Protein 9TEL (pdb70)

Foldseek 3Di:
DDDPFLCQQCVCLLVVFFEERAEAQLNCVLQSVLVSLLSVPVVDPLAAEEEEDAFLLLQVVSCVPHNVVSVVPWFEEEDEQQCLQVAQCQQVRSRGRYYYYHLVQQVLQCVDPDPSNHDHQLSHQEYEYEQLLQCDDPRSVLVVLLVVLVCVVVPHPNGHRYYYYHNDNFQVPDQDLVSSLLSVLLSCLSSVGLAHGGGCAAAEAELAFAFFPDDVLLVVLLVLLVVLVVVVVDDPQDSPALDVVNLVVLVVQLFVCLFVDALSNVSSVLSNLSSVLSPCVQQAALVLSLCSNCVVLVPDDDDDPPSNVVSSVSCVVCNVVSVVSRPDCSRHHRLVVSVLVVLLVACPCPQQAAEEEEDADQLSQVRNVVVLVPDPSNPPSNAAEDEAEGQDCDPSDGHDDSVRNVVRLVCSLVRVHRYYYYYLSQLANRERQRHAEYEYRADDDALSSVSSNQSNRNYNHHYYYYRHHPPDVRVVRNVSSVVSSVSSVVSSVCLNVDPSVVSVVSSVVSSVVSSVVVVVVVVVLVQQAAQAAQQQKWKAFSHRRHTQDTRQQWADDSNAWIWGLDPCSPVFKDFDDAQDDDPRDHNFWDWGGWIAGPVPRQTFATWIGGHPDITGTGQQQRIWMDGPVGTGRDNGPSRHRHDHHHDDPVVSVVVVVVVD

Radius of gyration: 27.11 Å; Cα contacts (8 Å, |Δi|>4): 1277; chains: 1; bounding box: 70×61×74 Å

Secondary structure (DSSP, 8-state):
---HHHHHHHHHHHTT--EEEE--TTS-HHHHHHHHHHHHHHTSSS--EEEEESSHHHHHHHHHHTGGGGGGTS-EEEE-TTTGGGS-HHHHHHT-SEEEEEHHHHHHHHH--STTT---GGG-SEEEEETGGG-STTSHHHHHHHHHHHHHHTT--SPPEEEEEES----TT--SHHHHHHHHHHHHHHTT-SEEE-----EEEEEEEPPPS--HHHHHHHHHHHHHHHHHT-TT----TTSHHHHHHHHHHHHHHHHT--HHHHHHHHHHHHHHHHHHHHHS-HHHHHHHHHHHHHS------HHHHHHHHHHHHHHHHHHHHHT-GGG--HHHHHHHHHHHHHS-STTS--EEEE-SSHHHHHHHHHHHHT-TTTTTS---EEEE--S---SS-----HHHHHHHHHHHHTTSS-EEEE-GGGSSS---TT--EEEEES----HHHHHHHHTT--STT-EEEEEEETTSHHHHHHHHHHHHHHHHHHHHHHHHTS-HHHHHHHHHHHHHHHHHHHHHHHHHHHHHHTSS-GGG-EEEETTT--EEEEGGGEEEETTTEEEE--TTGGGTEEEEEEE---SS--SSEEEEEEEEETTT--EEEEEEEETTEEEEEEPGGGEEEE-SS-EE--S-GGG-SS--EEP-HHHHHHHHHHT-

B-factor: mean 25.96, std 12.23, range [9.3, 101.72]

InterPro domains:
  IPR001650 Helicase, C-terminal domain-like [PF00271] (360-470)
  IPR001650 Helicase, C-terminal domain-like [PS51194] (351-519)
  IPR001650 Helicase, C-terminal domain-like [SM00490] (386-473)
  IPR006935 Helicase/UvrB, N-terminal [PF04851] (1-170)
  IPR014001 Helicase superfamily 1/2, ATP-binding domain [PS51192] (11-188)
  IPR014001 Helicase superfamily 1/2, ATP-binding domain [SM00487] (2-211)
  IPR021673 RIG-I-like receptor, C-terminal regulatory domain [PF11648] (551-665)
  IPR021673 RIG-I-like receptor, C-terminal regulatory domain [PS51789] (540-667)
  IPR027417 P-loop containing nucleoside triphosphate hydrolase [G3DSA:3.40.50.300] (5-524)
  IPR027417 P-loop containing nucleoside triphosphate hydrolase [G3DSA:3.40.50.300] (202-483)
  IPR027417 P-loop containing nucleoside triphosphate hydrolase [SSF52540] (46-490)
  IPR038557 RIG-I-like receptor, C-terminal domain superfamily [G3DSA:2.170.150.30] (539-674)
  IPR041204 RIG-I-like receptor, C-terminal [PF18119] (216-339)
  IPR051363 RIG-I-like Receptor (RLR) Helicase [PTHR14074] (2-663)

Organism: Gallus gallus (NCBI:txid9031)

Sequence (660 aa):
SLHGYQLEAVAPALRGRRNSIVWLPTGAGKTRAAVHVCRRHLEGRRRRGGRVAVLVNKKVVHLVQQHLEKEFHVLRDAFKVTTAVSGDSSHKCCFFGQLLAKGSDVVVICTAQILQQNALLSGEEEARVVELTDFSLLVIDECHHTQQKEEAVVYNKIMLLSYLQKKLSGQRRDLPQILGLTASPGTGGETSFEGAVEHILQIICANLDTEVVIASAQQPTKQYDLCQEREEQDPFGQRLKKKIIMAQIQEHMEMPPEELPQNFGTQVYEQRIVELEENRAAERFRKTRRVCALLHLRRRYNDALLINDTTVRMMDAFQCLQQFYADKRDTKDPTERFLATTFEENRATLQALAGDQRYENPRLSKLEEILQQEEHFQPPGSSRGIVFTTKTRQSAHSLLSSWLLQQDDTAGLCGQHIRRAAVLTGSSGHSNNQQAKKGMTQNEQQDVITLFRYGEELNLLFSTSVAEEGLDIPECNIIVVRYGLMTNEIAMVVQAQQGRARAQQNSMYYSVLAKANSRREVYREQLNESLVGLMERRAIRRAVQAMMPERKYRLKIVVEELQRNNAVVLSWQVKEARSSEERRRQLHDPDDVYFHCVNCNVAVCRGSDIRTVEAMMHHVNINPNNFRFYYTVSSGKIHHFERTFRDWEPGCRIVCSEECRRQEWGMEMIYRRNVTLLPILSIKNFVVVTPDEKKKYKKWSTVTFPIEEFSYLEYCSSTQDES

Structure (mmCIF, N/CA/C/O backbone):
data_9TEL
#
_entry.id   9TEL
#
_cell.length_a   69.900
_cell.length_b   96.462
_cell.length_c   122.324
_cell.angle_alpha   90.000
_cell.angle_beta   90.000
_cell.angle_gamma   90.000
#
_symmetry.space_group_name_H-M   'P 21 21 21'
#
loop_
_entity.id
_entity.type
_entity.pdbx_description
1 polymer 'RNA helicase'
2 polymer "RNA (5'-R(*UP*GP*CP*UP*UP*CP*UP*GP*CP*U)-3')"
3 polymer "RNA (5'-R(P*AP*GP*UP*AP*GP*UP*AP*AP*CP*A)-3')"
4 non-polymer 'ZINC ION'
5 non-polymer "ADENOSINE-5'-DIPHOSPHATE"
6 non-polymer 'TETRAFLUOROALUMINATE ION'
7 non-polymer 'MAGNESIUM ION'
8 water water
#
loop_
_atom_site.group_PDB
_atom_site.id
_atom_site.type_symbol
_atom_site.label_atom_id
_atom_site.label_alt_id
_atom_site.label_comp_id
_atom_site.label_asym_id
_atom_site.label_entity_id
_atom_site.label_seq_id
_atom_site.pdbx_PDB_ins_code
_atom_site.Cartn_x
_atom_site.Cartn_y
_atom_site.Cartn_z
_atom_site.occupancy
_atom_site.B_iso_or_equiv
_atom_site.auth_seq_id
_atom_site.auth_comp_id
_atom_site.auth_asym_id
_atom_site.auth_atom_id
_atom_site.pdbx_PDB_model_num
ATOM 1 N N . SER A 1 1 ? -6.761 -14.700 239.230 1.000 38.922 2 SER A N 1
ATOM 2 C CA . SER A 1 1 ? -6.189 -13.786 238.205 1.000 35.272 2 SER A CA 1
ATOM 3 C C . SER A 1 1 ? -7.034 -12.516 238.109 1.000 32.547 2 SER A C 1
ATOM 4 O O . SER A 1 1 ? -8.196 -12.492 238.528 1.000 30.845 2 SER A O 1
ATOM 7 N N . LEU A 1 2 ? -6.433 -11.471 237.527 1.000 28.508 3 LEU A N 1
ATOM 8 C CA . LEU A 1 2 ? -7.062 -10.165 237.413 1.000 25.568 3 LEU A CA 1
ATOM 9 C C . LEU A 1 2 ? -8.323 -10.268 236.569 1.000 22.925 3 LEU A C 1
ATOM 10 O O . LEU A 1 2 ? -8.348 -10.966 235.549 1.000 22.287 3 LEU A O 1
ATOM 15 N N . HIS A 1 3 ? -9.354 -9.542 237.008 1.000 22.440 4 HIS A N 1
ATOM 16 C CA . HIS A 1 3 ? -10.564 -9.357 236.233 1.000 22.782 4 HIS A CA 1
ATOM 17 C C . HIS A 1 3 ? -10.265 -8.471 235.027 1.000 22.217 4 HIS A C 1
ATOM 18 O O . HIS A 1 3 ? -9.332 -7.659 235.046 1.000 21.067 4 HIS A O 1
ATOM 25 N N . GLY A 1 4 ? -11.102 -8.622 233.995 1.000 21.803 5 GLY A N 1
ATOM 26 C CA . GLY A 1 4 ? -11.023 -7.783 232.813 1.000 21.855 5 GLY A CA 1
ATOM 27 C C . GLY A 1 4 ? -10.943 -6.302 233.170 1.000 21.396 5 GLY A C 1
ATOM 28 O O . GLY A 1 4 ? -10.140 -5.566 232.607 1.000 21.477 5 GLY A O 1
ATOM 29 N N . TYR A 1 5 ? -11.776 -5.862 234.116 1.000 20.927 6 TYR A N 1
ATOM 30 C CA . TYR A 1 5 ? -11.870 -4.440 234.417 1.000 20.065 6 TYR A CA 1
ATOM 31 C C . TYR A 1 5 ? -10.601 -3.972 235.136 1.000 19.887 6 TYR A C 1
ATOM 32 O O . TYR A 1 5 ? -10.235 -2.799 235.049 1.000 19.951 6 TYR A O 1
ATOM 41 N N . GLN A 1 6 ? -9.920 -4.882 235.847 1.000 19.605 7 GLN A N 1
ATOM 42 C CA . GLN A 1 6 ? -8.661 -4.542 236.496 1.000 19.650 7 GLN A CA 1
ATOM 43 C C . GLN A 1 6 ? -7.579 -4.316 235.443 1.000 20.145 7 GLN A C 1
ATOM 44 O O . GLN A 1 6 ? -6.832 -3.344 235.516 1.000 19.669 7 GLN A O 1
ATOM 50 N N . LEU A 1 7 ? -7.506 -5.223 234.462 1.000 21.306 8 LEU A N 1
ATOM 51 C CA . LEU A 1 7 ? -6.558 -5.084 233.367 1.000 22.253 8 LEU A CA 1
ATOM 52 C C . LEU A 1 7 ? -6.833 -3.813 232.569 1.000 21.922 8 LEU A C 1
ATOM 53 O O . LEU A 1 7 ? -5.893 -3.098 232.231 1.000 23.473 8 LEU A O 1
ATOM 58 N N . GLU A 1 8 ? -8.111 -3.529 232.291 1.000 21.826 9 GLU A N 1
ATOM 59 C CA . GLU A 1 8 ? -8.486 -2.340 231.539 1.000 22.663 9 GLU A CA 1
ATOM 60 C C . GLU A 1 8 ? -8.031 -1.086 232.287 1.000 21.152 9 GLU A C 1
ATOM 61 O O . GLU A 1 8 ? -7.486 -0.160 231.691 1.000 22.194 9 GLU A O 1
ATOM 67 N N . ALA A 1 9 ? -8.247 -1.060 233.606 1.000 20.091 10 ALA A N 1
ATOM 68 C CA . ALA A 1 9 ? -8.008 0.143 234.384 1.000 19.520 10 ALA A CA 1
ATOM 69 C C . ALA A 1 9 ? -6.516 0.458 234.513 1.000 19.133 10 ALA A C 1
ATOM 70 O O . ALA A 1 9 ? -6.168 1.615 234.709 1.000 20.553 10 ALA A O 1
ATOM 72 N N . VAL A 1 10 ? -5.627 -0.543 234.413 1.000 18.469 11 VAL A N 1
ATOM 73 C CA . VAL A 1 10 ? -4.200 -0.309 234.606 1.000 19.011 11 VAL A CA 1
ATOM 74 C C . VAL A 1 10 ? -3.460 -0.243 233.267 1.000 19.700 11 VAL A C 1
ATOM 75 O O . VAL A 1 10 ? -2.237 -0.105 233.250 1.000 19.821 11 VAL A O 1
ATOM 79 N N . ALA A 1 11 ? -4.183 -0.310 232.144 1.000 20.309 12 ALA A N 1
ATOM 80 C CA . ALA A 1 11 ? -3.512 -0.299 230.855 1.000 20.462 12 ALA A CA 1
ATOM 81 C C . ALA A 1 11 ? -2.666 0.971 230.711 1.000 20.519 12 ALA A C 1
ATOM 82 O O . ALA A 1 11 ? -1.505 0.895 230.303 1.000 21.396 12 ALA A O 1
ATOM 84 N N . PRO A 1 12 ? -3.180 2.183 231.036 1.000 19.735 13 PRO A N 1
ATOM 85 C CA . PRO A 1 12 ? -2.347 3.382 230.966 1.000 19.358 13 PRO A CA 1
ATOM 86 C C . PRO A 1 12 ? -1.109 3.333 231.863 1.000 19.495 13 PRO A C 1
ATOM 87 O O . PRO A 1 12 ? -0.020 3.700 231.439 1.000 20.290 13 PRO A O 1
ATOM 91 N N . ALA A 1 13 ? -1.286 2.889 233.114 1.000 18.742 14 ALA A N 1
ATOM 92 C CA . ALA A 1 13 ? -0.176 2.777 234.044 1.000 19.318 14 ALA A CA 1
ATOM 93 C C . ALA A 1 13 ? 0.901 1.829 233.517 1.000 19.400 14 ALA A C 1
ATOM 94 O O . ALA A 1 13 ? 2.089 2.102 233.667 1.000 20.500 14 ALA A O 1
ATOM 96 N N . LEU A 1 14 ? 0.495 0.722 232.887 1.000 20.114 15 LEU A N 1
ATOM 97 C CA . LEU A 1 14 ? 1.454 -0.222 232.329 1.000 21.395 15 LEU A CA 1
ATOM 98 C C . LEU A 1 14 ? 2.265 0.415 231.199 1.000 22.428 15 LEU A C 1
ATOM 99 O O . LEU A 1 14 ? 3.413 0.027 230.977 1.000 24.000 15 LEU A O 1
ATOM 104 N N . ARG A 1 15 ? 1.671 1.396 230.504 1.000 23.236 16 ARG A N 1
ATOM 105 C CA . ARG A 1 15 ? 2.346 2.133 229.448 1.000 25.265 16 ARG A CA 1
ATOM 106 C C . ARG A 1 15 ? 3.196 3.282 229.994 1.000 24.402 16 ARG A C 1
ATOM 107 O O . ARG A 1 15 ? 3.864 3.959 229.217 1.000 26.272 16 ARG A O 1
ATOM 115 N N . GLY A 1 16 ? 3.164 3.514 231.313 1.000 23.080 17 GLY A N 1
ATOM 116 C CA . GLY A 1 16 ? 4.015 4.506 231.956 1.000 22.158 17 GLY A CA 1
ATOM 117 C C . GLY A 1 16 ? 3.330 5.858 232.190 1.000 21.219 17 GLY A C 1
ATOM 118 O O . GLY A 1 16 ? 3.977 6.798 232.640 1.000 23.006 17 GLY A O 1
ATOM 119 N N A ARG A 1 17 ? 2.023 5.949 231.905 0.540 20.603 18 ARG A N 1
ATOM 120 N N B ARG A 1 17 ? 2.032 5.953 231.884 0.460 20.777 18 ARG A N 1
ATOM 121 C CA A ARG A 1 17 ? 1.293 7.203 232.021 0.540 20.471 18 ARG A CA 1
ATOM 122 C CA B ARG A 1 17 ? 1.313 7.206 232.037 0.460 20.656 18 ARG A CA 1
ATOM 123 C C A ARG A 1 17 ? 0.854 7.426 233.466 0.540 18.724 18 ARG A C 1
ATOM 124 C C B ARG A 1 17 ? 0.963 7.404 233.508 0.460 18.920 18 ARG A C 1
ATOM 125 O O A ARG A 1 17 ? 0.338 6.512 234.105 0.540 18.705 18 ARG A O 1
ATOM 126 O O B ARG A 1 17 ? 0.694 6.441 234.222 0.460 19.168 18 ARG A O 1
ATOM 141 N N . ASN A 1 18 ? 1.016 8.659 233.955 1.000 17.651 19 ASN A N 1
ATOM 142 C CA . ASN A 1 18 ? 0.466 9.032 235.249 1.000 16.856 19 ASN A CA 1
ATOM 143 C C . ASN A 1 18 ? -1.043 8.856 235.173 1.000 16.711 19 ASN A C 1
ATOM 144 O O . ASN A 1 18 ? -1.661 9.317 234.226 1.000 18.327 19 ASN A O 1
ATOM 149 N N . SER A 1 19 ? -1.632 8.192 236.167 1.000 15.792 20 SER A N 1
ATOM 150 C CA . SER A 1 19 ? -3.048 7.891 236.098 1.000 15.820 20 SER A CA 1
ATOM 151 C C . SER A 1 19 ? -3.692 7.887 237.477 1.000 15.002 20 SER A C 1
ATOM 152 O O . SER A 1 19 ? -3.017 7.785 238.499 1.000 15.581 20 SER A O 1
ATOM 155 N N . ILE A 1 20 ? -5.017 8.019 237.448 1.000 14.507 21 ILE A N 1
ATOM 156 C CA . ILE A 1 20 ? -5.872 7.670 238.566 1.000 15.007 21 ILE A CA 1
ATOM 157 C C . ILE A 1 20 ? -6.687 6.462 238.137 1.000 15.330 21 ILE A C 1
ATOM 158 O O . ILE A 1 20 ? -7.355 6.511 237.101 1.000 15.700 21 ILE A O 1
ATOM 163 N N . VAL A 1 21 ? -6.621 5.394 238.932 1.000 14.489 22 VAL A N 1
ATOM 164 C CA . VAL A 1 21 ? -7.481 4.240 238.744 1.000 14.780 22 VAL A CA 1
ATOM 165 C C . VAL A 1 21 ? -8.741 4.451 239.576 1.000 14.291 22 VAL A C 1
ATOM 166 O O . VAL A 1 21 ? -8.688 4.478 240.810 1.000 14.149 22 VAL A O 1
ATOM 170 N N . TRP A 1 22 ? -9.847 4.686 238.867 1.000 14.581 23 TRP A N 1
ATOM 171 C CA . TRP A 1 22 ? -11.141 4.926 239.466 1.000 14.486 23 TRP A CA 1
ATOM 172 C C . TRP A 1 22 ? -11.992 3.670 239.330 1.000 14.933 23 TRP A C 1
ATOM 173 O O . TRP A 1 22 ? -12.539 3.387 238.271 1.000 15.895 23 TRP A O 1
ATOM 184 N N . LEU A 1 23 ? -12.062 2.906 240.419 1.000 14.776 24 LEU A N 1
ATOM 185 C CA . LEU A 1 23 ? -12.867 1.702 240.475 1.000 14.938 24 LEU A CA 1
ATOM 186 C C . LEU A 1 23 ? -13.633 1.708 241.793 1.000 14.498 24 LEU A C 1
ATOM 187 O O . LEU A 1 23 ? -13.156 2.284 242.773 1.000 13.914 24 LEU A O 1
ATOM 192 N N . PRO A 1 24 ? -14.833 1.084 241.838 1.000 15.252 25 PRO A N 1
ATOM 193 C CA . PRO A 1 24 ? -15.666 1.102 243.032 1.000 15.240 25 PRO A CA 1
ATOM 194 C C . PRO A 1 24 ? -14.992 0.519 244.272 1.000 14.689 25 PRO A C 1
ATOM 195 O O . PRO A 1 24 ? -14.004 -0.208 244.186 1.000 14.363 25 PRO A O 1
ATOM 199 N N . THR A 1 25 ? -15.563 0.835 245.434 1.000 14.647 26 THR A N 1
ATOM 200 C CA . THR A 1 25 ? -15.113 0.223 246.671 1.000 14.274 26 THR A CA 1
ATOM 201 C C . THR A 1 25 ? -15.179 -1.292 246.523 1.000 14.778 26 THR A C 1
ATOM 202 O O . THR A 1 25 ? -16.187 -1.834 246.056 1.000 15.198 26 THR A O 1
ATOM 206 N N . GLY A 1 26 ? -14.087 -1.956 246.928 1.000 14.504 27 GLY A N 1
ATOM 207 C CA . GLY A 1 26 ? -14.029 -3.407 246.979 1.000 14.823 27 GLY A CA 1
ATOM 208 C C . GLY A 1 26 ? -13.746 -4.051 245.620 1.000 15.133 27 GLY A C 1
ATOM 209 O O . GLY A 1 26 ? -13.758 -5.273 245.517 1.000 15.905 27 GLY A O 1
ATOM 210 N N . ALA A 1 27 ? -13.463 -3.243 244.591 1.000 14.882 28 ALA A N 1
ATOM 211 C CA . ALA A 1 27 ? -13.280 -3.771 243.245 1.000 15.075 28 ALA A CA 1
ATOM 212 C C . ALA A 1 27 ? -11.903 -4.397 243.043 1.000 15.868 28 ALA A C 1
ATOM 213 O O . ALA A 1 27 ? -11.705 -5.088 242.056 1.000 18.348 28 ALA A O 1
ATOM 215 N N . GLY A 1 28 ? -10.943 -4.146 243.938 1.000 14.997 29 GLY A N 1
ATOM 216 C CA . GLY A 1 28 ? -9.629 -4.759 243.824 1.000 15.159 29 GLY A CA 1
ATOM 217 C C . GLY A 1 28 ? -8.586 -3.824 243.216 1.000 15.238 29 GLY A C 1
ATOM 218 O O . GLY A 1 28 ? -7.726 -4.258 242.456 1.000 16.067 29 GLY A O 1
ATOM 219 N N . LYS A 1 29 ? -8.624 -2.547 243.607 1.000 14.629 30 LYS A N 1
ATOM 220 C CA . LYS A 1 29 ? -7.617 -1.602 243.164 1.000 14.705 30 LYS A CA 1
ATOM 221 C C . LYS A 1 29 ? -6.229 -2.009 243.647 1.000 15.602 30 LYS A C 1
ATOM 222 O O . LYS A 1 29 ? -5.254 -1.794 242.934 1.000 16.788 30 LYS A O 1
ATOM 228 N N . THR A 1 30 ? -6.132 -2.619 244.838 1.000 15.837 31 THR A N 1
ATOM 229 C CA . THR A 1 30 ? -4.821 -2.916 245.386 1.000 16.295 31 THR A CA 1
ATOM 230 C C . THR A 1 30 ? -4.104 -3.966 244.529 1.000 16.076 31 THR A C 1
ATOM 231 O O . THR A 1 30 ? -2.932 -3.794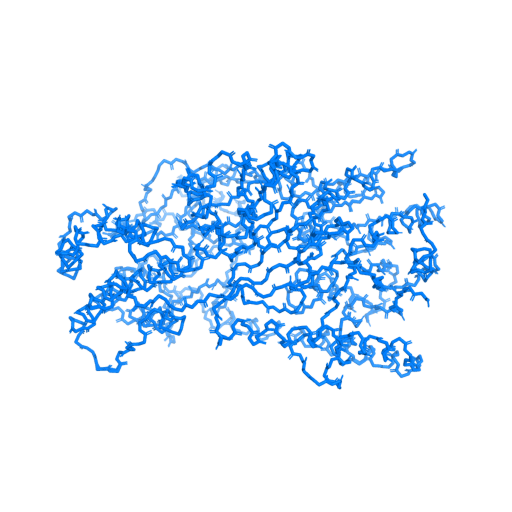 244.196 1.000 16.425 31 THR A O 1
ATOM 235 N N . ARG A 1 31 ? -4.804 -5.052 244.172 1.000 16.842 32 ARG A N 1
ATOM 236 C CA . ARG A 1 31 ? -4.221 -6.111 243.361 1.000 17.276 32 ARG A CA 1
ATOM 237 C C . ARG A 1 31 ? -3.829 -5.564 241.989 1.000 16.967 32 ARG A C 1
ATOM 238 O O . ARG A 1 31 ? -2.785 -5.931 241.462 1.000 16.840 32 ARG A O 1
ATOM 246 N N . ALA A 1 32 ? -4.660 -4.682 241.422 1.000 16.683 33 ALA A N 1
ATOM 247 C CA . ALA A 1 32 ? -4.334 -4.040 240.158 1.000 16.834 33 ALA A CA 1
ATOM 248 C C . ALA A 1 32 ? -3.017 -3.274 240.283 1.000 17.109 33 ALA A C 1
ATOM 249 O O . ALA A 1 32 ? -2.151 -3.357 239.418 1.000 18.016 33 ALA A O 1
ATOM 251 N N . ALA A 1 33 ? -2.843 -2.551 241.397 1.000 16.736 34 ALA A N 1
ATOM 252 C CA . ALA A 1 33 ? -1.624 -1.795 241.632 1.000 16.825 34 ALA A CA 1
ATOM 253 C C . ALA A 1 33 ? -0.422 -2.725 241.792 1.000 17.063 34 ALA A C 1
ATOM 254 O O . ALA A 1 33 ? 0.668 -2.412 241.322 1.000 17.290 34 ALA A O 1
ATOM 256 N N . VAL A 1 34 ? -0.606 -3.871 242.460 1.000 17.320 35 VAL A N 1
ATOM 257 C CA . VAL A 1 34 ? 0.490 -4.809 242.625 1.000 17.580 35 VAL A CA 1
ATOM 258 C C . VAL A 1 34 ? 0.979 -5.256 241.248 1.000 17.401 35 VAL A C 1
ATOM 259 O O . VAL A 1 34 ? 2.179 -5.369 241.020 1.000 18.410 35 VAL A O 1
ATOM 263 N N . HIS A 1 35 ? 0.047 -5.510 240.331 1.000 18.112 36 HIS A N 1
ATOM 264 C CA . HIS A 1 35 ? 0.397 -5.935 238.984 1.000 19.069 36 HIS A CA 1
ATOM 265 C C . HIS A 1 35 ? 1.224 -4.859 238.278 1.000 18.969 36 HIS A C 1
ATOM 266 O O . HIS A 1 35 ? 2.232 -5.161 237.639 1.000 19.275 36 HIS A O 1
ATOM 273 N N . VAL A 1 36 ? 0.796 -3.599 238.397 1.000 18.279 37 VAL A N 1
ATOM 274 C CA . VAL A 1 36 ? 1.542 -2.485 237.835 1.000 18.346 37 VAL A CA 1
ATOM 275 C C . VAL A 1 36 ? 2.955 -2.473 238.412 1.000 18.840 37 VAL A C 1
ATOM 276 O O . VAL A 1 36 ? 3.923 -2.245 237.697 1.000 20.344 37 VAL A O 1
ATOM 280 N N . CYS A 1 37 ? 3.069 -2.687 239.727 1.000 18.428 38 CYS A N 1
ATOM 281 C CA . CYS A 1 37 ? 4.364 -2.644 240.388 1.000 19.549 38 CYS A CA 1
ATOM 282 C C . CYS A 1 37 ? 5.273 -3.761 239.879 1.000 19.868 38 CYS A C 1
ATOM 283 O O . CYS A 1 37 ? 6.455 -3.539 239.631 1.000 20.559 38 CYS A O 1
ATOM 286 N N . ARG A 1 38 ? 4.721 -4.967 239.735 1.000 20.674 39 ARG A N 1
ATOM 287 C CA . ARG A 1 38 ? 5.506 -6.087 239.243 1.000 21.402 39 ARG A CA 1
ATOM 288 C C . ARG A 1 38 ? 6.045 -5.787 237.842 1.000 21.480 39 ARG A C 1
ATOM 289 O O . ARG A 1 38 ? 7.228 -5.976 237.580 1.000 22.552 39 ARG A O 1
ATOM 297 N N . ARG A 1 39 ? 5.172 -5.327 236.942 1.000 21.095 40 ARG A N 1
ATOM 298 C CA . ARG A 1 39 ? 5.567 -5.053 235.566 1.000 22.104 40 ARG A CA 1
ATOM 299 C C . ARG A 1 39 ? 6.538 -3.881 235.500 1.000 21.358 40 ARG A C 1
ATOM 300 O O . ARG A 1 39 ? 7.449 -3.881 234.677 1.000 22.983 40 ARG A O 1
ATOM 308 N N . HIS A 1 40 ? 6.345 -2.889 236.376 1.000 21.104 41 HIS A N 1
ATOM 309 C CA . HIS A 1 40 ? 7.235 -1.744 236.460 1.000 21.888 41 HIS A CA 1
ATOM 310 C C . HIS A 1 40 ? 8.655 -2.189 236.809 1.000 22.476 41 HIS A C 1
ATOM 311 O O . HIS A 1 40 ? 9.611 -1.785 236.147 1.000 23.845 41 HIS A O 1
ATOM 318 N N . LEU A 1 41 ? 8.783 -3.003 237.866 1.000 23.367 42 LEU A N 1
ATOM 319 C CA . LEU A 1 41 ? 10.082 -3.443 238.352 1.000 24.574 42 LEU A CA 1
ATOM 320 C C . LEU A 1 41 ? 10.730 -4.421 237.372 1.000 25.626 42 LEU A C 1
ATOM 321 O O . LEU A 1 41 ? 11.949 -4.428 237.229 1.000 27.260 42 LEU A O 1
ATOM 326 N N . GLU A 1 42 ? 9.921 -5.246 236.698 1.000 26.211 43 GLU A N 1
ATOM 327 C CA . GLU A 1 42 ? 10.435 -6.162 235.688 1.000 27.682 43 GLU A CA 1
ATOM 328 C C . GLU A 1 42 ? 10.960 -5.404 234.469 1.000 28.947 43 GLU A C 1
ATOM 329 O O . GLU A 1 42 ? 11.869 -5.883 233.786 1.000 30.401 43 GLU A O 1
ATOM 335 N N . GLY A 1 43 ? 10.361 -4.242 234.182 1.000 30.151 44 GLY A N 1
ATOM 336 C CA . GLY A 1 43 ? 10.538 -3.565 232.905 1.000 32.650 44 GLY A CA 1
ATOM 337 C C . GLY A 1 43 ? 11.755 -2.640 232.848 1.000 35.225 44 GLY A C 1
ATOM 338 O O . GLY A 1 43 ? 12.009 -2.029 231.811 1.000 37.411 44 GLY A O 1
ATOM 339 N N A ARG A 1 44 ? 12.482 -2.526 233.966 0.270 36.020 45 ARG A N 1
ATOM 340 N N B ARG A 1 44 ? 12.502 -2.556 233.954 0.360 36.328 45 ARG A N 1
ATOM 341 N N C ARG A 1 44 ? 12.487 -2.531 233.964 0.370 36.018 45 ARG A N 1
ATOM 342 C CA A ARG A 1 44 ? 13.698 -1.732 234.017 0.270 37.090 45 ARG A CA 1
ATOM 343 C CA B ARG A 1 44 ? 13.697 -1.733 234.020 0.360 37.776 45 ARG A CA 1
ATOM 344 C CA C ARG A 1 44 ? 13.694 -1.724 234.021 0.370 37.138 45 ARG A CA 1
ATOM 345 C C A ARG A 1 44 ? 14.596 -2.273 235.125 0.270 38.422 45 ARG A C 1
ATOM 346 C C B ARG A 1 44 ? 14.582 -2.234 235.155 0.360 38.861 45 ARG A C 1
ATOM 347 C C C ARG A 1 44 ? 14.582 -2.236 235.150 0.370 38.447 45 ARG A C 1
ATOM 348 O O A ARG A 1 44 ? 14.174 -3.116 235.911 0.270 39.667 45 ARG A O 1
ATOM 349 O O B ARG A 1 44 ? 14.133 -3.003 235.999 0.360 40.618 45 ARG A O 1
ATOM 350 O O C ARG A 1 44 ? 14.135 -3.016 235.985 0.370 40.295 45 ARG A O 1
ATOM 372 N N . ARG A 1 45 ? 15.841 -1.787 235.155 1.000 40.255 46 ARG A N 1
ATOM 373 C CA . ARG A 1 45 ? 16.768 -2.072 236.239 1.000 41.716 46 ARG A CA 1
ATOM 374 C C . ARG A 1 45 ? 16.746 -0.879 237.188 1.000 38.822 46 ARG A C 1
ATOM 375 O O . ARG A 1 45 ? 16.635 0.259 236.738 1.000 39.463 46 ARG A O 1
ATOM 383 N N . GLY A 1 46 ? 16.815 -1.151 238.498 1.000 37.387 47 GLY A N 1
ATOM 384 C CA . GLY A 1 46 ? 17.046 -0.117 239.496 1.000 35.421 47 GLY A CA 1
ATOM 385 C C . GLY A 1 46 ? 15.790 0.687 239.841 1.000 32.298 47 GLY A C 1
ATOM 386 O O . GLY A 1 46 ? 15.887 1.759 240.439 1.000 34.388 47 GLY A O 1
ATOM 387 N N . GLY A 1 47 ? 14.613 0.169 239.476 1.000 28.072 48 GLY A N 1
ATOM 388 C CA . GLY A 1 47 ? 13.356 0.818 239.810 1.000 25.548 48 GLY A CA 1
ATOM 389 C C . GLY A 1 47 ? 13.104 0.758 241.316 1.000 24.113 48 GLY A C 1
ATOM 390 O O . GLY A 1 47 ? 13.659 -0.089 242.008 1.000 24.299 48 GLY A O 1
ATOM 391 N N . ARG A 1 48 ? 12.268 1.663 241.824 1.000 22.398 49 ARG A N 1
ATOM 392 C CA . ARG A 1 48 ? 11.896 1.628 243.232 1.000 21.694 49 ARG A CA 1
ATOM 393 C C . ARG A 1 48 ? 10.507 2.235 243.410 1.000 20.134 49 ARG A C 1
ATOM 394 O O . ARG A 1 48 ? 10.236 3.323 242.909 1.000 20.247 49 ARG A O 1
ATOM 402 N N . VAL A 1 49 ? 9.644 1.525 244.145 1.000 19.046 50 VAL A N 1
ATOM 403 C CA . VAL A 1 49 ? 8.261 1.932 244.332 1.000 18.460 50 VAL A CA 1
ATOM 404 C C . VAL A 1 49 ? 8.049 2.375 245.776 1.000 17.714 50 VAL A C 1
ATOM 405 O O . VAL A 1 49 ? 8.520 1.706 246.690 1.000 18.809 50 VAL A O 1
ATOM 409 N N . ALA A 1 50 ? 7.322 3.488 245.952 1.000 17.601 51 ALA A N 1
ATOM 410 C CA . ALA A 1 50 ? 6.736 3.847 247.232 1.000 17.236 51 ALA A CA 1
ATOM 411 C C . ALA A 1 50 ? 5.218 3.706 247.128 1.000 16.782 51 ALA A C 1
ATOM 412 O O . ALA A 1 50 ? 4.599 4.193 246.178 1.000 16.928 51 ALA A O 1
ATOM 414 N N . VAL A 1 51 ? 4.640 3.009 248.111 1.000 16.189 52 VAL A N 1
ATOM 415 C CA . VAL A 1 51 ? 3.204 2.842 248.233 1.000 15.523 52 VAL A CA 1
ATOM 416 C C . VAL A 1 51 ? 2.764 3.607 249.478 1.000 15.147 52 VAL A C 1
ATOM 417 O O . VAL A 1 51 ? 3.158 3.253 250.591 1.000 15.708 52 VAL A O 1
ATOM 421 N N . LEU A 1 52 ? 1.952 4.648 249.272 1.000 14.672 53 LEU A N 1
ATOM 422 C CA . LEU A 1 52 ? 1.539 5.557 250.331 1.000 14.595 53 LEU A CA 1
ATOM 423 C C . LEU A 1 52 ? 0.104 5.254 250.737 1.000 14.185 53 LEU A C 1
ATOM 424 O O . LEU A 1 52 ? -0.779 5.143 249.883 1.000 14.028 53 LEU A O 1
ATOM 429 N N . VAL A 1 53 ? -0.105 5.174 252.060 1.000 13.563 54 VAL A N 1
ATOM 430 C CA . VAL A 1 53 ? -1.426 4.991 252.640 1.000 13.915 54 VAL A CA 1
ATOM 431 C C . VAL A 1 53 ? -1.667 6.082 253.681 1.000 13.553 54 VAL A C 1
ATOM 432 O O . VAL A 1 53 ? -0.750 6.818 254.045 1.000 13.733 54 VAL A O 1
ATOM 436 N N . ASN A 1 54 ? -2.916 6.175 254.147 1.000 13.712 55 ASN A N 1
ATOM 437 C CA . ASN A 1 54 ? -3.328 7.253 255.032 1.000 14.423 55 ASN A CA 1
ATOM 438 C C . ASN A 1 54 ? -3.743 6.777 256.428 1.000 14.271 55 ASN A C 1
ATOM 439 O O . ASN A 1 54 ? -4.109 7.611 257.254 1.000 15.380 55 ASN A O 1
ATOM 444 N N A LYS A 1 55 ? -3.705 5.462 256.672 0.530 13.744 56 LYS A N 1
ATOM 445 N N B LYS A 1 55 ? -3.676 5.464 256.682 0.470 13.749 56 LYS A N 1
ATOM 446 C CA A LYS A 1 55 ? -4.122 4.884 257.942 0.530 13.628 56 LYS A CA 1
ATOM 447 C CA B LYS A 1 55 ? -4.002 4.896 257.983 0.470 13.633 56 LYS A CA 1
ATOM 448 C C A LYS A 1 55 ? -3.121 3.796 258.314 0.530 13.413 56 LYS A C 1
ATOM 449 C C B LYS A 1 55 ? -2.945 3.849 258.315 0.470 13.213 56 LYS A C 1
ATOM 450 O O A LYS A 1 55 ? -2.763 2.976 257.473 0.530 13.059 56 LYS A O 1
ATOM 451 O O B LYS A 1 55 ? -2.441 3.166 257.425 0.470 12.755 56 LYS A O 1
ATOM 462 N N A VAL A 1 56 ? -2.665 3.803 259.573 0.530 13.272 57 VAL A N 1
ATOM 463 N N B VAL A 1 56 ? -2.596 3.729 259.598 0.470 13.007 57 VAL A N 1
ATOM 464 C CA A VAL A 1 56 ? -1.621 2.890 260.007 0.530 14.120 57 VAL A CA 1
ATOM 465 C CA B VAL A 1 56 ? -1.522 2.828 259.972 0.470 13.563 57 VAL A CA 1
ATOM 466 C C A VAL A 1 56 ? -1.975 1.454 259.624 0.530 13.723 57 VAL A C 1
ATOM 467 C C B VAL A 1 56 ? -1.935 1.380 259.717 0.470 13.442 57 VAL A C 1
ATOM 468 O O A VAL A 1 56 ? -1.138 0.748 259.059 0.530 14.010 57 VAL A O 1
ATOM 469 O O B VAL A 1 56 ? -1.093 0.572 259.329 0.470 13.809 57 VAL A O 1
ATOM 476 N N . HIS A 1 57 ? -3.218 1.042 259.905 1.000 13.524 58 HIS A N 1
ATOM 477 C CA . HIS A 1 57 ? -3.641 -0.342 259.716 1.000 13.953 58 HIS A CA 1
ATOM 478 C C . HIS A 1 57 ? -3.488 -0.800 258.265 1.000 13.558 58 HIS A C 1
ATOM 479 O O . HIS A 1 57 ? -3.321 -1.993 258.011 1.000 13.838 58 HIS A O 1
ATOM 486 N N . LEU A 1 58 ? -3.540 0.133 257.310 1.000 13.337 59 LEU A N 1
ATOM 487 C CA . LEU A 1 58 ? -3.478 -0.249 255.905 1.000 13.632 59 LEU A CA 1
ATOM 488 C C . LEU A 1 58 ? -2.068 -0.627 255.460 1.000 14.241 59 LEU A C 1
ATOM 489 O O . LEU A 1 58 ? -1.914 -1.299 254.439 1.000 14.781 59 LEU A O 1
ATOM 494 N N . VAL A 1 59 ? -1.038 -0.210 256.199 1.000 14.711 60 VAL A N 1
ATOM 495 C CA . VAL A 1 59 ? 0.312 -0.660 255.896 1.000 15.846 60 VAL A CA 1
ATOM 496 C C . VAL A 1 59 ? 0.354 -2.185 255.993 1.000 16.481 60 VAL A C 1
ATOM 497 O O . VAL A 1 59 ? 0.722 -2.871 255.032 1.000 16.876 60 VAL A O 1
ATOM 501 N N . GLN A 1 60 ? -0.049 -2.720 257.151 1.000 17.098 61 GLN A N 1
ATOM 502 C CA . GLN A 1 60 ? -0.018 -4.155 257.364 1.000 18.506 61 GLN A CA 1
ATOM 503 C C . GLN A 1 60 ? -0.985 -4.846 256.405 1.000 17.017 61 GLN A C 1
ATOM 504 O O . GLN A 1 60 ? -0.653 -5.887 255.843 1.000 17.875 61 GLN A O 1
ATOM 510 N N . GLN A 1 61 ? -2.187 -4.285 256.222 1.000 15.978 62 GLN A N 1
ATOM 511 C CA . GLN A 1 61 ? -3.186 -4.952 255.398 1.000 16.014 62 GLN A CA 1
ATOM 512 C C . GLN A 1 61 ? -2.669 -5.103 253.968 1.000 16.003 62 GLN A C 1
ATOM 513 O O . GLN A 1 61 ? -2.744 -6.182 253.373 1.000 16.688 62 GLN A O 1
ATOM 519 N N . HIS A 1 62 ? -2.176 -4.007 253.388 1.000 15.373 63 HIS A N 1
ATOM 520 C CA . HIS A 1 62 ? -1.734 -4.058 252.002 1.000 15.781 63 HIS A CA 1
ATOM 521 C C . HIS A 1 62 ? -0.538 -4.985 251.850 1.000 17.012 63 HIS A C 1
ATOM 522 O O . HIS A 1 62 ? -0.424 -5.686 250.850 1.000 17.594 63 HIS A O 1
ATOM 529 N N . LEU A 1 63 ? 0.363 -4.985 252.832 1.000 17.482 64 LEU A N 1
ATOM 530 C CA . LEU A 1 63 ? 1.510 -5.875 252.761 1.000 18.574 64 LEU A CA 1
ATOM 531 C C . LEU A 1 63 ? 1.047 -7.330 252.785 1.000 19.487 64 LEU A C 1
ATOM 532 O O . LEU A 1 63 ? 1.383 -8.099 251.889 1.000 19.691 64 LEU A O 1
ATOM 537 N N . GLU A 1 64 ? 0.301 -7.707 253.830 1.000 19.187 65 GLU A N 1
ATOM 538 C CA . GLU A 1 64 ? -0.017 -9.103 254.086 1.000 20.934 65 GLU A CA 1
ATOM 539 C C . GLU A 1 64 ? -1.052 -9.657 253.112 1.000 20.674 65 GLU A C 1
ATOM 540 O O . GLU A 1 64 ? -1.068 -10.863 252.867 1.000 21.309 65 GLU A O 1
ATOM 546 N N . LYS A 1 65 ? -1.928 -8.803 252.567 1.000 19.689 66 LYS A N 1
ATOM 547 C CA . LYS A 1 65 ? -3.008 -9.306 251.733 1.000 21.229 66 LYS A CA 1
ATOM 548 C C . LYS A 1 65 ? -2.668 -9.181 250.247 1.000 21.076 66 LYS A C 1
ATOM 549 O O . LYS A 1 65 ? -3.270 -9.894 249.439 1.000 22.661 66 LYS A O 1
ATOM 555 N N . GLU A 1 66 ? -1.724 -8.302 249.878 1.000 19.592 67 GLU A N 1
ATOM 556 C CA . GLU A 1 66 ? -1.516 -8.008 248.466 1.000 20.534 67 GLU A CA 1
ATOM 557 C C . GLU A 1 66 ? -0.042 -7.965 248.067 1.000 19.752 67 GLU A C 1
ATOM 558 O O . GLU A 1 66 ? 0.371 -8.730 247.198 1.000 20.830 67 GLU A O 1
ATOM 564 N N . PHE A 1 67 ? 0.736 -7.049 248.650 1.000 18.583 68 PHE A N 1
ATOM 565 C CA . PHE A 1 67 ? 2.063 -6.734 248.135 1.000 18.627 68 PHE A CA 1
ATOM 566 C C . PHE A 1 67 ? 3.102 -7.807 248.459 1.000 19.425 68 PHE A C 1
ATOM 567 O O . PHE A 1 67 ? 4.133 -7.852 247.794 1.000 20.349 68 PHE A O 1
ATOM 575 N N . HIS A 1 68 ? 2.855 -8.667 249.453 1.000 19.991 69 HIS A N 1
ATOM 576 C CA . HIS A 1 68 ? 3.848 -9.659 249.844 1.000 21.453 69 HIS A CA 1
ATOM 577 C C . HIS A 1 68 ? 4.176 -10.604 248.684 1.000 22.157 69 HIS A C 1
ATOM 578 O O . HIS A 1 68 ? 5.234 -11.226 248.684 1.000 23.013 69 HIS A O 1
ATOM 585 N N . VAL A 1 69 ? 3.264 -10.735 247.711 1.000 22.313 70 VAL A N 1
ATOM 586 C CA . VAL A 1 69 ? 3.457 -11.657 246.599 1.000 22.469 70 VAL A CA 1
ATOM 587 C C . VAL A 1 69 ? 4.689 -11.264 245.780 1.000 22.676 70 VAL A C 1
ATOM 588 O O . VAL A 1 69 ? 5.273 -12.109 245.098 1.000 23.428 70 VAL A O 1
ATOM 592 N N . LEU A 1 70 ? 5.081 -9.986 245.838 1.000 21.746 71 LEU A N 1
ATOM 593 C CA . LEU A 1 70 ? 6.238 -9.503 245.096 1.000 22.767 71 LEU A CA 1
ATOM 594 C C . LEU A 1 70 ? 7.550 -10.057 245.659 1.000 24.232 71 LEU A C 1
ATOM 595 O O . LEU A 1 70 ? 8.595 -9.924 245.024 1.000 25.462 71 LEU A O 1
ATOM 600 N N . ARG A 1 71 ? 7.505 -10.694 246.835 1.000 25.146 72 ARG A N 1
ATOM 601 C CA . ARG A 1 71 ? 8.719 -11.137 247.507 1.000 26.381 72 ARG A CA 1
ATOM 602 C C . ARG A 1 71 ? 9.320 -12.387 246.864 1.000 27.604 72 ARG A C 1
ATOM 603 O O . ARG A 1 71 ? 10.380 -12.840 247.293 1.000 27.938 72 ARG A O 1
ATOM 611 N N . ASP A 1 72 ? 8.669 -12.935 245.833 1.000 29.689 73 ASP A N 1
ATOM 612 C CA . ASP A 1 72 ? 9.281 -13.990 245.039 1.000 31.846 73 ASP A CA 1
ATOM 613 C C . ASP A 1 72 ? 10.489 -13.438 244.280 1.000 31.786 73 ASP A C 1
ATOM 614 O O . ASP A 1 72 ? 11.416 -14.188 243.980 1.000 34.871 73 ASP A O 1
ATOM 619 N N . ALA A 1 73 ? 10.481 -12.135 243.960 1.000 29.447 74 ALA A N 1
ATOM 620 C CA . ALA A 1 73 ? 11.536 -11.555 243.141 1.000 29.690 74 ALA A CA 1
ATOM 621 C C . ALA A 1 73 ? 12.114 -10.269 243.730 1.000 28.411 74 ALA A C 1
ATOM 622 O O . ALA A 1 73 ? 13.203 -9.863 243.325 1.000 28.583 74 ALA A O 1
ATOM 624 N N . PHE A 1 74 ? 11.405 -9.627 244.669 1.000 26.298 75 PHE A N 1
ATOM 625 C CA . PHE A 1 74 ? 11.734 -8.264 245.055 1.000 25.498 75 PHE A CA 1
ATOM 626 C C . PHE A 1 74 ? 11.712 -8.116 246.571 1.000 25.717 75 PHE A C 1
ATOM 627 O O . PHE A 1 74 ? 11.053 -8.886 247.261 1.000 27.154 75 PHE A O 1
ATOM 635 N N . LYS A 1 75 ? 12.435 -7.103 247.060 1.000 25.720 76 LYS A N 1
ATOM 636 C CA . LYS A 1 75 ? 12.448 -6.768 248.473 1.000 24.976 76 LYS A CA 1
ATOM 637 C C . LYS A 1 75 ? 11.369 -5.729 248.764 1.000 22.973 76 LYS A C 1
ATOM 638 O O . LYS A 1 75 ? 11.402 -4.629 248.216 1.000 22.587 76 LYS A O 1
ATOM 644 N N . VAL A 1 76 ? 10.444 -6.097 249.657 1.000 21.332 77 VAL A N 1
ATOM 645 C CA . VAL A 1 76 ? 9.310 -5.265 250.021 1.000 20.910 77 VAL A CA 1
ATOM 646 C C . VAL A 1 76 ? 9.409 -4.968 251.512 1.000 21.122 77 VAL A C 1
ATOM 647 O O . VAL A 1 76 ? 9.493 -5.893 252.321 1.000 21.370 77 VAL A O 1
ATOM 651 N N A THR A 1 77 ? 9.415 -3.675 251.851 0.420 20.743 78 THR A N 1
ATOM 652 N N B THR A 1 77 ? 9.386 -3.678 251.871 0.580 20.943 78 THR A N 1
ATOM 653 C CA A THR A 1 77 ? 9.481 -3.236 253.232 0.420 20.608 78 THR A CA 1
ATOM 654 C CA B THR A 1 77 ? 9.487 -3.271 253.263 0.580 20.988 78 THR A CA 1
ATOM 655 C C A THR A 1 77 ? 8.203 -2.476 253.567 0.420 20.592 78 THR A C 1
ATOM 656 C C B THR A 1 77 ? 8.357 -2.305 253.609 0.580 20.889 78 THR A C 1
ATOM 657 O O A THR A 1 77 ? 7.477 -2.039 252.675 0.420 20.703 78 THR A O 1
ATOM 658 O O B THR A 1 77 ? 7.937 -1.494 252.790 0.580 21.498 78 THR A O 1
ATOM 665 N N . ALA A 1 78 ? 7.920 -2.367 254.866 1.000 20.688 79 ALA A N 1
ATOM 666 C CA . ALA A 1 78 ? 6.813 -1.568 255.354 1.000 19.780 79 ALA A CA 1
ATOM 667 C C . ALA A 1 78 ? 7.288 -0.745 256.545 1.000 20.719 79 ALA A C 1
ATOM 668 O O . ALA A 1 78 ? 8.087 -1.229 257.336 1.000 22.465 79 ALA A O 1
ATOM 670 N N . VAL A 1 79 ? 6.781 0.488 256.652 1.000 19.665 80 VAL A N 1
ATOM 671 C CA . VAL A 1 79 ? 7.124 1.402 257.730 1.000 20.986 80 VAL A CA 1
ATOM 672 C C . VAL A 1 79 ? 5.856 2.142 258.143 1.000 20.034 80 VAL A C 1
ATOM 673 O O . VAL A 1 79 ? 5.153 2.687 257.301 1.000 19.286 80 VAL A O 1
ATOM 677 N N . SER A 1 80 ? 5.590 2.185 259.449 1.000 19.873 81 SER A N 1
ATOM 678 C CA . SER A 1 80 ? 4.620 3.116 259.998 1.000 20.091 81 SER A CA 1
ATOM 679 C C . SER A 1 80 ? 5.216 3.761 261.246 1.000 19.097 81 SER A C 1
ATOM 680 O O . SER A 1 80 ? 6.344 3.464 261.621 1.000 19.359 81 SER A O 1
ATOM 683 N N . GLY A 1 81 ? 4.438 4.627 261.891 1.000 19.391 82 GLY A N 1
ATOM 684 C CA . GLY A 1 81 ? 4.908 5.360 263.055 1.000 20.400 82 GLY A CA 1
ATOM 685 C C . GLY A 1 81 ? 5.478 4.443 264.134 1.000 22.331 82 GLY A C 1
ATOM 686 O O . GLY A 1 81 ? 6.474 4.775 264.764 1.000 23.589 82 GLY A O 1
ATOM 687 N N . ASP A 1 82 ? 4.885 3.266 264.338 1.000 24.698 83 ASP A N 1
ATOM 688 C CA . ASP A 1 82 ? 5.414 2.384 265.371 1.000 27.212 83 ASP A CA 1
ATOM 689 C C . ASP A 1 82 ? 6.818 1.884 265.038 1.000 28.239 83 ASP A C 1
ATOM 690 O O . ASP A 1 82 ? 7.657 1.752 265.934 1.000 29.919 83 ASP A O 1
ATOM 695 N N . SER A 1 83 ? 7.081 1.585 263.764 1.000 26.497 84 SER A N 1
ATOM 696 C CA . SER A 1 83 ? 8.357 0.977 263.410 1.000 27.301 84 SER A CA 1
ATOM 697 C C . SER A 1 83 ? 9.376 2.034 262.981 1.000 27.658 84 SER A C 1
ATOM 698 O O . SER A 1 83 ? 10.535 1.708 262.738 1.000 28.302 84 SER A O 1
ATOM 701 N N . SER A 1 84 ? 8.942 3.300 262.888 1.000 26.590 85 SER A N 1
ATOM 702 C CA . SER A 1 84 ? 9.772 4.376 262.364 1.000 25.970 85 SER A CA 1
ATOM 703 C C . SER A 1 84 ? 11.150 4.418 263.030 1.000 28.023 85 SER A C 1
ATOM 704 O O . SER A 1 84 ? 12.163 4.628 262.362 1.000 28.984 85 SER A O 1
ATOM 707 N N . HIS A 1 85 ? 11.188 4.241 264.354 1.000 29.057 86 HIS A N 1
ATOM 708 C CA . HIS A 1 85 ? 12.407 4.459 265.121 1.000 30.051 86 HIS A CA 1
ATOM 709 C C . HIS A 1 85 ? 13.478 3.402 264.834 1.000 31.793 86 HIS A C 1
ATOM 710 O O . HIS A 1 85 ? 14.639 3.595 265.196 1.000 33.120 86 HIS A O 1
ATOM 717 N N . LYS A 1 86 ? 13.098 2.288 264.194 1.000 33.269 87 LYS A N 1
ATOM 718 C CA . LYS A 1 86 ? 13.978 1.133 264.082 1.000 34.792 87 LYS A CA 1
ATOM 719 C C . LYS A 1 86 ? 15.060 1.319 263.018 1.000 36.867 87 LYS A C 1
ATOM 720 O O . LYS A 1 86 ? 16.137 0.739 263.150 1.000 39.204 87 LYS A O 1
ATOM 726 N N A CYS A 1 87 ? 14.793 2.111 261.974 0.400 37.108 88 CYS A N 1
ATOM 727 N N B CYS A 1 87 ? 14.762 2.108 261.971 0.600 36.444 88 CYS A N 1
ATOM 728 C CA A CYS A 1 87 ? 15.812 2.351 260.966 0.400 37.792 88 CYS A CA 1
ATOM 729 C CA B CYS A 1 87 ? 15.678 2.326 260.858 0.600 36.594 88 CYS A CA 1
ATOM 730 C C A CYS A 1 87 ? 15.679 3.756 260.392 0.400 36.187 88 CYS A C 1
ATOM 731 C C B CYS A 1 87 ? 15.690 3.797 260.450 0.600 35.804 88 CYS A C 1
ATOM 732 O O A CYS A 1 87 ? 14.630 4.386 260.493 0.400 36.793 88 CYS A O 1
ATOM 733 O O B CYS A 1 87 ? 14.740 4.528 260.724 0.600 36.969 88 CYS A O 1
ATOM 738 N N . PHE A 1 88 ? 16.776 4.220 259.789 1.000 34.842 89 PHE A N 1
ATOM 739 C CA . PHE A 1 88 ? 16.784 5.461 259.037 1.000 34.251 89 PHE A CA 1
ATOM 740 C C . PHE A 1 88 ? 16.055 5.186 257.726 1.000 30.599 89 PHE A C 1
ATOM 741 O O . PHE A 1 88 ? 16.382 4.220 257.039 1.000 29.191 89 PHE A O 1
ATOM 749 N N . PHE A 1 89 ? 15.061 6.027 257.404 1.000 27.942 90 PHE A N 1
ATOM 750 C CA . PHE A 1 89 ? 14.142 5.755 256.310 1.000 27.155 90 PHE A CA 1
ATOM 751 C C . PHE A 1 89 ? 14.889 5.686 254.981 1.000 27.468 90 PHE A C 1
ATOM 752 O O . PHE A 1 89 ? 14.579 4.827 254.158 1.000 26.501 90 PHE A O 1
ATOM 760 N N . GLY A 1 90 ? 15.833 6.616 254.775 1.000 27.995 91 GLY A N 1
ATOM 761 C CA . GLY A 1 90 ? 16.640 6.659 253.566 1.000 28.872 91 GLY A CA 1
ATOM 762 C C . GLY A 1 90 ? 17.343 5.329 253.301 1.000 29.948 91 GLY A C 1
ATOM 763 O O . GLY A 1 90 ? 17.307 4.814 252.183 1.000 30.144 91 GLY A O 1
ATOM 764 N N . GLN A 1 91 ? 17.949 4.772 254.353 1.000 30.715 92 GLN A N 1
ATOM 765 C CA . GLN A 1 91 ? 18.681 3.521 254.258 1.000 31.753 92 GLN A CA 1
ATOM 766 C C . GLN A 1 91 ? 17.727 2.368 253.950 1.000 30.519 92 GLN A C 1
ATOM 767 O O . GLN A 1 91 ? 18.019 1.525 253.102 1.000 31.103 92 GLN A O 1
ATOM 773 N N A LEU A 1 92 ? 16.583 2.348 254.644 0.700 29.568 93 LEU A N 1
ATOM 774 N N B LEU A 1 92 ? 16.592 2.339 254.650 0.300 29.673 93 LEU A N 1
ATOM 775 C CA A LEU A 1 92 ? 15.593 1.295 254.482 0.700 29.301 93 LEU A CA 1
ATOM 776 C CA B LEU A 1 92 ? 15.609 1.284 254.479 0.300 29.101 93 LEU A CA 1
ATOM 777 C C A LEU A 1 92 ? 15.026 1.309 253.062 0.700 27.924 93 LEU A C 1
ATOM 778 C C B LEU A 1 92 ? 15.030 1.309 253.065 0.300 28.167 93 LEU A C 1
ATOM 779 O O A LEU A 1 92 ? 14.928 0.265 252.412 0.700 26.209 93 LEU A O 1
ATOM 780 O O B LEU A 1 92 ? 14.941 0.269 252.412 0.300 27.384 93 LEU A O 1
ATOM 789 N N . ALA A 1 93 ? 14.642 2.503 252.600 1.000 27.596 94 ALA A N 1
ATOM 790 C CA . ALA A 1 93 ? 14.035 2.670 251.286 1.000 28.032 94 ALA A CA 1
ATOM 791 C C . ALA A 1 93 ? 15.025 2.294 250.186 1.000 28.394 94 ALA A C 1
ATOM 792 O O . ALA A 1 93 ? 14.683 1.555 249.265 1.000 27.664 94 ALA A O 1
ATOM 794 N N . LYS A 1 94 ? 16.261 2.787 250.307 1.000 28.784 95 LYS A N 1
ATOM 795 C CA . LYS A 1 94 ? 17.256 2.579 249.270 1.000 30.095 95 LYS A CA 1
ATOM 796 C C . LYS A 1 94 ? 17.612 1.100 249.156 1.000 29.385 95 LYS A C 1
ATOM 797 O O . LYS A 1 94 ? 17.990 0.654 248.077 1.000 31.603 95 LYS A O 1
ATOM 803 N N . GLY A 1 95 ? 17.459 0.349 250.253 1.000 27.722 96 GLY A N 1
ATOM 804 C CA . GLY A 1 95 ? 17.718 -1.080 250.261 1.000 27.008 96 GLY A CA 1
ATOM 805 C C . GLY A 1 95 ? 16.504 -1.905 249.831 1.000 26.547 96 GLY A C 1
ATOM 806 O O . GLY A 1 95 ? 16.586 -3.129 249.833 1.000 28.268 96 GLY A O 1
ATOM 807 N N . SER A 1 96 ? 15.398 -1.244 249.455 1.000 24.340 97 SER A N 1
ATOM 808 C CA . SER A 1 96 ? 14.161 -1.919 249.079 1.000 24.719 97 SER A CA 1
ATOM 809 C C . SER A 1 96 ? 13.837 -1.688 247.603 1.000 23.375 97 SER A C 1
ATOM 810 O O . SER A 1 96 ? 14.251 -0.689 247.016 1.000 24.290 97 SER A O 1
ATOM 813 N N . ASP A 1 97 ? 13.046 -2.607 247.028 1.000 22.649 98 ASP A N 1
ATOM 814 C CA . ASP A 1 97 ? 12.427 -2.411 245.723 1.000 22.643 98 ASP A CA 1
ATOM 815 C C . ASP A 1 97 ? 11.060 -1.747 245.874 1.000 21.261 98 ASP A C 1
ATOM 816 O O . ASP A 1 97 ? 10.626 -1.004 244.992 1.000 20.239 98 ASP A O 1
ATOM 821 N N . VAL A 1 98 ? 10.374 -2.063 246.983 1.000 19.250 99 VAL A N 1
ATOM 822 C CA . VAL A 1 98 ? 9.071 -1.500 247.289 1.000 18.713 99 VAL A CA 1
ATOM 823 C C . VAL A 1 98 ? 9.046 -1.142 248.770 1.000 18.319 99 VAL A C 1
ATOM 824 O O . VAL A 1 98 ? 9.382 -1.980 249.609 1.000 19.202 99 VAL A O 1
ATOM 828 N N B VAL A 1 99 ? 8.616 0.086 249.083 0.610 17.739 100 VAL A N 1
ATOM 829 N N C VAL A 1 99 ? 8.631 0.101 249.054 0.390 17.561 100 VAL A N 1
ATOM 830 C CA B VAL A 1 99 ? 8.391 0.474 250.466 0.610 17.369 100 VAL A CA 1
ATOM 831 C CA C VAL A 1 99 ? 8.369 0.581 250.402 0.390 17.092 100 VAL A CA 1
ATOM 832 C C B VAL A 1 99 ? 6.949 0.960 250.615 0.610 16.412 100 VAL A C 1
ATOM 833 C C C VAL A 1 99 ? 6.876 0.876 250.523 0.390 16.432 100 VAL A C 1
ATOM 834 O O B VAL A 1 99 ? 6.503 1.836 249.880 0.610 16.524 100 VAL A O 1
ATOM 835 O O C VAL A 1 99 ? 6.309 1.528 249.651 0.390 16.634 100 VAL A O 1
ATOM 842 N N . ILE A 1 100 ? 6.246 0.386 251.597 1.000 16.277 101 ILE A N 1
ATOM 843 C CA . ILE A 1 100 ? 4.868 0.719 251.914 1.000 16.032 101 ILE A CA 1
ATOM 844 C C . ILE A 1 100 ? 4.891 1.505 253.222 1.000 15.735 101 ILE A C 1
ATOM 845 O O . ILE A 1 100 ? 5.438 1.031 254.221 1.000 16.240 101 ILE A O 1
ATOM 850 N N . CYS A 1 101 ? 4.285 2.694 253.234 1.000 15.464 102 CYS A N 1
ATOM 851 C CA . CYS A 1 101 ? 4.312 3.494 254.447 1.000 15.767 102 CYS A CA 1
ATOM 852 C C . CYS A 1 101 ? 3.119 4.441 254.513 1.000 14.835 102 CYS A C 1
ATOM 853 O O . CYS A 1 101 ? 2.502 4.757 253.501 1.000 14.840 102 CYS A O 1
ATOM 856 N N . THR A 1 102 ? 2.801 4.900 255.733 1.000 14.172 103 THR A N 1
ATOM 857 C CA . THR A 1 102 ? 1.954 6.070 255.860 1.000 14.393 103 THR A CA 1
ATOM 858 C C . THR A 1 102 ? 2.701 7.230 255.205 1.000 14.627 103 THR A C 1
ATOM 859 O O . THR A 1 102 ? 3.922 7.338 255.313 1.000 15.830 103 THR A O 1
ATOM 863 N N . ALA A 1 103 ? 1.954 8.102 254.530 1.000 14.217 104 ALA A N 1
ATOM 864 C CA . ALA A 1 103 ? 2.551 9.138 253.702 1.000 14.604 104 ALA A CA 1
ATOM 865 C C . ALA A 1 103 ? 3.430 10.098 254.502 1.000 14.312 104 ALA A C 1
ATOM 866 O O . ALA A 1 103 ? 4.424 10.594 253.981 1.000 14.852 104 ALA A O 1
ATOM 868 N N . GLN A 1 104 ? 3.083 10.368 255.764 1.000 14.253 105 GLN A N 1
ATOM 869 C CA . GLN A 1 104 ? 3.868 11.299 256.562 1.000 14.594 105 GLN A CA 1
ATOM 870 C C . GLN A 1 104 ? 5.285 10.776 256.803 1.000 14.984 105 GLN A C 1
ATOM 871 O O . GLN A 1 104 ? 6.205 11.568 256.961 1.000 15.370 105 GLN A O 1
ATOM 877 N N . ILE A 1 105 ? 5.479 9.453 256.809 1.000 15.419 106 ILE A N 1
ATOM 878 C CA . ILE A 1 105 ? 6.817 8.881 256.908 1.000 17.014 106 ILE A CA 1
ATOM 879 C C . ILE A 1 105 ? 7.688 9.348 255.737 1.000 16.979 106 ILE A C 1
ATOM 880 O O . ILE A 1 105 ? 8.848 9.740 255.909 1.000 17.352 106 ILE A O 1
ATOM 885 N N . LEU A 1 106 ? 7.135 9.268 254.524 1.000 16.544 107 LEU A N 1
ATOM 886 C CA . LEU A 1 106 ? 7.856 9.728 253.349 1.000 17.228 107 LEU A CA 1
ATOM 887 C C . LEU A 1 106 ? 8.095 11.237 253.410 1.000 17.215 107 LEU A C 1
ATOM 888 O O . LEU A 1 106 ? 9.204 11.700 253.145 1.000 17.862 107 LEU A O 1
ATOM 893 N N A GLN A 1 107 ? 7.058 12.000 253.767 0.590 17.156 108 GLN A N 1
ATOM 894 N N B GLN A 1 107 ? 7.052 11.999 253.758 0.410 17.130 108 GLN A N 1
ATOM 895 C CA A GLN A 1 107 ? 7.177 13.448 253.816 0.590 17.847 108 GLN A CA 1
ATOM 896 C CA B GLN A 1 107 ? 7.147 13.450 253.831 0.410 17.553 108 GLN A CA 1
ATOM 897 C C A GLN A 1 107 ? 8.278 13.847 254.800 0.590 18.253 108 GLN A C 1
ATOM 898 C C B GLN A 1 107 ? 8.254 13.859 254.806 0.410 18.037 108 GLN A C 1
ATOM 899 O O A GLN A 1 107 ? 9.087 14.718 254.495 0.590 18.836 108 GLN A O 1
ATOM 900 O O B GLN A 1 107 ? 9.037 14.754 254.503 0.410 18.461 108 GLN A O 1
ATOM 911 N N . ASN A 1 108 ? 8.330 13.192 255.966 1.000 17.977 109 ASN A N 1
ATOM 912 C CA . ASN A 1 108 ? 9.370 13.487 256.944 1.000 18.657 109 ASN A CA 1
ATOM 913 C C . ASN A 1 108 ? 10.752 13.256 256.331 1.000 19.112 109 ASN A C 1
ATOM 914 O O . ASN A 1 108 ? 11.669 14.049 256.551 1.000 20.654 109 ASN A O 1
ATOM 919 N N . ALA A 1 109 ? 10.886 12.180 255.542 1.000 18.663 110 ALA A N 1
ATOM 920 C CA . ALA A 1 109 ? 12.157 11.835 254.931 1.000 19.482 110 ALA A CA 1
ATOM 921 C C . ALA A 1 109 ? 12.526 12.840 253.841 1.000 20.105 110 ALA A C 1
ATOM 922 O O . ALA A 1 109 ? 13.699 13.133 253.649 1.000 20.483 110 ALA A O 1
ATOM 924 N N . LEU A 1 110 ? 11.525 13.339 253.109 1.000 20.185 111 LEU A N 1
ATOM 925 C CA . LEU A 1 110 ? 11.767 14.334 252.077 1.000 21.012 111 LEU A CA 1
ATOM 926 C C . LEU A 1 110 ? 12.279 15.635 252.694 1.000 22.663 111 LEU A C 1
ATOM 927 O O . LEU A 1 110 ? 13.012 16.372 252.040 1.000 24.090 111 LEU A O 1
ATOM 932 N N . LEU A 1 111 ? 11.893 15.912 253.947 1.000 23.289 112 LEU A N 1
ATOM 933 C CA . LEU A 1 111 ? 12.251 17.153 254.621 1.000 25.498 112 LEU A CA 1
ATOM 934 C C . LEU A 1 111 ? 13.512 17.007 255.478 1.000 26.070 112 LEU A C 1
ATOM 935 O O . LEU A 1 111 ? 13.985 18.000 256.027 1.000 26.696 112 LEU A O 1
ATOM 940 N N . SER A 1 112 ? 14.045 15.786 255.622 1.000 26.964 113 SER A N 1
ATOM 941 C CA . SER A 1 112 ? 15.066 15.510 256.626 1.000 29.324 113 SER A CA 1
ATOM 942 C C . SER A 1 112 ? 16.377 16.225 256.311 1.000 32.874 113 SER A C 1
ATOM 943 O O . SER A 1 112 ? 16.766 16.327 255.155 1.000 34.455 113 SER A O 1
ATOM 946 N N . GLY A 1 113 ? 17.065 16.672 257.371 1.000 35.941 114 GLY A N 1
ATOM 947 C CA . GLY A 1 113 ? 18.414 17.209 257.268 1.000 38.956 114 GLY A CA 1
ATOM 948 C C . GLY A 1 113 ? 19.483 16.153 257.550 1.000 41.000 114 GLY A C 1
ATOM 949 O O . GLY A 1 113 ? 20.673 16.443 257.435 1.000 43.554 114 GLY A O 1
ATOM 950 N N . GLU A 1 114 ? 19.060 14.937 257.931 1.000 41.081 115 GLU A N 1
ATOM 951 C CA . GLU A 1 114 ? 19.980 13.847 258.218 1.000 41.276 115 GLU A CA 1
ATOM 952 C C . GLU A 1 114 ? 20.207 13.034 256.946 1.000 39.117 115 GLU A C 1
ATOM 953 O O . GLU A 1 114 ? 19.248 12.559 256.343 1.000 34.693 115 GLU A O 1
ATOM 959 N N . GLU A 1 115 ? 21.484 12.858 256.581 1.000 40.130 116 GLU A N 1
ATOM 960 C CA . GLU A 1 115 ? 21.893 12.185 255.356 1.000 41.920 116 GLU A CA 1
ATOM 961 C C . GLU A 1 115 ? 21.244 10.807 255.232 1.000 39.728 116 GLU A C 1
ATOM 962 O O . GLU A 1 115 ? 20.771 10.442 254.157 1.000 39.967 116 GLU A O 1
ATOM 968 N N . GLU A 1 116 ? 21.229 10.047 256.333 1.000 38.547 117 GLU A N 1
ATOM 969 C CA . GLU A 1 116 ? 20.791 8.659 256.310 1.000 39.811 117 GLU A CA 1
ATOM 970 C C . GLU A 1 116 ? 19.265 8.558 256.342 1.000 36.887 117 GLU A C 1
ATOM 971 O O . GLU A 1 116 ? 18.711 7.531 255.953 1.000 37.630 117 GLU A O 1
ATOM 977 N N . ALA A 1 117 ? 18.590 9.617 256.807 1.000 34.063 118 ALA A N 1
ATOM 978 C CA . ALA A 1 117 ? 17.143 9.609 256.964 1.000 33.299 118 ALA A CA 1
ATOM 979 C C . ALA A 1 117 ? 16.440 10.174 255.730 1.000 31.832 118 ALA A C 1
ATOM 980 O O . ALA A 1 117 ? 15.227 10.033 255.602 1.000 34.040 118 ALA A O 1
ATOM 982 N N . ARG A 1 118 ? 17.202 10.821 254.842 1.000 29.336 119 ARG A N 1
ATOM 983 C CA . ARG A 1 118 ? 16.652 11.663 253.791 1.000 29.025 119 ARG A CA 1
ATOM 984 C C . ARG A 1 118 ? 16.447 10.857 252.512 1.000 26.938 119 ARG A C 1
ATOM 985 O O . ARG A 1 118 ? 17.221 9.949 252.233 1.000 27.790 119 ARG A O 1
ATOM 993 N N A VAL A 1 119 ? 15.417 11.237 251.745 0.170 26.080 120 VAL A N 1
ATOM 994 N N B VAL A 1 119 ? 15.382 11.176 251.761 0.830 24.751 120 VAL A N 1
ATOM 995 C CA A VAL A 1 119 ? 15.170 10.704 250.416 0.170 25.622 120 VAL A CA 1
ATOM 996 C CA B VAL A 1 119 ? 15.212 10.707 250.391 0.830 24.550 120 VAL A CA 1
ATOM 997 C C A VAL A 1 119 ? 14.738 11.865 249.523 0.170 24.921 120 VAL A C 1
ATOM 998 C C B VAL A 1 119 ? 14.805 11.895 249.524 0.830 24.619 120 VAL A C 1
ATOM 999 O O A VAL A 1 119 ? 14.328 12.908 250.027 0.170 24.615 120 VAL A O 1
ATOM 1000 O O B VAL A 1 119 ? 14.448 12.955 250.034 0.830 23.338 120 VAL A O 1
ATOM 1007 N N . GLU A 1 120 ? 14.859 11.681 248.202 1.000 24.328 121 GLU A N 1
ATOM 1008 C CA . GLU A 1 120 ? 14.337 12.620 247.221 1.000 24.958 121 GLU A CA 1
ATOM 1009 C C . GLU A 1 120 ? 13.261 11.895 246.422 1.000 23.401 121 GLU A C 1
ATOM 1010 O O . GLU A 1 120 ? 13.256 10.666 246.363 1.000 23.156 121 GLU A O 1
ATOM 1016 N N . LEU A 1 121 ? 12.359 12.650 245.788 1.000 23.404 122 LEU A N 1
ATOM 1017 C CA . LEU A 1 121 ? 11.345 12.040 244.941 1.000 23.474 122 LEU A CA 1
ATOM 1018 C C . LEU A 1 121 ? 11.994 11.192 243.847 1.000 23.493 122 LEU A C 1
ATOM 1019 O O . LEU A 1 121 ? 11.435 10.172 243.449 1.000 22.624 122 LEU A O 1
ATOM 1024 N N . THR A 1 122 ? 13.167 11.616 243.359 1.000 25.249 123 THR A N 1
ATOM 1025 C CA . THR A 1 122 ? 13.825 10.936 242.251 1.000 25.891 123 THR A CA 1
ATOM 1026 C C . THR A 1 122 ? 14.459 9.616 242.698 1.000 25.010 123 THR A C 1
ATOM 1027 O O . THR A 1 122 ? 14.981 8.887 241.863 1.000 25.764 123 THR A O 1
ATOM 1031 N N . ASP A 1 123 ? 14.410 9.297 243.999 1.000 24.265 124 ASP A N 1
ATOM 1032 C CA . ASP A 1 123 ? 14.825 7.986 244.475 1.000 24.165 124 ASP A CA 1
ATOM 1033 C C . ASP A 1 123 ? 13.747 6.940 244.206 1.000 22.932 124 ASP A C 1
ATOM 1034 O O . ASP A 1 123 ? 13.974 5.757 244.454 1.000 25.025 124 ASP A O 1
ATOM 1039 N N . PHE A 1 124 ? 12.585 7.375 243.704 1.000 20.914 125 PHE A N 1
ATOM 1040 C CA . PHE A 1 124 ? 11.506 6.469 243.348 1.000 20.682 125 PHE A CA 1
ATOM 1041 C C . PHE A 1 124 ? 11.198 6.616 241.866 1.000 19.967 125 PHE A C 1
ATOM 1042 O O . PHE A 1 124 ? 11.278 7.714 241.319 1.000 20.707 125 PHE A O 1
ATOM 1050 N N . SER A 1 125 ? 10.825 5.500 241.238 1.000 19.358 126 SER A N 1
ATOM 1051 C CA . SER A 1 125 ? 10.403 5.513 239.849 1.000 19.469 126 SER A CA 1
ATOM 1052 C C . SER A 1 125 ? 8.886 5.362 239.732 1.000 18.681 126 SER A C 1
ATOM 1053 O O . SER A 1 125 ? 8.328 5.637 238.675 1.000 19.378 126 SER A O 1
ATOM 1056 N N . LEU A 1 126 ? 8.216 4.944 240.817 1.000 18.801 127 LEU A N 1
ATOM 1057 C CA . LEU A 1 126 ? 6.763 4.831 240.851 1.000 18.422 127 LEU A CA 1
ATOM 1058 C C . LEU A 1 126 ? 6.258 5.183 242.250 1.000 17.832 127 LEU A C 1
ATOM 1059 O O . LEU A 1 126 ? 6.776 4.666 243.239 1.000 17.709 127 LEU A O 1
ATOM 1064 N N . LEU A 1 127 ? 5.229 6.037 242.307 1.000 17.120 128 LEU A N 1
ATOM 1065 C CA . LEU A 1 127 ? 4.517 6.337 243.545 1.000 17.129 128 LEU A CA 1
ATOM 1066 C C . LEU A 1 127 ? 3.085 5.842 243.392 1.000 16.764 128 LEU A C 1
ATOM 1067 O O . LEU A 1 127 ? 2.367 6.318 242.513 1.000 17.237 128 LEU A O 1
ATOM 1072 N N . VAL A 1 128 ? 2.671 4.945 244.289 1.000 15.970 129 VAL A N 1
ATOM 1073 C CA . VAL A 1 128 ? 1.298 4.480 244.349 1.000 15.717 129 VAL A CA 1
ATOM 1074 C C . VAL A 1 128 ? 0.648 5.197 245.526 1.000 15.322 129 VAL A C 1
ATOM 1075 O O . VAL A 1 128 ? 1.144 5.088 246.642 1.000 15.975 129 VAL A O 1
ATOM 1079 N N . ILE A 1 129 ? -0.410 5.967 245.250 1.000 14.472 130 ILE A N 1
ATOM 1080 C CA . ILE A 1 129 ? -1.069 6.754 246.278 1.000 14.105 130 ILE A CA 1
ATOM 1081 C C . ILE A 1 129 ? -2.460 6.178 246.502 1.000 13.922 130 ILE A C 1
ATOM 1082 O O . ILE A 1 129 ? -3.351 6.333 245.679 1.000 14.369 130 ILE A O 1
ATOM 1087 N N . ASP A 1 130 ? -2.624 5.466 247.619 1.000 13.681 131 ASP A N 1
ATOM 1088 C CA . ASP A 1 130 ? -3.889 4.839 247.939 1.000 13.645 131 ASP A CA 1
ATOM 1089 C C . ASP A 1 130 ? -4.859 5.904 248.446 1.000 13.302 131 ASP A C 1
ATOM 1090 O O . ASP A 1 130 ? -4.432 6.850 249.093 1.000 13.951 131 ASP A O 1
ATOM 1095 N N . GLU A 1 131 ? -6.155 5.741 248.169 1.000 13.108 132 GLU A N 1
ATOM 1096 C CA . GLU A 1 131 ? -7.163 6.702 248.597 1.000 13.047 132 GLU A CA 1
ATOM 1097 C C . GLU A 1 131 ? -6.734 8.108 248.159 1.000 13.030 132 GLU A C 1
ATOM 1098 O O . GLU A 1 131 ? -6.696 9.054 248.945 1.000 13.500 132 GLU A O 1
ATOM 1104 N N . CYS A 1 132 ? -6.441 8.256 246.865 1.000 13.211 133 CYS A N 1
ATOM 1105 C CA . CYS A 1 132 ? -5.743 9.433 246.373 1.000 13.472 133 CYS A CA 1
ATOM 1106 C C . CYS A 1 132 ? -6.622 10.688 246.345 1.000 13.299 133 CYS A C 1
ATOM 1107 O O . CYS A 1 132 ? -6.114 11.767 246.076 1.000 13.984 133 CYS A O 1
ATOM 1110 N N . HIS A 1 133 ? -7.927 10.557 246.606 1.000 12.912 134 HIS A N 1
ATOM 1111 C CA . HIS A 1 133 ? -8.814 11.706 246.737 1.000 13.367 134 HIS A CA 1
ATOM 1112 C C . HIS A 1 133 ? -8.386 12.634 247.880 1.000 13.293 134 HIS A C 1
ATOM 1113 O O . HIS A 1 133 ? -8.827 13.785 247.940 1.000 14.446 134 HIS A O 1
ATOM 1120 N N . HIS A 1 134 ? -7.533 12.150 248.791 1.000 12.771 135 HIS A N 1
ATOM 1121 C CA . HIS A 1 134 ? -7.008 13.006 249.847 1.000 13.060 135 HIS A CA 1
ATOM 1122 C C . HIS A 1 134 ? -5.918 13.960 249.353 1.000 13.151 135 HIS A C 1
ATOM 1123 O O . HIS A 1 134 ? -5.452 14.800 250.128 1.000 14.344 135 HIS A O 1
ATOM 1130 N N . THR A 1 135 ? -5.521 13.859 248.075 1.000 12.980 136 THR A N 1
ATOM 1131 C CA . THR A 1 135 ? -4.451 14.684 247.531 1.000 13.253 136 THR A CA 1
ATOM 1132 C C . THR A 1 135 ? -5.025 16.051 247.166 1.000 13.715 136 THR A C 1
ATOM 1133 O O . THR A 1 135 ? -5.247 16.369 245.991 1.000 13.593 136 THR A O 1
ATOM 1137 N N A GLN A 1 136 ? -5.292 16.846 248.207 0.490 13.910 137 GLN A N 1
ATOM 1138 N N B GLN A 1 136 ? -5.241 16.868 248.193 0.510 14.025 137 GLN A N 1
ATOM 1139 C CA A GLN A 1 136 ? -5.943 18.140 248.101 0.490 14.413 137 GLN A CA 1
ATOM 1140 C CA B GLN A 1 136 ? -5.824 18.182 248.027 0.510 14.565 137 GLN A CA 1
ATOM 1141 C C A GLN A 1 136 ? -5.472 19.019 249.258 0.490 14.294 137 GLN A C 1
ATOM 1142 C C B GLN A 1 136 ? -5.512 19.022 249.260 0.510 14.321 137 GLN A C 1
ATOM 1143 O O A GLN A 1 136 ? -5.031 18.507 250.291 0.490 13.880 137 GLN A O 1
ATOM 1144 O O B GLN A 1 136 ? -5.237 18.492 250.341 0.510 13.943 137 GLN A O 1
ATOM 1155 N N . LYS A 1 137 ? -5.579 20.343 249.084 1.000 14.845 138 LYS A N 1
ATOM 1156 C CA . LYS A 1 137 ? -5.362 21.288 250.177 1.000 15.754 138 LYS A CA 1
ATOM 1157 C C . LYS A 1 137 ? -3.986 21.065 250.816 1.000 15.598 138 LYS A C 1
ATOM 1158 O O . LYS A 1 137 ? -2.999 20.920 250.108 1.000 16.661 138 LYS A O 1
ATOM 1164 N N A GLU A 1 138 ? -3.911 21.041 252.153 0.670 15.420 139 GLU A N 1
ATOM 1165 N N B GLU A 1 138 ? -3.936 21.024 252.157 0.330 15.510 139 GLU A N 1
ATOM 1166 C CA A GLU A 1 138 ? -2.629 20.879 252.821 0.670 16.612 139 GLU A CA 1
ATOM 1167 C CA B GLU A 1 138 ? -2.685 20.900 252.891 0.330 15.989 139 GLU A CA 1
ATOM 1168 C C A GLU A 1 138 ? -2.497 19.486 253.438 0.670 15.846 139 GLU A C 1
ATOM 1169 C C B GLU A 1 138 ? -2.475 19.480 253.415 0.330 15.445 139 GLU A C 1
ATOM 1170 O O A GLU A 1 138 ? -1.684 19.283 254.338 0.670 16.120 139 GLU A O 1
ATOM 1171 O O B GLU A 1 138 ? -1.599 19.262 254.249 0.330 15.474 139 GLU A O 1
ATOM 1182 N N . ALA A 1 139 ? -3.263 18.514 252.927 1.000 15.018 140 ALA A N 1
ATOM 1183 C CA . ALA A 1 139 ? -3.089 17.126 253.328 1.000 14.848 140 ALA A CA 1
ATOM 1184 C C . ALA A 1 139 ? -1.677 16.679 252.952 1.000 15.011 140 ALA A C 1
ATOM 1185 O O . ALA A 1 139 ? -1.110 17.172 251.978 1.000 14.950 140 ALA A O 1
ATOM 1187 N N A VAL A 1 140 ? -1.134 15.734 253.730 0.390 15.208 141 VAL A N 1
ATOM 1188 N N B VAL A 1 140 ? -1.118 15.720 253.697 0.610 15.426 141 VAL A N 1
ATOM 1189 C CA A VAL A 1 140 ? 0.210 15.214 253.524 0.390 15.136 141 VAL A CA 1
ATOM 1190 C CA B VAL A 1 140 ? 0.266 15.318 253.478 0.610 15.135 141 VAL A CA 1
ATOM 1191 C C A VAL A 1 140 ? 0.406 14.807 252.064 0.390 14.869 141 VAL A C 1
ATOM 1192 C C B VAL A 1 140 ? 0.449 14.756 252.062 0.610 14.904 141 VAL A C 1
ATOM 1193 O O A VAL A 1 140 ? 1.410 15.161 251.449 0.390 14.629 141 VAL A O 1
ATOM 1194 O O B VAL A 1 140 ? 1.512 14.937 251.470 0.610 14.607 141 VAL A O 1
ATOM 1201 N N . TYR A 1 141 ? -0.561 14.063 251.517 1.000 14.753 142 TYR A N 1
ATOM 1202 C CA . TYR A 1 141 ? -0.468 13.607 250.135 1.000 14.237 142 TYR A CA 1
ATOM 1203 C C . TYR A 1 141 ? -0.199 14.791 249.207 1.000 14.385 142 TYR A C 1
ATOM 1204 O O . TYR A 1 141 ? 0.594 14.678 248.271 1.000 14.401 142 TYR A O 1
ATOM 1213 N N . ASN A 1 142 ? -0.871 15.921 249.458 1.000 13.724 143 ASN A N 1
ATOM 1214 C CA . ASN A 1 142 ? -0.729 17.080 248.586 1.000 13.827 143 ASN A CA 1
ATOM 1215 C C . ASN A 1 142 ? 0.553 17.857 248.887 1.000 14.736 143 ASN A C 1
ATOM 1216 O O . ASN A 1 142 ? 1.060 18.553 248.008 1.000 15.461 143 ASN A O 1
ATOM 1221 N N . LYS A 1 143 ? 1.085 17.770 250.115 1.000 15.274 144 LYS A N 1
ATOM 1222 C CA . LYS A 1 143 ? 2.381 18.382 250.389 1.000 16.440 144 LYS A CA 1
ATOM 1223 C C . LYS A 1 143 ? 3.460 17.697 249.551 1.000 15.859 144 LYS A C 1
ATOM 1224 O O . LYS A 1 143 ? 4.320 18.353 248.958 1.000 15.873 144 LYS A O 1
ATOM 1230 N N . ILE A 1 144 ? 3.376 16.369 249.472 1.000 14.669 145 ILE A N 1
ATOM 1231 C CA . ILE A 1 144 ? 4.301 15.594 248.660 1.000 14.785 145 ILE A CA 1
ATOM 1232 C C . ILE A 1 144 ? 4.126 15.959 247.190 1.000 14.499 145 ILE A C 1
ATOM 1233 O O . ILE A 1 144 ? 5.099 16.212 246.479 1.000 14.981 145 ILE A O 1
ATOM 1238 N N . MET A 1 145 ? 2.877 15.945 246.717 1.000 14.293 146 MET A N 1
ATOM 1239 C CA . MET A 1 145 ? 2.642 16.146 245.295 1.000 14.806 146 MET A CA 1
ATOM 1240 C C . MET A 1 145 ? 2.888 17.592 244.864 1.000 14.936 146 MET A C 1
ATOM 1241 O O . MET A 1 145 ? 3.249 17.828 243.714 1.000 15.197 146 MET A O 1
ATOM 1246 N N A LEU A 1 146 ? 2.712 18.562 245.767 0.510 15.376 147 LEU A N 1
ATOM 1247 N N B LEU A 1 146 ? 2.712 18.561 245.772 0.490 15.381 147 LEU A N 1
ATOM 1248 C CA A LEU A 1 146 ? 3.001 19.944 245.412 0.510 16.440 147 LEU A CA 1
ATOM 1249 C CA B LEU A 1 146 ? 2.994 19.950 245.436 0.490 16.506 147 LEU A CA 1
ATOM 1250 C C A LEU A 1 146 ? 4.495 20.091 245.135 0.510 16.974 147 LEU A C 1
ATOM 1251 C C B LEU A 1 146 ? 4.489 20.117 245.163 0.490 16.995 147 LEU A C 1
ATOM 1252 O O A LEU A 1 146 ? 4.884 20.763 244.182 0.510 17.254 147 LEU A O 1
ATOM 1253 O O B LEU A 1 146 ? 4.871 20.832 244.239 0.490 17.350 147 LEU A O 1
ATOM 1262 N N . SER A 1 147 ? 5.330 19.432 245.947 1.000 17.508 148 SER A N 1
ATOM 1263 C CA . SER A 1 147 ? 6.765 19.406 245.704 1.000 19.639 148 SER A CA 1
ATOM 1264 C C . SER A 1 147 ? 7.067 18.801 244.328 1.000 19.271 148 SER A C 1
ATOM 1265 O O . SER A 1 147 ? 7.919 19.296 243.600 1.000 20.283 148 SER A O 1
ATOM 1268 N N . TYR A 1 148 ? 6.362 17.718 243.982 1.000 18.664 149 TYR A N 1
ATOM 1269 C CA . TYR A 1 148 ? 6.492 17.087 242.680 1.000 17.623 149 TYR A CA 1
ATOM 1270 C C . TYR A 1 148 ? 6.161 18.093 241.579 1.000 18.339 149 TYR A C 1
ATOM 1271 O O . TYR A 1 148 ? 6.885 18.164 240.600 1.000 19.086 149 TYR A O 1
ATOM 1280 N N . LEU A 1 149 ? 5.069 18.853 241.745 1.000 17.746 150 LEU A N 1
ATOM 1281 C CA . LEU A 1 149 ? 4.665 19.848 240.761 1.000 18.268 150 LEU A CA 1
ATOM 1282 C C . LEU A 1 149 ? 5.741 20.928 240.636 1.000 19.348 150 LEU A C 1
ATOM 1283 O O . LEU A 1 149 ? 6.062 21.340 239.521 1.000 19.825 150 LEU A O 1
ATOM 1288 N N . GLN A 1 150 ? 6.294 21.382 241.772 1.000 20.575 151 GLN A N 1
ATOM 1289 C CA . GLN A 1 150 ? 7.344 22.395 241.776 1.000 22.373 151 GLN A CA 1
ATOM 1290 C C . GLN A 1 150 ? 8.548 21.910 240.965 1.000 23.144 151 GLN A C 1
ATOM 1291 O O . GLN A 1 150 ? 9.117 22.655 240.160 1.000 24.511 151 GLN A O 1
ATOM 1297 N N . LYS A 1 151 ? 8.936 20.652 241.189 1.000 22.861 152 LYS A N 1
ATOM 1298 C CA . LYS A 1 151 ? 10.062 20.066 240.480 1.000 24.467 152 LYS A CA 1
ATOM 1299 C C . LYS A 1 151 ? 9.727 19.882 239.000 1.000 23.785 152 LYS A C 1
ATOM 1300 O O . LYS A 1 151 ? 10.558 20.174 238.136 1.000 25.404 152 LYS A O 1
ATOM 1306 N N . LYS A 1 152 ? 8.510 19.406 238.712 1.000 23.046 153 LYS A N 1
ATOM 1307 C CA . LYS A 1 152 ? 8.091 19.169 237.338 1.000 22.862 153 LYS A CA 1
ATOM 1308 C C . LYS A 1 152 ? 8.160 20.472 236.540 1.000 22.920 153 LYS A C 1
ATOM 1309 O O . LYS A 1 152 ? 8.735 20.518 235.451 1.000 23.206 153 LYS A O 1
ATOM 1315 N N . LEU A 1 153 ? 7.558 21.531 237.092 1.000 22.500 154 LEU A N 1
ATOM 1316 C CA . LEU A 1 153 ? 7.460 22.794 236.381 1.000 23.379 154 LEU A CA 1
ATOM 1317 C C . LEU A 1 153 ? 8.827 23.468 236.269 1.000 24.327 154 LEU A C 1
ATOM 1318 O O . LEU A 1 153 ? 9.015 24.308 235.395 1.000 25.428 154 LEU A O 1
ATOM 1323 N N . SER A 1 154 ? 9.781 23.105 237.136 1.000 25.704 155 SER A N 1
ATOM 1324 C CA . SER A 1 154 ? 11.120 23.674 237.056 1.000 27.811 155 SER A CA 1
ATOM 1325 C C . SER A 1 154 ? 11.984 22.901 236.060 1.000 29.073 155 SER A C 1
ATOM 1326 O O . SER A 1 154 ? 13.114 23.306 235.799 1.000 31.161 155 SER A O 1
ATOM 1329 N N . GLY A 1 155 ? 11.465 21.783 235.535 1.000 28.962 156 GLY A N 1
ATOM 1330 C CA . GLY A 1 155 ? 12.124 21.038 234.471 1.000 29.936 156 GLY A CA 1
ATOM 1331 C C . GLY A 1 155 ? 12.817 19.764 234.955 1.000 30.350 156 GLY A C 1
ATOM 1332 O O . GLY A 1 155 ? 13.602 19.178 234.220 1.000 30.923 156 GLY A O 1
ATOM 1333 N N . GLN A 1 156 ? 12.516 19.314 236.176 1.000 30.345 157 GLN A N 1
ATOM 1334 C CA . GLN A 1 156 ? 13.164 18.132 236.723 1.000 32.163 157 GLN A CA 1
ATOM 1335 C C . GLN A 1 156 ? 12.757 16.908 235.904 1.000 32.699 157 GLN A C 1
ATOM 1336 O O . GLN A 1 156 ? 11.579 16.704 235.627 1.000 31.020 157 GLN A O 1
ATOM 1342 N N A ARG A 1 157 ? 13.759 16.112 235.506 0.450 33.367 158 ARG A N 1
ATOM 1343 N N B ARG A 1 157 ? 13.750 16.091 235.553 0.550 34.487 158 ARG A N 1
ATOM 1344 C CA A ARG A 1 157 ? 13.533 14.841 234.835 0.450 34.755 158 ARG A CA 1
ATOM 1345 C CA B ARG A 1 157 ? 13.531 14.838 234.850 0.550 36.819 158 ARG A CA 1
ATOM 1346 C C A ARG A 1 157 ? 13.590 13.716 235.868 0.450 35.514 158 ARG A C 1
ATOM 1347 C C B ARG A 1 157 ? 13.619 13.701 235.863 0.550 36.797 158 ARG A C 1
ATOM 1348 O O A ARG A 1 157 ? 14.066 13.910 236.986 0.450 37.161 158 ARG A O 1
ATOM 1349 O O B ARG A 1 157 ? 14.139 13.873 236.966 0.550 38.700 158 ARG A O 1
ATOM 1364 N N . ASP A 1 158 ? 13.067 12.547 235.479 1.000 36.047 159 ASP A N 1
ATOM 1365 C CA . ASP A 1 158 ? 13.156 11.331 236.270 1.000 35.324 159 ASP A CA 1
ATOM 1366 C C . ASP A 1 158 ? 12.320 11.435 237.545 1.000 29.639 159 ASP A C 1
ATOM 1367 O O . ASP A 1 158 ? 12.607 10.755 238.524 1.000 30.850 159 ASP A O 1
ATOM 1372 N N . LEU A 1 159 ? 11.267 12.259 237.533 1.000 25.459 160 LEU A N 1
ATOM 1373 C CA . LEU A 1 159 ? 10.289 12.195 238.605 1.000 23.357 160 LEU A CA 1
ATOM 1374 C C . LEU A 1 159 ? 9.529 10.884 238.452 1.000 21.369 160 LEU A C 1
ATOM 1375 O O . LEU A 1 159 ? 9.386 10.369 237.334 1.000 22.132 160 LEU A O 1
ATOM 1380 N N . PRO A 1 160 ? 9.044 10.292 239.562 1.000 19.742 161 PRO A N 1
ATOM 1381 C CA . PRO A 1 160 ? 8.321 9.031 239.489 1.000 18.946 161 PRO A CA 1
ATOM 1382 C C . PRO A 1 160 ? 7.009 9.130 238.721 1.000 18.279 161 PRO A C 1
ATOM 1383 O O . PRO A 1 160 ? 6.361 10.176 238.689 1.000 18.850 161 PRO A O 1
ATOM 1387 N N . GLN A 1 161 ? 6.628 8.009 238.106 1.000 18.120 162 GLN A N 1
ATOM 1388 C CA . GLN A 1 161 ? 5.271 7.807 237.639 1.000 17.495 162 GLN A CA 1
ATOM 1389 C C . GLN A 1 161 ? 4.339 7.821 238.847 1.000 16.873 162 GLN A C 1
ATOM 1390 O O . GLN A 1 161 ? 4.724 7.377 239.926 1.000 17.712 162 GLN A O 1
ATOM 1396 N N . ILE A 1 162 ? 3.129 8.344 238.650 1.000 15.956 163 ILE A N 1
ATOM 1397 C CA . ILE A 1 162 ? 2.112 8.428 239.688 1.000 15.944 163 ILE A CA 1
ATOM 1398 C C . ILE A 1 162 ? 0.966 7.487 239.345 1.000 16.116 163 ILE A C 1
ATOM 1399 O O . ILE A 1 162 ? 0.420 7.543 238.241 1.000 16.900 163 ILE A O 1
ATOM 1404 N N . LEU A 1 163 ? 0.604 6.640 240.314 1.000 15.332 164 LEU A N 1
ATOM 1405 C CA . LEU A 1 163 ? -0.572 5.796 240.221 1.000 15.369 164 LEU A CA 1
ATOM 1406 C C . LEU A 1 163 ? -1.448 6.073 241.437 1.000 14.856 164 LEU A C 1
ATOM 1407 O O . LEU A 1 163 ? -1.158 5.626 242.550 1.000 15.882 164 LEU A O 1
ATOM 1412 N N . GLY A 1 164 ? -2.519 6.828 241.224 1.000 14.237 165 GLY A N 1
ATOM 1413 C CA . GLY A 1 164 ? -3.473 7.082 242.290 1.000 14.031 165 GLY A CA 1
ATOM 1414 C C . GLY A 1 164 ? -4.612 6.071 242.230 1.000 14.090 165 GLY A C 1
ATOM 1415 O O . GLY A 1 164 ? -5.047 5.690 241.147 1.000 15.038 165 GLY A O 1
ATOM 1416 N N . LEU A 1 165 ? -5.105 5.662 243.401 1.000 13.274 166 LEU A N 1
ATOM 1417 C CA . LEU A 1 165 ? -6.208 4.719 243.493 1.000 13.593 166 LEU A CA 1
ATOM 1418 C C . LEU A 1 165 ? -7.345 5.373 244.264 1.000 13.353 166 LEU A C 1
ATOM 1419 O O . LEU A 1 165 ? -7.112 5.847 245.373 1.000 13.426 166 LEU A O 1
ATOM 1424 N N . THR A 1 166 ? -8.572 5.351 243.736 1.000 13.304 167 THR A N 1
ATOM 1425 C CA . THR A 1 166 ? -9.713 5.851 244.496 1.000 13.681 167 THR A CA 1
ATOM 1426 C C . THR A 1 166 ? -11.027 5.350 243.910 1.000 13.462 167 THR A C 1
ATOM 1427 O O . THR A 1 166 ? -11.163 5.174 242.693 1.000 14.523 167 THR A O 1
ATOM 1431 N N . ALA A 1 167 ? -12.009 5.168 244.790 1.000 13.537 168 ALA A N 1
ATOM 1432 C CA . ALA A 1 167 ? -13.386 4.944 244.392 1.000 13.315 168 ALA A CA 1
ATOM 1433 C C . ALA A 1 167 ? -14.159 6.257 244.287 1.000 13.948 168 ALA A C 1
ATOM 1434 O O . ALA A 1 167 ? -15.292 6.257 243.811 1.000 15.265 168 ALA A O 1
ATOM 1436 N N . SER A 1 168 ? -13.598 7.358 244.791 1.000 14.278 169 SER A N 1
ATOM 1437 C CA . SER A 1 168 ? -14.425 8.522 245.084 1.000 14.402 169 SER A CA 1
ATOM 1438 C C . SER A 1 168 ? -13.609 9.811 245.125 1.000 14.573 169 SER A C 1
ATOM 1439 O O . SER A 1 168 ? -13.266 10.309 246.193 1.000 14.807 169 SER A O 1
ATOM 1442 N N . PRO A 1 169 ? -13.294 10.427 243.966 1.000 15.256 170 PRO A N 1
ATOM 1443 C CA . PRO A 1 169 ? -12.684 11.754 243.946 1.000 15.694 170 PRO A CA 1
ATOM 1444 C C . PRO A 1 169 ? -13.475 12.840 244.681 1.000 15.779 170 PRO A C 1
ATOM 1445 O O . PRO A 1 169 ? -12.889 13.800 245.186 1.000 17.271 170 PRO A O 1
ATOM 1449 N N . GLY A 1 170 ? -14.801 12.679 244.727 1.000 15.619 171 GLY A N 1
ATOM 1450 C CA . GLY A 1 170 ? -15.720 13.615 245.354 1.000 15.673 171 GLY A CA 1
ATOM 1451 C C . GLY A 1 170 ? -16.035 14.824 244.474 1.000 15.768 171 GLY A C 1
ATOM 1452 O O .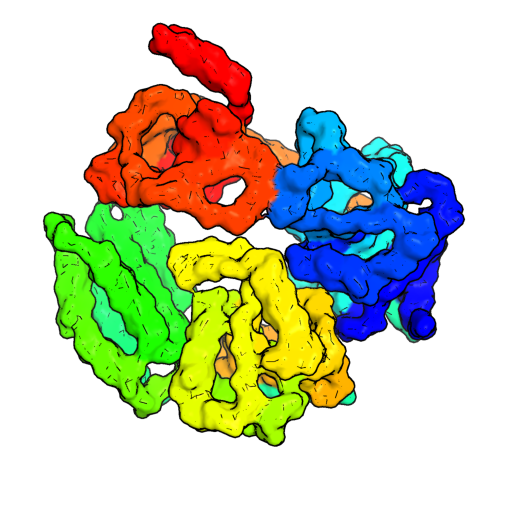 GLY A 1 170 ? -15.529 14.929 243.359 1.000 16.530 171 GLY A O 1
ATOM 1453 N N . THR A 1 171 ? -16.872 15.734 244.996 1.000 16.493 172 THR A N 1
ATOM 1454 C CA . THR A 1 171 ? -17.178 16.992 244.325 1.000 17.555 172 THR A CA 1
ATOM 1455 C C . THR A 1 171 ? -16.593 18.181 245.089 1.000 18.452 172 THR A C 1
ATOM 1456 O O . THR A 1 171 ? -16.759 19.319 244.648 1.000 18.170 172 THR A O 1
ATOM 1460 N N . GLY A 1 172 ? -15.934 17.934 246.229 1.000 19.661 173 GLY A N 1
ATOM 1461 C CA . GLY A 1 172 ? -15.273 18.996 246.971 1.000 21.740 173 GLY A CA 1
ATOM 1462 C C . GLY A 1 172 ? -16.254 20.055 247.472 1.000 23.294 173 GLY A C 1
ATOM 1463 O O . GLY A 1 172 ? -15.916 21.237 247.546 1.000 26.146 173 GLY A O 1
ATOM 1464 N N . GLY A 1 173 ? -17.479 19.626 247.787 1.000 23.501 174 GLY A N 1
ATOM 1465 C CA . GLY A 1 173 ? -18.509 20.519 248.281 1.000 24.805 174 GLY A CA 1
ATOM 1466 C C . GLY A 1 173 ? -19.262 21.231 247.161 1.000 25.414 174 GLY A C 1
ATOM 1467 O O . GLY A 1 173 ? -20.179 21.992 247.444 1.000 28.241 174 GLY A O 1
ATOM 1468 N N . GLU A 1 174 ? -18.887 20.982 245.898 1.000 24.608 175 GLU A N 1
ATOM 1469 C CA . GLU A 1 174 ? -19.551 21.607 244.765 1.000 25.162 175 GLU A CA 1
ATOM 1470 C C . GLU A 1 174 ? -20.857 20.873 244.478 1.000 24.674 175 GLU A C 1
ATOM 1471 O O . GLU A 1 174 ? -20.918 19.652 244.591 1.000 24.264 175 GLU A O 1
ATOM 1477 N N . THR A 1 175 ? -21.892 21.633 244.099 1.000 24.970 176 THR A N 1
ATOM 1478 C CA . THR A 1 175 ? -23.211 21.072 243.844 1.000 26.614 176 THR A CA 1
ATOM 1479 C C . THR A 1 175 ? -23.646 21.324 242.399 1.000 26.594 176 THR A C 1
ATOM 1480 O O . THR A 1 175 ? -24.713 20.864 241.998 1.000 27.358 176 THR A O 1
ATOM 1484 N N . SER A 1 176 ? -22.816 22.022 241.610 1.000 26.892 177 SER A N 1
ATOM 1485 C CA . SER A 1 176 ? -23.088 22.237 240.197 1.000 26.528 177 SER A CA 1
ATOM 1486 C C . SER A 1 176 ? -22.176 21.363 239.340 1.000 25.237 177 SER A C 1
ATOM 1487 O O . SER A 1 176 ? -21.101 20.954 239.771 1.000 23.545 177 SER A O 1
ATOM 1490 N N . PHE A 1 177 ? -22.600 21.115 238.096 1.000 25.208 178 PHE A N 1
ATOM 1491 C CA . PHE A 1 177 ? -21.806 20.323 237.171 1.000 25.927 178 PHE A CA 1
ATOM 1492 C C . PHE A 1 177 ? -20.465 21.016 236.926 1.000 25.345 178 PHE A C 1
ATOM 1493 O O . PHE A 1 177 ? -19.426 20.369 236.995 1.000 23.729 178 PHE A O 1
ATOM 1501 N N . GLU A 1 178 ? -20.504 22.329 236.653 1.000 27.180 179 GLU A N 1
ATOM 1502 C CA . GLU A 1 178 ? -19.307 23.109 236.364 1.000 28.734 179 GLU A CA 1
ATOM 1503 C C . GLU A 1 178 ? -18.331 23.031 237.537 1.000 25.927 179 GLU A C 1
ATOM 1504 O O . GLU A 1 178 ? -17.128 22.849 237.339 1.000 25.012 179 GLU A O 1
ATOM 1510 N N . GLY A 1 179 ? -18.864 23.170 238.755 1.000 24.002 180 GLY A N 1
ATOM 1511 C CA . GLY A 1 179 ? -18.057 23.119 239.964 1.000 23.577 180 GLY A CA 1
ATOM 1512 C C . GLY A 1 179 ? -17.430 21.741 240.168 1.000 22.043 180 GLY A C 1
ATOM 1513 O O . GLY A 1 179 ? -16.253 21.628 240.504 1.000 22.768 180 GLY A O 1
ATOM 1514 N N . ALA A 1 180 ? -18.228 20.691 239.945 1.000 20.782 181 ALA A N 1
ATOM 1515 C CA . ALA A 1 180 ? -17.766 19.325 240.125 1.000 19.164 181 ALA A CA 1
ATOM 1516 C C . ALA A 1 180 ? -16.674 18.993 239.106 1.000 19.001 181 ALA A C 1
ATOM 1517 O O . ALA A 1 180 ? -15.682 18.360 239.449 1.000 17.997 181 ALA A O 1
ATOM 1519 N N . VAL A 1 181 ? -16.848 19.428 237.854 1.000 18.803 182 VAL A N 1
ATOM 1520 C CA . VAL A 1 181 ? -15.820 19.213 236.842 1.000 19.347 182 VAL A CA 1
ATOM 1521 C C . VAL A 1 181 ? -14.526 19.918 237.255 1.000 18.784 182 VAL A C 1
ATOM 1522 O O . VAL A 1 181 ? -13.447 19.349 237.138 1.000 18.330 182 VAL A O 1
ATOM 1526 N N . GLU A 1 182 ? -14.632 21.163 237.722 1.000 19.521 183 GLU A N 1
ATOM 1527 C CA . GLU A 1 182 ? -13.462 21.908 238.155 1.000 20.643 183 GLU A CA 1
ATOM 1528 C C . GLU A 1 182 ? -12.744 21.172 239.289 1.000 18.597 183 GLU A C 1
ATOM 1529 O O . GLU A 1 182 ? -11.516 21.153 239.335 1.000 18.205 183 GLU A O 1
ATOM 1535 N N . HIS A 1 183 ? -13.504 20.563 240.200 1.000 17.879 184 HIS A N 1
ATOM 1536 C CA . HIS A 1 183 ? -12.905 19.832 241.307 1.000 18.062 184 HIS A CA 1
ATOM 1537 C C . HIS A 1 183 ? -12.142 18.616 240.785 1.000 16.686 184 HIS A C 1
ATOM 1538 O O . HIS A 1 183 ? -11.025 18.342 241.222 1.000 15.993 184 HIS A O 1
ATOM 1545 N N . ILE A 1 184 ? -12.737 17.891 239.833 1.000 16.112 185 ILE A N 1
ATOM 1546 C CA . ILE A 1 184 ? -12.060 16.735 239.262 1.000 15.642 185 ILE A CA 1
ATOM 1547 C C . ILE A 1 184 ? -10.757 17.183 238.603 1.000 14.974 185 ILE A C 1
ATOM 1548 O O . ILE A 1 184 ? -9.724 16.539 238.763 1.000 14.835 185 ILE A O 1
ATOM 1553 N N . LEU A 1 185 ? -10.810 18.282 237.849 1.000 15.828 186 LEU A N 1
ATOM 1554 C CA . LEU A 1 185 ? -9.630 18.792 237.175 1.000 16.036 186 LEU A CA 1
ATOM 1555 C C . LEU A 1 185 ? -8.559 19.163 238.192 1.000 15.093 186 LEU A C 1
ATOM 1556 O O . LEU A 1 185 ? -7.382 18.947 237.934 1.000 15.311 186 LEU A O 1
ATOM 1561 N N . GLN A 1 186 ? -8.971 19.723 239.338 1.000 15.714 187 GLN A N 1
ATOM 1562 C CA . GLN A 1 186 ? -8.033 20.096 240.390 1.000 15.806 187 GLN A CA 1
ATOM 1563 C C . GLN A 1 186 ? -7.316 18.865 240.955 1.000 14.352 187 GLN A C 1
ATOM 1564 O O . GLN A 1 186 ? -6.105 18.890 241.156 1.000 13.765 187 GLN A O 1
ATOM 1570 N N A ILE A 1 187 ? -8.085 17.806 241.237 0.520 14.527 188 ILE A N 1
ATOM 1571 N N B ILE A 1 187 ? -8.051 17.781 241.213 0.480 14.259 188 ILE A N 1
ATOM 1572 C CA A ILE A 1 187 ? -7.529 16.532 241.672 0.520 14.752 188 ILE A CA 1
ATOM 1573 C CA B ILE A 1 187 ? -7.422 16.566 241.711 0.480 14.205 188 ILE A CA 1
ATOM 1574 C C A ILE A 1 187 ? -6.502 16.057 240.647 0.520 14.345 188 ILE A C 1
ATOM 1575 C C B ILE A 1 187 ? -6.497 15.978 240.647 0.480 14.203 188 ILE A C 1
ATOM 1576 O O A ILE A 1 187 ? -5.374 15.718 241.004 0.520 13.923 188 ILE A O 1
ATOM 1577 O O B ILE A 1 187 ? -5.434 15.453 240.980 0.480 13.803 188 ILE A O 1
ATOM 1586 N N . CYS A 1 188 ? -6.908 16.043 239.372 1.000 14.420 189 CYS A N 1
ATOM 1587 C CA . CYS A 1 188 ? -6.033 15.605 238.297 1.000 14.538 189 CYS A CA 1
ATOM 1588 C C . CYS A 1 188 ? -4.750 16.433 238.274 1.000 14.191 189 CYS A C 1
ATOM 1589 O O . CYS A 1 188 ? -3.664 15.882 238.117 1.000 14.751 189 CYS A O 1
ATOM 1592 N N . ALA A 1 189 ? -4.876 17.759 238.395 1.000 14.232 190 ALA A N 1
ATOM 1593 C CA . ALA A 1 189 ? -3.709 18.626 238.416 1.000 14.283 190 ALA A CA 1
ATOM 1594 C C . ALA A 1 189 ? -2.789 18.278 239.587 1.000 14.100 190 ALA A C 1
ATOM 1595 O O . ALA A 1 189 ? -1.573 18.178 239.423 1.000 14.101 190 ALA A O 1
ATOM 1597 N N . ASN A 1 190 ? -3.381 18.082 240.770 1.000 14.006 191 ASN A N 1
ATOM 1598 C CA . ASN A 1 190 ? -2.622 17.807 241.982 1.000 13.983 191 ASN A CA 1
ATOM 1599 C C . ASN A 1 190 ? -1.800 16.525 241.859 1.000 13.997 191 ASN A C 1
ATOM 1600 O O . ASN A 1 190 ? -0.704 16.441 242.410 1.000 14.470 191 ASN A O 1
ATOM 1605 N N . LEU A 1 191 ? -2.343 15.519 241.160 1.000 14.094 192 LEU A N 1
ATOM 1606 C CA . LEU A 1 191 ? -1.698 14.222 241.009 1.000 14.400 192 LEU A CA 1
ATOM 1607 C C . LEU A 1 191 ? -0.960 14.095 239.676 1.000 15.220 192 LEU A C 1
ATOM 1608 O O . LEU A 1 191 ? -0.450 13.021 239.364 1.000 16.009 192 LEU A O 1
ATOM 1613 N N . ASP A 1 192 ? -0.893 15.190 238.916 1.000 15.123 193 ASP A N 1
ATOM 1614 C CA . ASP A 1 192 ? -0.257 15.208 237.604 1.000 16.024 193 ASP A CA 1
ATOM 1615 C C . ASP A 1 192 ? -0.773 14.080 236.708 1.000 16.552 193 ASP A C 1
ATOM 1616 O O . ASP A 1 192 ? -0.002 13.421 236.004 1.000 17.324 193 ASP A O 1
ATOM 1621 N N . THR A 1 193 ? -2.098 13.936 236.679 1.000 16.345 194 THR A N 1
ATOM 1622 C CA . THR A 1 193 ? -2.767 12.828 236.020 1.000 16.273 194 THR A CA 1
ATOM 1623 C C . THR A 1 193 ? -2.820 13.069 234.511 1.000 17.096 194 THR A C 1
ATOM 1624 O O . THR A 1 193 ? -3.218 14.144 234.080 1.000 17.635 194 THR A O 1
ATOM 1628 N N . GLU A 1 194 ? -2.456 12.042 233.734 1.000 17.357 195 GLU A N 1
ATOM 1629 C CA . GLU A 1 194 ? -2.636 12.036 232.289 1.000 18.000 195 GLU A CA 1
ATOM 1630 C C . GLU A 1 194 ? -3.984 11.425 231.910 1.000 17.652 195 GLU A C 1
ATOM 1631 O O . GLU A 1 194 ? -4.605 11.872 230.948 1.000 18.927 195 GLU A O 1
ATOM 1637 N N A VAL A 1 195 ? -4.416 10.389 232.637 0.660 17.670 196 VAL A N 1
ATOM 1638 N N B VAL A 1 195 ? -4.408 10.396 232.660 0.340 17.297 196 VAL A N 1
ATOM 1639 C CA A VAL A 1 195 ? -5.678 9.734 232.340 0.660 18.626 196 VAL A CA 1
ATOM 1640 C CA B VAL A 1 195 ? -5.608 9.628 232.360 0.340 17.378 196 VAL A CA 1
ATOM 1641 C C A VAL A 1 195 ? -6.324 9.227 233.627 0.660 18.214 196 VAL A C 1
ATOM 1642 C C B VAL A 1 195 ? -6.313 9.241 233.661 0.340 17.438 196 VAL A C 1
ATOM 1643 O O A VAL A 1 195 ? -5.660 8.650 234.487 0.660 18.446 196 VAL A O 1
ATOM 1644 O O B VAL A 1 195 ? -5.666 8.758 234.588 0.340 17.679 196 VAL A O 1
ATOM 1651 N N . ILE A 1 196 ? -7.637 9.448 233.723 1.000 17.371 197 ILE A N 1
ATOM 1652 C CA . ILE A 1 196 ? -8.475 8.772 234.699 1.000 17.364 197 ILE A CA 1
ATOM 1653 C C . ILE A 1 196 ? -8.944 7.480 234.037 1.000 17.380 197 ILE A C 1
ATOM 1654 O O . ILE A 1 196 ? -9.676 7.520 233.048 1.000 17.794 197 ILE A O 1
ATOM 1659 N N . ALA A 1 197 ? -8.493 6.345 234.579 1.000 17.978 198 ALA A N 1
ATOM 1660 C CA . ALA A 1 197 ? -8.774 5.035 234.018 1.000 18.594 198 ALA A CA 1
ATOM 1661 C C . ALA A 1 197 ? -9.853 4.346 234.847 1.000 19.354 198 ALA A C 1
ATOM 1662 O O . ALA A 1 197 ? -9.738 4.280 236.062 1.000 19.828 198 ALA A O 1
ATOM 1664 N N . SER A 1 198 ? -10.884 3.827 234.184 1.000 21.221 199 SER A N 1
ATOM 1665 C CA . SER A 1 198 ? -11.979 3.153 234.857 1.000 23.005 199 SER A CA 1
ATOM 1666 C C . SER A 1 198 ? -12.406 1.947 234.026 1.000 26.383 199 SER A C 1
ATOM 1667 O O . SER A 1 198 ? -11.781 1.647 233.010 1.000 28.645 199 SER A O 1
ATOM 1670 N N . ALA A 1 199 ? -13.458 1.256 234.469 1.000 29.266 200 ALA A N 1
ATOM 1671 C CA . ALA A 1 199 ? -13.941 0.083 233.755 1.000 34.618 200 ALA A CA 1
ATOM 1672 C C . ALA A 1 199 ? -14.605 0.532 232.455 1.000 40.095 200 ALA A C 1
ATOM 1673 O O . ALA A 1 199 ? -15.273 1.563 232.427 1.000 44.966 200 ALA A O 1
ATOM 1675 N N . GLN A 1 200 ? -14.391 -0.228 231.375 1.000 46.033 201 GLN A N 1
ATOM 1676 C CA . GLN A 1 200 ? -14.955 0.112 230.078 1.000 50.434 201 GLN A CA 1
ATOM 1677 C C . GLN A 1 200 ? -16.305 -0.604 229.920 1.000 53.067 201 GLN A C 1
ATOM 1678 O O . GLN A 1 200 ? -17.197 0.013 229.298 1.000 57.444 201 GLN A O 1
ATOM 1684 N N . GLN A 1 212 ? -27.178 -7.137 244.861 1.000 59.713 213 GLN A N 1
ATOM 1685 C CA . GLN A 1 212 ? -26.497 -5.860 245.212 1.000 59.064 213 GLN A CA 1
ATOM 1686 C C . GLN A 1 212 ? -26.901 -5.408 246.615 1.000 53.346 213 GLN A C 1
ATOM 1687 O O . GLN A 1 212 ? -27.902 -5.881 247.158 1.000 50.172 213 GLN A O 1
ATOM 1693 N N . PRO A 1 213 ? -26.143 -4.463 247.227 1.000 47.281 214 PRO A N 1
ATOM 1694 C CA . PRO A 1 213 ? -26.446 -3.986 248.569 1.000 43.927 214 PRO A CA 1
ATOM 1695 C C . PRO A 1 213 ? -27.752 -3.204 248.631 1.000 39.503 214 PRO A C 1
ATOM 1696 O O . PRO A 1 213 ? -28.190 -2.640 247.627 1.000 41.445 214 PRO A O 1
ATOM 1700 N N . THR A 1 214 ? -28.370 -3.196 249.816 1.000 32.683 215 THR A N 1
ATOM 1701 C CA . THR A 1 214 ? -29.582 -2.429 250.039 1.000 30.445 215 THR A CA 1
ATOM 1702 C C . THR A 1 214 ? -29.257 -1.342 251.055 1.000 27.653 215 THR A C 1
ATOM 1703 O O . THR A 1 214 ? -28.390 -1.513 251.907 1.000 28.606 215 THR A O 1
ATOM 1707 N N . LYS A 1 215 ? -29.959 -0.223 250.930 1.000 24.522 216 LYS A N 1
ATOM 1708 C CA . LYS A 1 215 ? -29.782 0.905 251.817 1.000 23.681 216 LYS A CA 1
ATOM 1709 C C . LYS A 1 215 ? -31.127 1.207 252.459 1.000 22.975 216 LYS A C 1
ATOM 1710 O O . LYS A 1 215 ? -32.154 1.171 251.783 1.000 24.514 216 LYS A O 1
ATOM 1716 N N . GLN A 1 216 ? -31.105 1.499 253.762 1.000 22.210 217 GLN A N 1
ATOM 1717 C CA . GLN A 1 216 ? -32.312 1.833 254.493 1.000 23.073 217 GLN A CA 1
ATOM 1718 C C . GLN A 1 216 ? -32.029 2.991 255.445 1.000 21.792 217 GLN A C 1
ATOM 1719 O O . GLN A 1 216 ? -30.934 3.095 256.005 1.000 21.438 217 GLN A O 1
ATOM 1725 N N . TYR A 1 217 ? -33.028 3.875 255.570 1.000 21.761 218 TYR A N 1
ATOM 1726 C CA . TYR A 1 217 ? -33.026 4.944 256.556 1.000 22.338 218 TYR A CA 1
ATOM 1727 C C . TYR A 1 217 ? -33.784 4.457 257.791 1.000 23.371 218 TYR A C 1
ATOM 1728 O O . TYR A 1 217 ? -34.986 4.199 257.730 1.000 25.011 218 TYR A O 1
ATOM 1737 N N . ASP A 1 218 ? -33.056 4.327 258.903 1.000 22.638 219 ASP A N 1
ATOM 1738 C CA . ASP A 1 218 ? -33.628 3.968 260.191 1.000 22.711 219 ASP A CA 1
ATOM 1739 C C . ASP A 1 218 ? -33.743 5.242 261.018 1.000 22.913 219 ASP A C 1
ATOM 1740 O O . ASP A 1 218 ? -32.816 5.612 261.739 1.000 23.470 219 ASP A O 1
ATOM 1745 N N . LEU A 1 219 ? -34.888 5.916 260.878 1.000 23.171 220 LEU A N 1
ATOM 1746 C CA . LEU A 1 219 ? -35.085 7.228 261.462 1.000 25.028 220 LEU A CA 1
ATOM 1747 C C . LEU A 1 219 ? -35.645 7.076 262.871 1.000 25.806 220 LEU A C 1
ATOM 1748 O O . LEU A 1 219 ? -36.517 6.245 263.122 1.000 27.187 220 LEU A O 1
ATOM 1753 N N . CYS A 1 220 ? -35.141 7.904 263.785 1.000 25.310 221 CYS A N 1
ATOM 1754 C CA . CYS A 1 220 ? -35.683 7.964 265.126 1.000 26.241 221 CYS A CA 1
ATOM 1755 C C . CYS A 1 220 ? -36.282 9.343 265.370 1.000 26.330 221 CYS A C 1
ATOM 1756 O O . CYS A 1 220 ? -35.995 10.304 264.659 1.000 26.760 221 CYS A O 1
ATOM 1759 N N . GLN A 1 221 ? -37.154 9.408 266.373 1.000 27.531 222 GLN A N 1
ATOM 1760 C CA . GLN A 1 221 ? -37.816 10.641 266.750 1.000 28.768 222 GLN A CA 1
ATOM 1761 C C . GLN A 1 221 ? -37.121 11.218 267.977 1.000 27.102 222 GLN A C 1
ATOM 1762 O O . GLN A 1 221 ? -36.461 10.501 268.727 1.000 26.324 222 GLN A O 1
ATOM 1768 N N . GLU A 1 222 ? -37.286 12.528 268.171 1.000 27.922 223 GLU A N 1
ATOM 1769 C CA . GLU A 1 222 ? -36.875 13.176 269.401 1.000 30.199 223 GLU A CA 1
ATOM 1770 C C . GLU A 1 222 ? -37.628 12.522 270.554 1.000 29.683 223 GLU A C 1
ATOM 1771 O O . GLU A 1 222 ? -38.803 12.180 270.419 1.000 29.847 223 GLU A O 1
A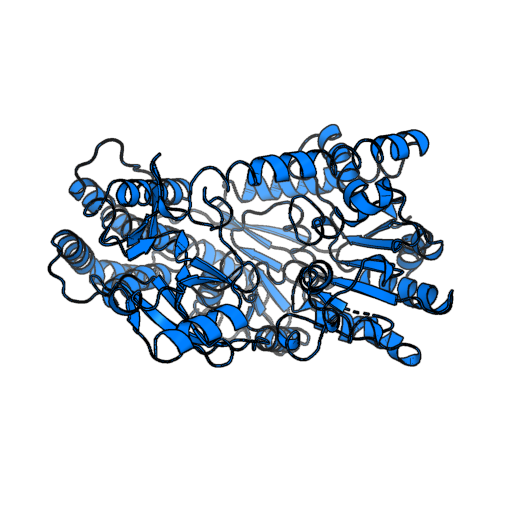TOM 1777 N N . ARG A 1 223 ? -36.917 12.329 271.666 1.000 29.297 224 ARG A N 1
ATOM 1778 C CA . ARG A 1 223 ? -37.508 11.905 272.919 1.000 32.420 224 ARG A CA 1
ATOM 1779 C C . ARG A 1 223 ? -38.670 12.814 273.288 1.000 34.094 224 ARG A C 1
ATOM 1780 O O . ARG A 1 223 ? -38.533 14.034 273.237 1.000 35.756 224 ARG A O 1
ATOM 1788 N N A GLU A 1 224 ? -39.802 12.227 273.683 0.540 36.447 225 GLU A N 1
ATOM 1789 N N B GLU A 1 224 ? -39.791 12.201 273.684 0.460 36.242 225 GLU A N 1
ATOM 1790 C CA A GLU A 1 224 ? -40.934 13.043 274.086 0.540 37.436 225 GLU A CA 1
ATOM 1791 C CA B GLU A 1 224 ? -40.976 12.927 274.112 0.460 37.363 225 GLU A CA 1
ATOM 1792 C C A GLU A 1 224 ? -40.626 13.697 275.430 0.540 36.437 225 GLU A C 1
ATOM 1793 C C B GLU A 1 224 ? -40.706 13.636 275.436 0.460 36.162 225 GLU A C 1
ATOM 1794 O O A GLU A 1 224 ? -40.888 14.884 275.606 0.540 38.456 225 GLU A O 1
ATOM 1795 O O B GLU A 1 224 ? -41.089 14.790 275.609 0.460 37.877 225 GLU A O 1
ATOM 1806 N N . GLN A 1 225 ? -40.051 12.927 276.364 1.000 34.520 226 GLN A N 1
ATOM 1807 C CA . GLN A 1 225 ? -39.707 13.464 277.672 1.000 32.784 226 GLN A CA 1
ATOM 1808 C C . GLN A 1 225 ? -38.213 13.285 277.926 1.000 29.211 226 GLN A C 1
ATOM 1809 O O . GLN A 1 225 ? -37.712 12.163 277.923 1.000 28.863 226 GLN A O 1
ATOM 1815 N N . ASP A 1 226 ? -37.520 14.405 278.159 1.000 26.982 227 ASP A N 1
ATOM 1816 C CA . ASP A 1 226 ? -36.089 14.401 278.422 1.000 26.348 227 ASP A CA 1
ATOM 1817 C C . ASP A 1 226 ? -35.820 15.191 279.701 1.000 24.934 227 ASP A C 1
ATOM 1818 O O . ASP A 1 226 ? -35.164 16.229 279.665 1.000 24.839 227 ASP A O 1
ATOM 1823 N N . PRO A 1 227 ? -36.273 14.709 280.880 1.000 24.270 228 PRO A N 1
ATOM 1824 C CA . PRO A 1 227 ? -36.060 15.437 282.125 1.000 24.059 228 PRO A CA 1
ATOM 1825 C C . PRO A 1 227 ? -34.586 15.632 282.472 1.000 23.139 228 PRO A C 1
ATOM 1826 O O . PRO A 1 227 ? -34.219 16.618 283.104 1.000 23.590 228 PRO A O 1
ATOM 1830 N N . PHE A 1 228 ? -33.742 14.679 282.062 1.000 22.230 229 PHE A N 1
ATOM 1831 C CA . PHE A 1 228 ? -32.319 14.774 282.326 1.000 21.784 229 PHE A CA 1
ATOM 1832 C C . PHE A 1 228 ? -31.739 15.980 281.589 1.000 22.032 229 PHE A C 1
ATOM 1833 O O . PHE A 1 228 ? -31.070 16.817 282.186 1.000 22.314 229 PHE A O 1
ATOM 1841 N N . GLY A 1 229 ? -31.996 16.063 280.279 1.000 23.204 230 GLY A N 1
ATOM 1842 C CA . GLY A 1 229 ? -31.533 17.190 279.484 1.000 23.621 230 GLY A CA 1
ATOM 1843 C C . GLY A 1 229 ? -32.120 18.510 279.985 1.000 24.049 230 GLY A C 1
ATOM 1844 O O . GLY A 1 229 ? -31.411 19.514 280.055 1.000 23.038 230 GLY A O 1
ATOM 1845 N N . GLN A 1 230 ? -33.414 18.481 280.341 1.000 24.559 231 GLN A N 1
ATOM 1846 C CA . GLN A 1 230 ? -34.122 19.646 280.852 1.000 26.014 231 GLN A CA 1
ATOM 1847 C C . GLN A 1 230 ? -33.404 20.179 282.094 1.000 25.430 231 GLN A C 1
ATOM 1848 O O . GLN A 1 230 ? -33.239 21.389 282.245 1.000 26.244 231 GLN A O 1
ATOM 1854 N N . ARG A 1 231 ? -32.978 19.278 282.989 1.000 24.505 232 ARG A N 1
ATOM 1855 C CA . ARG A 1 231 ? -32.329 19.693 284.225 1.000 24.552 232 ARG A CA 1
ATOM 1856 C C . ARG A 1 231 ? -30.972 20.331 283.923 1.000 23.835 232 ARG A C 1
ATOM 1857 O O . ARG A 1 231 ? -30.608 21.338 284.528 1.000 24.272 232 ARG A O 1
ATOM 1865 N N . LEU A 1 232 ? -30.205 19.733 283.004 1.000 22.619 233 LEU A N 1
ATOM 1866 C CA . LEU A 1 232 ? -28.920 20.306 282.624 1.000 21.793 233 LEU A CA 1
ATOM 1867 C C . LEU A 1 232 ? -29.107 21.721 282.084 1.00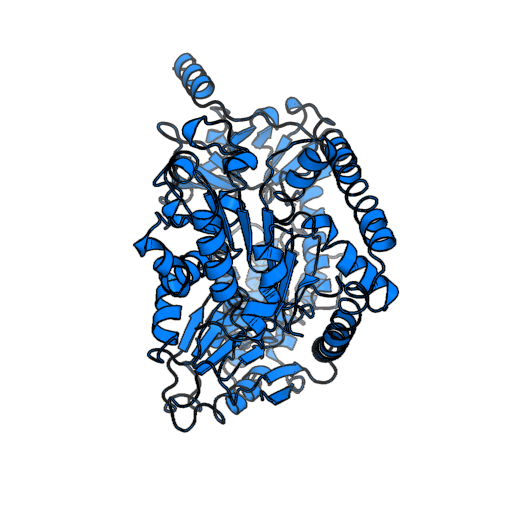0 22.154 233 LEU A C 1
ATOM 1868 O O . LEU A 1 232 ? -28.323 22.608 282.401 1.000 21.490 233 LEU A O 1
ATOM 1873 N N . LYS A 1 233 ? -30.150 21.928 281.277 1.000 23.566 234 LYS A N 1
ATOM 1874 C CA . LYS A 1 233 ? -30.407 23.236 280.694 1.000 24.415 234 LYS A CA 1
ATOM 1875 C C . LYS A 1 233 ? -30.774 24.245 281.779 1.000 25.297 234 LYS A C 1
ATOM 1876 O O . LYS A 1 233 ? -30.363 25.402 281.710 1.000 26.007 234 LYS A O 1
ATOM 1882 N N A LYS A 1 234 ? -31.587 23.822 282.754 0.500 25.799 235 LYS A N 1
ATOM 1883 N N B LYS A 1 234 ? -31.502 23.777 282.798 0.500 25.418 235 LYS A N 1
ATOM 1884 C CA A LYS A 1 234 ? -31.997 24.706 283.835 0.500 26.951 235 LYS A CA 1
ATOM 1885 C CA B LYS A 1 234 ? -31.840 24.607 283.943 0.500 26.265 235 LYS A CA 1
ATOM 1886 C C A LYS A 1 234 ? -30.768 25.168 284.614 0.500 26.667 235 LYS A C 1
ATOM 1887 C C B LYS A 1 234 ? -30.570 25.021 284.688 0.500 25.556 235 LYS A C 1
ATOM 1888 O O A LYS A 1 234 ? -30.666 26.331 284.997 0.500 28.209 235 LYS A O 1
ATOM 1889 O O B LYS A 1 234 ? -30.421 26.191 285.034 0.500 26.169 235 LYS A O 1
ATOM 1900 N N A ILE A 1 235 ? -29.814 24.244 284.815 0.250 26.110 236 ILE A N 1
ATOM 1901 N N B ILE A 1 235 ? -29.640 24.083 284.919 0.750 24.780 236 ILE A N 1
ATOM 1902 C CA A ILE A 1 235 ? -28.595 24.522 285.565 0.250 25.626 236 ILE A CA 1
ATOM 1903 C CA B ILE A 1 235 ? -28.411 24.426 285.618 0.750 24.567 236 ILE A CA 1
ATOM 1904 C C A ILE A 1 235 ? -27.693 25.477 284.786 0.250 24.778 236 ILE A C 1
ATOM 1905 C C B ILE A 1 235 ? -27.607 25.436 284.800 0.750 24.752 236 ILE A C 1
ATOM 1906 O O A ILE A 1 235 ? -27.117 26.394 285.368 0.250 25.253 236 ILE A O 1
ATOM 1907 O O B ILE A 1 235 ? -27.051 26.384 285.351 0.750 25.780 236 ILE A O 1
ATOM 1916 N N . MET A 1 236 ? -27.549 25.239 283.478 1.000 23.564 237 MET A N 1
ATOM 1917 C CA . MET A 1 236 ? -26.760 26.118 282.629 1.000 23.297 237 MET A CA 1
ATOM 1918 C C . MET A 1 236 ? -27.288 27.550 282.716 1.000 23.367 237 MET A C 1
ATOM 1919 O O . MET A 1 236 ? -26.497 28.483 282.777 1.000 24.211 237 MET A O 1
ATOM 1924 N N . ALA A 1 237 ? -28.617 27.712 282.755 1.000 24.793 238 ALA A N 1
ATOM 1925 C CA . ALA A 1 237 ? -29.226 29.029 282.887 1.000 26.974 238 ALA A CA 1
ATOM 1926 C C . ALA A 1 237 ? -28.860 29.665 284.229 1.000 28.682 238 ALA A C 1
ATOM 1927 O O . ALA A 1 237 ? -28.604 30.865 284.291 1.000 30.075 238 ALA A O 1
ATOM 1929 N N . GLN A 1 238 ? -28.843 28.864 285.302 1.000 30.238 239 GLN A N 1
ATOM 1930 C CA . GLN A 1 238 ? -28.470 29.359 286.620 1.000 31.311 239 GLN A CA 1
ATOM 1931 C C . GLN A 1 238 ? -27.028 29.856 286.611 1.000 30.047 239 GLN A C 1
ATOM 1932 O O . GLN A 1 238 ? -26.720 30.884 287.214 1.000 30.075 239 GLN A O 1
ATOM 1938 N N . ILE A 1 239 ? -26.145 29.109 285.942 1.000 29.131 240 ILE A N 1
ATOM 1939 C CA . ILE A 1 239 ? -24.740 29.480 285.884 1.000 28.101 240 ILE A CA 1
ATOM 1940 C C . ILE A 1 239 ? -24.599 30.782 285.101 1.000 28.530 240 ILE A C 1
ATOM 1941 O O . ILE A 1 239 ? -23.839 31.657 285.510 1.000 29.125 240 ILE A O 1
ATOM 1946 N N . GLN A 1 240 ? -25.330 30.915 283.986 1.000 27.668 241 GLN A N 1
ATOM 1947 C CA . GLN A 1 240 ? -25.229 32.117 283.171 1.000 27.985 241 GLN A CA 1
ATOM 1948 C C . GLN A 1 240 ? -25.763 33.334 283.933 1.000 29.457 241 GLN A C 1
ATOM 1949 O O . GLN A 1 240 ? -25.214 34.424 283.804 1.000 30.913 241 GLN A O 1
ATOM 1955 N N . GLU A 1 241 ? -26.808 33.144 284.747 1.000 31.372 242 GLU A N 1
ATOM 1956 C CA . GLU A 1 241 ? -27.295 34.208 285.613 1.000 33.919 242 GLU A CA 1
ATOM 1957 C C . GLU A 1 241 ? -26.195 34.665 286.571 1.000 34.426 242 GLU A C 1
ATOM 1958 O O . GLU A 1 241 ? -26.014 35.859 286.780 1.000 34.949 242 GLU A O 1
ATOM 1964 N N . HIS A 1 242 ? -25.459 33.704 287.143 1.000 34.777 243 HIS A N 1
ATOM 1965 C CA . HIS A 1 242 ? -24.385 33.990 288.082 1.000 35.623 243 HIS A CA 1
ATOM 1966 C C . HIS A 1 242 ? -23.271 34.823 287.440 1.000 35.953 243 HIS A C 1
ATOM 1967 O O . HIS A 1 242 ? -22.553 35.535 288.140 1.000 37.674 243 HIS A O 1
ATOM 1974 N N . MET A 1 243 ? -23.123 34.737 286.112 1.000 34.551 244 MET A N 1
ATOM 1975 C CA . MET A 1 243 ? -22.038 35.407 285.412 1.000 34.906 244 MET A CA 1
ATOM 1976 C C . MET A 1 243 ? -22.325 36.897 285.235 1.000 36.605 244 MET A C 1
ATOM 1977 O O . MET A 1 243 ? -21.397 37.663 284.981 1.000 35.366 244 MET A O 1
ATOM 1982 N N . GLU A 1 244 ? -23.607 37.284 285.340 1.000 38.431 245 GLU A N 1
ATOM 1983 C CA . GLU A 1 244 ? -24.029 38.677 285.294 1.000 42.099 245 GLU A CA 1
ATOM 1984 C C . GLU A 1 244 ? -23.524 39.335 284.011 1.000 43.510 245 GLU A C 1
ATOM 1985 O O . GLU A 1 244 ? -22.797 40.327 284.059 1.000 44.171 245 GLU A O 1
ATOM 1991 N N . MET A 1 245 ? -23.930 38.774 282.866 1.000 43.810 246 MET A N 1
ATOM 1992 C CA . MET A 1 245 ? -23.519 39.286 281.568 1.000 45.071 246 MET A CA 1
ATOM 1993 C C . MET A 1 245 ? -24.697 39.271 280.601 1.000 48.598 246 MET A C 1
ATOM 1994 O O . MET A 1 245 ? -25.434 38.287 280.541 1.000 47.603 246 MET A O 1
ATOM 1999 N N A PRO A 1 246 ? -24.885 40.354 279.812 0.560 52.218 247 PRO A N 1
ATOM 2000 N N B PRO A 1 246 ? -24.887 40.331 279.780 0.440 51.449 247 PRO A N 1
ATOM 2001 C CA A PRO A 1 246 ? -25.900 40.383 278.772 0.560 54.033 247 PRO A CA 1
ATOM 2002 C CA B PRO A 1 246 ? -26.144 40.534 279.065 0.440 53.238 247 PRO A CA 1
ATOM 2003 C C A PRO A 1 246 ? -25.412 39.748 277.473 0.560 54.154 247 PRO A C 1
ATOM 2004 C C B PRO A 1 246 ? -26.383 39.594 277.882 0.440 53.780 247 PRO A C 1
ATOM 2005 O O A PRO A 1 246 ? -24.207 39.649 277.242 0.560 52.437 247 PRO A O 1
ATOM 2006 O O B PRO A 1 246 ? -27.411 38.922 277.831 0.440 52.540 247 PRO A O 1
ATOM 2013 N N A GLU A 1 247 ? -26.373 39.308 276.651 0.560 54.811 248 GLU A N 1
ATOM 2014 N N B GLU A 1 247 ? -25.435 39.556 276.937 0.440 55.226 248 GLU A N 1
ATOM 2015 C CA A GLU A 1 247 ? -26.107 38.755 275.333 0.560 55.870 248 GLU A CA 1
ATOM 2016 C CA B GLU A 1 247 ? -25.673 38.960 275.629 0.440 55.826 248 GLU A CA 1
ATOM 2017 C C A GLU A 1 247 ? -25.345 37.433 275.443 0.560 53.317 248 GLU A C 1
ATOM 2018 C C B GLU A 1 247 ? -25.174 37.518 275.560 0.440 53.393 248 GLU A C 1
ATOM 2019 O O A GLU A 1 247 ? -24.593 37.088 274.533 0.560 53.555 248 GLU A O 1
ATOM 2020 O O B GLU A 1 247 ? -24.466 37.166 274.619 0.440 53.873 248 GLU A O 1
ATOM 2031 N N . LEU A 1 248 ? -25.554 36.685 276.537 1.000 51.049 249 LEU A N 1
ATOM 2032 C CA . LEU A 1 248 ? -25.034 35.326 276.627 1.000 47.023 249 LEU A CA 1
ATOM 2033 C C . LEU A 1 248 ? -25.898 34.406 275.763 1.000 45.892 249 LEU A C 1
ATOM 2034 O O . LEU A 1 248 ? -27.119 34.512 275.783 1.000 44.430 249 LEU A O 1
ATOM 2039 N N . PRO A 1 249 ? -25.308 33.452 275.001 1.000 48.504 250 PRO A N 1
ATOM 2040 C CA . PRO A 1 249 ? -26.106 32.514 274.216 1.000 47.252 250 PRO A CA 1
ATOM 2041 C C . PRO A 1 249 ? -27.048 31.675 275.081 1.000 43.558 250 PRO A C 1
ATOM 2042 O O . PRO A 1 249 ? -26.719 31.357 276.220 1.000 38.678 250 PRO A O 1
ATOM 2046 N N . GLN A 1 250 ? -28.215 31.329 274.518 1.000 42.720 251 GLN A N 1
ATOM 2047 C CA . GLN A 1 250 ? -29.282 30.646 275.236 1.000 41.090 251 GLN A CA 1
ATOM 2048 C C . GLN A 1 250 ? -29.570 29.272 274.634 1.000 35.456 251 GLN A C 1
ATOM 2049 O O . GLN A 1 250 ? -30.386 28.518 275.168 1.000 35.022 251 GLN A O 1
ATOM 2055 N N . ASN A 1 251 ? -28.877 28.953 273.536 1.000 31.037 252 ASN A N 1
ATOM 2056 C CA . ASN A 1 251 ? -29.184 27.809 272.695 1.000 29.113 252 ASN A CA 1
ATOM 2057 C C . ASN A 1 251 ? -28.431 26.582 273.202 1.000 27.546 252 ASN A C 1
ATOM 2058 O O . ASN A 1 251 ? -27.616 26.018 272.483 1.000 27.600 252 ASN A O 1
ATOM 2063 N N . PHE A 1 252 ? -28.738 26.156 274.435 1.000 26.229 253 PHE A N 1
ATOM 2064 C CA . PHE A 1 252 ? -28.005 25.088 275.097 1.000 25.433 253 PHE A CA 1
ATOM 2065 C C . PHE A 1 252 ? -28.164 23.776 274.331 1.000 25.876 253 PHE A C 1
ATOM 2066 O O . PHE A 1 252 ? -29.246 23.474 273.834 1.000 26.552 253 PHE A O 1
ATOM 2074 N N . GLY A 1 253 ? -27.079 22.990 274.288 1.000 25.103 254 GLY A N 1
ATOM 2075 C CA . GLY A 1 253 ? -27.091 21.653 273.722 1.000 26.132 254 GLY A CA 1
ATOM 2076 C C . GLY A 1 253 ? -26.866 21.658 272.211 1.000 26.855 254 GLY A C 1
ATOM 2077 O O . GLY A 1 253 ? -27.249 20.706 271.536 1.000 28.622 254 GLY A O 1
ATOM 2078 N N . THR A 1 254 ? -26.234 22.721 271.696 1.000 26.845 255 THR A N 1
ATOM 2079 C CA . THR A 1 254 ? -25.956 22.839 270.273 1.000 26.927 255 THR A CA 1
ATOM 2080 C C . THR A 1 254 ? -24.454 23.014 270.057 1.000 25.301 255 THR A C 1
ATOM 2081 O O . THR A 1 254 ? -23.712 23.393 270.955 1.000 23.999 255 THR A O 1
ATOM 2085 N N . GLN A 1 255 ? -24.025 22.766 268.820 1.000 25.967 256 GLN A N 1
ATOM 2086 C CA . GLN A 1 255 ? -22.634 22.934 268.444 1.000 25.686 256 GLN A CA 1
ATOM 2087 C C . GLN A 1 255 ? -22.279 24.421 268.376 1.000 24.617 256 GLN A C 1
ATOM 2088 O O . GLN A 1 255 ? -21.143 24.795 268.648 1.000 24.786 256 GLN A O 1
ATOM 2094 N N . VAL A 1 256 ? -23.243 25.267 267.994 1.000 25.028 257 VAL A N 1
ATOM 2095 C CA . VAL A 1 256 ? -23.036 26.708 267.988 1.000 24.609 257 VAL A CA 1
ATOM 2096 C C . VAL A 1 256 ? -22.785 27.205 269.412 1.000 22.648 257 VAL A C 1
ATOM 2097 O O . VAL A 1 256 ? -21.903 28.033 269.629 1.000 21.860 257 VAL A O 1
ATOM 2101 N N . TYR A 1 257 ? -23.562 26.712 270.384 1.000 21.663 258 TYR A N 1
ATOM 2102 C CA . TYR A 1 257 ? -23.351 27.107 271.767 1.000 21.140 258 TYR A CA 1
ATOM 2103 C C . TYR A 1 257 ? -21.927 26.720 272.177 1.000 21.014 258 TYR A C 1
ATOM 2104 O O . TYR A 1 257 ? -21.219 27.503 272.807 1.000 21.211 258 TYR A O 1
ATOM 2113 N N . GLU A 1 258 ? -21.519 25.497 271.818 1.000 20.497 259 GLU A N 1
ATOM 2114 C CA . GLU A 1 258 ? -20.196 24.988 272.145 1.000 20.697 259 GLU A CA 1
ATOM 2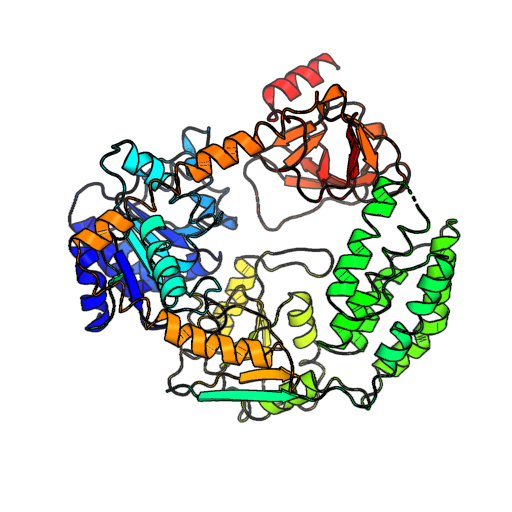115 C C . GLU A 1 258 ? -19.129 25.957 271.645 1.000 19.788 259 GLU A C 1
ATOM 2116 O O . GLU A 1 258 ? -18.227 26.351 272.376 1.000 20.378 259 GLU A O 1
ATOM 2122 N N . GLN A 1 259 ? -19.243 26.347 270.375 1.000 18.947 260 GLN A N 1
ATOM 2123 C CA . GLN A 1 259 ? -18.282 27.257 269.784 1.000 19.984 260 GLN A CA 1
ATOM 2124 C C . GLN A 1 259 ? -18.273 28.594 270.529 1.000 20.166 260 GLN A C 1
ATOM 2125 O O . GLN A 1 259 ? -17.209 29.095 270.901 1.000 20.179 260 GLN A O 1
ATOM 2131 N N . ARG A 1 260 ? -19.461 29.167 270.748 1.000 20.433 261 ARG A N 1
ATOM 2132 C CA . ARG A 1 260 ? -19.581 30.491 271.342 1.000 22.061 261 ARG A CA 1
ATOM 2133 C C . ARG A 1 260 ? -19.083 30.502 272.786 1.000 20.701 261 ARG A C 1
ATOM 2134 O O . ARG A 1 260 ? -18.478 31.481 273.217 1.000 20.030 261 ARG A O 1
ATOM 2142 N N . ILE A 1 261 ? -19.319 29.423 273.540 1.000 20.200 262 ILE A N 1
ATOM 2143 C CA . ILE A 1 261 ? -18.913 29.418 274.938 1.000 20.934 262 ILE A CA 1
ATOM 2144 C C . ILE A 1 261 ? -17.395 29.262 275.042 1.000 19.839 262 ILE A C 1
ATOM 2145 O O . ILE A 1 261 ? -16.779 29.791 275.965 1.000 21.053 262 ILE A O 1
ATOM 2150 N N . VAL A 1 262 ? -16.781 28.548 274.093 1.000 18.330 263 VAL A N 1
ATOM 2151 C CA . VAL A 1 262 ? -15.332 28.410 274.081 1.000 18.112 263 VAL A CA 1
ATOM 2152 C C . VAL A 1 262 ? -14.705 29.728 273.629 1.000 18.561 263 VAL A C 1
ATOM 2153 O O . VAL A 1 262 ? -13.691 30.145 274.177 1.000 18.873 263 VAL A O 1
ATOM 2157 N N . GLU A 1 263 ? -15.295 30.381 272.625 1.000 19.500 264 GLU A N 1
ATOM 2158 C CA . GLU A 1 263 ? -14.831 31.700 272.213 1.000 20.493 264 GLU A CA 1
ATOM 2159 C C . GLU A 1 263 ? -14.905 32.689 273.379 1.000 21.026 264 GLU A C 1
ATOM 2160 O O . GLU A 1 263 ? -14.010 33.516 273.561 1.000 21.013 264 GLU A O 1
ATOM 2166 N N . LEU A 1 264 ? -15.959 32.591 274.193 1.000 21.681 265 LEU A N 1
ATOM 2167 C CA . LEU A 1 264 ? -16.070 33.435 275.373 1.000 22.366 265 LEU A CA 1
ATOM 2168 C C . LEU A 1 264 ? -14.948 33.118 276.360 1.000 21.183 265 LEU A C 1
ATOM 2169 O O . LEU A 1 264 ? -14.374 34.022 276.960 1.000 20.882 265 LEU A O 1
ATOM 2174 N N A GLU A 1 265 ? -14.657 31.827 276.530 0.480 21.449 266 GLU A N 1
ATOM 2175 N N B GLU A 1 265 ? -14.654 31.826 276.545 0.520 20.798 266 GLU A N 1
ATOM 2176 C CA A GLU A 1 265 ? -13.598 31.384 277.419 0.480 21.866 266 GLU A CA 1
ATOM 2177 C CA B GLU A 1 265 ? -13.582 31.410 277.438 0.520 20.749 266 GLU A CA 1
ATOM 2178 C C A GLU A 1 265 ? -12.249 31.943 276.965 0.480 21.233 266 GLU A C 1
ATOM 2179 C C B GLU A 1 265 ? -12.257 32.003 276.962 0.520 20.798 266 GLU A C 1
ATOM 2180 O O A GLU A 1 265 ? -11.429 32.341 277.792 0.480 21.547 266 GLU A O 1
ATOM 2181 O O B GLU A 1 265 ? -11.473 32.499 277.769 0.520 21.171 266 GLU A O 1
ATOM 2192 N N . ASN A 1 266 ? -12.024 31.964 275.646 1.000 20.590 267 ASN A N 1
ATOM 2193 C CA . ASN A 1 266 ? -10.804 32.502 275.065 1.000 20.513 267 ASN A CA 1
ATOM 2194 C C . ASN A 1 266 ? -10.673 33.993 275.363 1.000 20.466 267 ASN A C 1
ATOM 2195 O O . ASN A 1 266 ? -9.601 34.456 275.742 1.000 20.756 267 ASN A O 1
ATOM 2200 N N . ARG A 1 267 ? -11.763 34.741 275.166 1.000 21.225 268 ARG A N 1
ATOM 2201 C CA . ARG A 1 267 ? -11.750 36.172 275.423 1.000 21.852 268 ARG A CA 1
ATOM 2202 C C . ARG A 1 267 ? -11.514 36.430 276.911 1.000 22.061 268 ARG A C 1
ATOM 2203 O O . ARG A 1 267 ? -10.804 37.367 277.263 1.000 22.746 268 ARG A O 1
ATOM 2211 N N . ALA A 1 268 ? -12.125 35.617 277.783 1.000 21.880 269 ALA A N 1
ATOM 2212 C CA . ALA A 1 268 ? -11.950 35.803 279.220 1.000 21.812 269 ALA A CA 1
ATOM 2213 C C . ALA A 1 268 ? -10.508 35.508 279.638 1.000 22.292 269 ALA A C 1
ATOM 2214 O O . ALA A 1 268 ? -10.002 36.103 280.589 1.000 24.795 269 ALA A O 1
ATOM 2216 N N . ALA A 1 269 ? -9.842 34.585 278.940 1.000 22.520 270 ALA A N 1
ATOM 2217 C CA . ALA A 1 269 ? -8.438 34.310 279.205 1.000 22.899 270 ALA A CA 1
ATOM 2218 C C . ALA A 1 269 ? -7.597 35.512 278.781 1.000 23.433 270 ALA A C 1
ATOM 2219 O O . ALA A 1 269 ? -6.707 35.949 279.506 1.000 24.488 270 ALA A O 1
ATOM 2221 N N . GLU A 1 270 ? -7.909 36.058 277.605 1.000 24.422 271 GLU A N 1
ATOM 2222 C CA . GLU A 1 270 ? -7.133 37.141 277.021 1.000 25.120 271 GLU A CA 1
ATOM 2223 C C . GLU A 1 270 ? -7.268 38.432 277.828 1.000 26.655 271 GLU A C 1
ATOM 2224 O O . GLU A 1 270 ? -6.348 39.245 277.811 1.000 28.357 271 GLU A O 1
ATOM 2230 N N . ARG A 1 271 ? -8.401 38.616 278.524 1.000 27.008 272 ARG A N 1
ATOM 2231 C CA . ARG A 1 271 ? -8.640 39.810 279.328 1.000 29.226 272 ARG A CA 1
ATOM 2232 C C . ARG A 1 271 ? -8.523 39.517 280.822 1.000 29.797 272 ARG A C 1
ATOM 2233 O O . ARG A 1 271 ? -8.811 40.386 281.641 1.000 31.603 272 ARG A O 1
ATOM 2241 N N . PHE A 1 272 ? -8.096 38.297 281.164 1.000 30.593 273 PHE A N 1
ATOM 2242 C CA . PHE A 1 272 ? -7.971 37.832 282.536 1.000 30.339 273 PHE A CA 1
ATOM 2243 C C . PHE A 1 272 ? -9.220 38.187 283.337 1.000 28.612 273 PHE A C 1
ATOM 2244 O O . PHE A 1 272 ? -9.155 38.943 284.312 1.000 30.054 273 PHE A O 1
ATOM 2265 N N . ARG A 1 274 ? -11.272 35.962 285.463 1.000 28.553 275 ARG A N 1
ATOM 2266 C CA . ARG A 1 274 ? -11.222 34.631 286.046 1.000 29.789 275 ARG A CA 1
ATOM 2267 C C . ARG A 1 274 ? -12.623 34.047 286.208 1.000 28.907 275 ARG A C 1
ATOM 2268 O O . ARG A 1 274 ? -12.854 32.891 285.863 1.000 28.819 275 ARG A O 1
ATOM 2276 N N . LYS A 1 275 ? -13.538 34.834 286.783 1.000 29.325 276 LYS A N 1
ATOM 2277 C CA . LYS A 1 275 ? -14.883 34.358 287.059 1.000 30.313 276 LYS A CA 1
ATOM 2278 C C . LYS A 1 275 ? -15.552 33.920 285.758 1.000 28.313 276 LYS A C 1
ATOM 2279 O O . LYS A 1 275 ? -16.154 32.850 285.708 1.000 29.197 276 LYS A O 1
ATOM 2285 N N . THR A 1 276 ? -15.436 34.744 284.712 1.000 25.958 277 THR A N 1
ATOM 2286 C CA . THR A 1 276 ? -16.099 34.461 283.448 1.000 25.003 277 THR A CA 1
ATOM 2287 C C . THR A 1 276 ? -15.498 33.200 282.836 1.000 23.702 277 THR A C 1
ATOM 2288 O O . THR A 1 276 ? -16.225 32.329 282.362 1.000 23.432 277 THR A O 1
ATOM 2292 N N A ARG A 1 277 ? -14.167 33.118 282.858 0.540 23.187 278 ARG A N 1
ATOM 2293 N N B ARG A 1 277 ? -14.161 33.108 282.869 0.460 23.997 278 ARG A N 1
ATOM 2294 C CA A ARG A 1 277 ? -13.467 32.001 282.254 0.540 22.437 278 ARG A CA 1
ATOM 2295 C CA B ARG A 1 277 ? -13.440 32.002 282.257 0.460 23.669 278 ARG A CA 1
ATOM 2296 C C A ARG A 1 277 ? -13.876 30.684 282.909 0.540 23.259 278 ARG A C 1
ATOM 2297 C C B ARG A 1 277 ? -13.839 30.680 282.906 0.460 23.934 278 ARG A C 1
ATOM 2298 O O A ARG A 1 277 ? -14.187 29.723 282.210 0.540 23.373 278 ARG A O 1
ATOM 2299 O O B ARG A 1 277 ? -14.120 29.713 282.202 0.460 23.992 278 ARG A O 1
ATOM 2314 N N . VAL A 1 278 ? -13.845 30.637 284.246 1.000 24.377 279 VAL A N 1
ATOM 2315 C CA . VAL A 1 278 ? -14.154 29.411 284.964 1.000 25.274 279 VAL A CA 1
ATOM 2316 C C . VAL A 1 278 ? -15.597 28.996 284.674 1.000 24.679 279 VAL A C 1
ATOM 2317 O O . VAL A 1 278 ? -15.860 27.830 284.379 1.000 25.061 279 VAL A O 1
ATOM 2321 N N . CYS A 1 279 ? -16.537 29.945 284.739 1.000 23.208 280 CYS A N 1
ATOM 2322 C CA . CYS A 1 279 ? -17.923 29.636 284.423 1.000 23.569 280 CYS A CA 1
ATOM 2323 C C . CYS A 1 279 ? -18.045 29.090 282.998 1.000 21.880 280 CYS A C 1
ATOM 2324 O O . CYS A 1 279 ? -18.749 28.111 282.771 1.000 20.488 280 CYS A O 1
ATOM 2327 N N . ALA A 1 280 ? -17.356 29.725 282.041 1.000 21.593 281 ALA A N 1
ATOM 2328 C CA . ALA A 1 280 ? -17.410 29.289 280.653 1.000 20.968 281 ALA A CA 1
ATOM 2329 C C . ALA A 1 280 ? -16.871 27.862 280.519 1.000 21.616 281 ALA A C 1
ATOM 2330 O O . ALA A 1 280 ? -17.427 27.060 279.769 1.000 20.320 281 ALA A O 1
ATOM 2332 N N A LEU A 1 281 ? -15.785 27.558 281.242 0.660 21.805 282 LEU A N 1
ATOM 2333 N N B LEU A 1 281 ? -15.804 27.565 281.271 0.340 22.631 282 LEU A N 1
ATOM 2334 C CA A LEU A 1 281 ? -15.196 26.226 281.244 0.660 22.150 282 LEU A CA 1
ATOM 2335 C CA B LEU A 1 281 ? -15.167 26.259 281.275 0.340 23.538 282 LEU A CA 1
ATOM 2336 C C A LEU A 1 281 ? -16.236 25.189 281.651 0.660 22.808 282 LEU A C 1
ATOM 2337 C C B LEU A 1 281 ? -16.155 25.175 281.707 0.340 23.345 282 LEU A C 1
ATOM 2338 O O A LEU A 1 281 ? -16.367 24.144 281.010 0.660 23.631 282 LEU A O 1
ATOM 2339 O O B LEU A 1 281 ? -16.192 24.093 281.119 0.340 23.626 282 LEU A O 1
ATOM 2348 N N . HIS A 1 282 ? -16.940 25.469 282.750 1.000 22.572 283 HIS A N 1
ATOM 2349 C CA . HIS A 1 282 ? -17.920 24.532 283.280 1.000 22.008 283 HIS A CA 1
ATOM 2350 C C . HIS A 1 282 ? -19.098 24.403 282.316 1.000 20.470 283 HIS A C 1
ATOM 2351 O O . HIS A 1 282 ? -19.611 23.308 282.120 1.000 20.465 283 HIS A O 1
ATOM 2358 N N . LEU A 1 283 ? -19.531 25.520 281.721 1.000 19.915 284 LEU A N 1
ATOM 2359 C CA . LEU A 1 283 ? -20.665 25.497 280.805 1.000 19.935 284 LEU A CA 1
ATOM 2360 C C . LEU A 1 283 ? -20.358 24.630 279.585 1.000 20.307 284 LEU A C 1
ATOM 2361 O O . LEU A 1 283 ? -21.242 23.954 279.064 1.000 19.745 284 LEU A O 1
ATOM 2366 N N . ARG A 1 284 ? -19.112 24.663 279.122 1.000 21.362 285 ARG A N 1
ATOM 2367 C CA . ARG A 1 284 ? -18.707 23.795 278.027 1.000 22.026 285 ARG A CA 1
ATOM 2368 C C . ARG A 1 284 ? -18.939 22.330 278.403 1.000 21.715 285 ARG A C 1
ATOM 2369 O O . ARG A 1 284 ? -19.412 21.554 277.578 1.000 22.118 285 ARG A O 1
ATOM 2377 N N A ARG A 1 285 ? -18.607 21.962 279.647 0.700 21.327 286 ARG A N 1
ATOM 2378 N N B ARG A 1 285 ? -18.599 21.965 279.646 0.300 21.736 286 ARG A N 1
ATOM 2379 C CA A ARG A 1 285 ? -18.759 20.592 280.111 0.700 22.064 286 ARG A CA 1
ATOM 2380 C CA B ARG A 1 285 ? -18.744 20.595 280.114 0.300 22.310 286 ARG A CA 1
ATOM 2381 C C A ARG A 1 285 ? -20.239 20.211 280.176 0.700 20.964 286 ARG A C 1
ATOM 2382 C C B ARG A 1 285 ? -20.222 20.208 280.198 0.300 21.171 286 ARG A C 1
ATOM 2383 O O A ARG A 1 285 ? -20.612 19.097 279.823 0.700 20.297 286 ARG A O 1
ATOM 2384 O O B ARG A 1 285 ? -20.575 19.078 279.871 0.300 20.910 286 ARG A O 1
ATOM 2399 N N . TYR A 1 286 ? -21.089 21.135 280.637 1.000 20.495 287 TYR A N 1
ATOM 2400 C CA . TYR A 1 286 ? -22.525 20.883 280.653 1.000 20.187 287 TYR A CA 1
ATOM 2401 C C . TYR A 1 286 ? -23.035 20.693 279.220 1.000 19.298 287 TYR A C 1
ATOM 2402 O O . TYR A 1 286 ? -23.870 19.828 278.949 1.000 19.245 287 TYR A O 1
ATOM 2411 N N . ASN A 1 287 ? -22.538 21.511 278.293 1.000 19.315 288 ASN A N 1
ATOM 2412 C CA . ASN A 1 287 ? -22.954 21.395 276.902 1.000 19.544 288 ASN A CA 1
ATOM 2413 C C . ASN A 1 287 ? -22.504 20.051 276.326 1.000 19.085 288 ASN A C 1
ATOM 2414 O O . ASN A 1 287 ? -23.266 19.387 275.628 1.000 18.466 288 ASN A O 1
ATOM 2419 N N . ASP A 1 288 ? -21.278 19.641 276.666 1.000 18.851 289 ASP A N 1
ATOM 2420 C CA . ASP A 1 288 ? -20.741 18.356 276.254 1.000 19.100 289 ASP A CA 1
ATOM 2421 C C . ASP A 1 288 ? -21.673 17.239 276.723 1.000 18.264 289 ASP A C 1
ATOM 2422 O O . ASP A 1 288 ? -21.916 16.283 275.996 1.000 18.010 289 ASP A O 1
ATOM 2427 N N . ALA A 1 289 ? -22.164 17.350 277.961 1.000 17.930 290 ALA A N 1
ATOM 2428 C CA . ALA A 1 289 ? -23.040 16.340 278.527 1.000 18.313 290 ALA A CA 1
ATOM 2429 C C . ALA A 1 289 ? -24.369 16.276 277.771 1.000 17.976 290 ALA A C 1
ATOM 2430 O O . ALA A 1 289 ? -24.916 15.197 277.566 1.000 18.187 290 ALA A O 1
ATOM 2432 N N . LEU A 1 290 ? -24.902 17.435 277.370 1.000 18.518 291 LEU A N 1
ATOM 2433 C CA . LEU A 1 290 ? -26.120 17.467 276.575 1.000 18.452 291 LEU A CA 1
ATOM 2434 C C . LEU A 1 290 ? -25.916 16.736 275.245 1.000 18.381 291 LEU A C 1
ATOM 2435 O O . LEU A 1 290 ? -26.797 15.995 274.803 1.000 18.311 291 LEU A O 1
ATOM 2440 N N . LEU A 1 291 ? -24.753 16.940 274.620 1.000 18.329 292 LEU A N 1
ATOM 2441 C CA . LEU A 1 291 ? -24.454 16.323 273.334 1.000 18.940 292 LEU A CA 1
ATOM 2442 C C . LEU A 1 291 ? -24.312 14.813 273.505 1.000 18.082 292 LEU A C 1
ATOM 2443 O O . LEU A 1 291 ? -24.811 14.049 272.686 1.000 17.909 292 LEU A O 1
ATOM 2448 N N . ILE A 1 292 ? -23.670 14.386 274.596 1.000 17.074 293 ILE A N 1
ATOM 2449 C CA . ILE A 1 292 ? -23.575 12.969 274.918 1.000 17.039 293 ILE A CA 1
ATOM 2450 C C . ILE A 1 292 ? -24.975 12.411 275.170 1.000 16.953 293 ILE A C 1
ATOM 2451 O O . ILE A 1 292 ? -25.320 11.335 274.683 1.000 17.524 293 ILE A O 1
ATOM 2456 N N . ASN A 1 293 ? -25.792 13.142 275.932 1.000 17.308 294 ASN A N 1
ATOM 2457 C CA . ASN A 1 293 ? -27.145 12.695 276.229 1.000 17.523 294 ASN A CA 1
ATOM 2458 C C . ASN A 1 293 ? -27.926 12.453 274.931 1.000 18.053 294 ASN A C 1
ATOM 2459 O O . ASN A 1 293 ? -28.711 11.516 274.835 1.000 17.691 294 ASN A O 1
ATOM 2464 N N . ASP A 1 294 ? -27.706 13.284 273.913 1.000 18.483 295 ASP A N 1
ATOM 2465 C CA . ASP A 1 294 ? -28.435 13.116 272.665 1.000 19.425 295 ASP A CA 1
ATOM 2466 C C . ASP A 1 294 ? -27.925 11.931 271.839 1.000 18.727 295 ASP A C 1
ATOM 2467 O O . ASP A 1 294 ? -28.679 11.392 271.027 1.000 19.909 295 ASP A O 1
ATOM 2472 N N A THR A 1 295 ? -26.672 11.530 272.062 0.700 18.158 296 THR A N 1
ATOM 2473 N N B THR A 1 295 ? -26.661 11.535 272.051 0.300 18.545 296 THR A N 1
ATOM 2474 C CA A THR A 1 295 ? -26.008 10.520 271.253 0.700 18.413 296 THR A CA 1
ATOM 2475 C CA B THR A 1 295 ? -26.003 10.522 271.237 0.300 18.541 296 THR A CA 1
ATOM 2476 C C A THR A 1 295 ? -26.157 9.127 271.864 0.700 17.895 296 THR A C 1
ATOM 2477 C C B THR A 1 295 ? -26.146 9.131 271.858 0.300 17.943 296 THR A C 1
ATOM 2478 O O A THR A 1 295 ? -26.416 8.157 271.150 0.700 17.636 296 THR A O 1
ATOM 2479 O O B THR A 1 295 ? -26.419 8.167 271.144 0.300 17.863 296 THR A O 1
ATOM 2486 N N . VAL A 1 296 ? -25.917 9.020 273.174 1.000 17.390 297 VAL A N 1
ATOM 2487 C CA . VAL A 1 296 ? -25.911 7.730 273.853 1.000 17.485 297 VAL A CA 1
ATOM 2488 C C . VAL A 1 296 ? -26.794 7.813 275.101 1.000 16.939 297 VAL A C 1
ATOM 2489 O O . VAL A 1 296 ? -27.891 8.351 275.029 1.000 17.122 297 VAL A O 1
ATOM 2493 N N . ARG A 1 297 ? -26.371 7.224 276.226 1.000 16.491 298 ARG A N 1
ATOM 2494 C CA . ARG A 1 297 ? -27.257 7.069 277.373 1.000 17.219 298 ARG A CA 1
ATOM 2495 C C . ARG A 1 297 ? -27.156 8.270 278.307 1.000 17.141 298 ARG A C 1
ATOM 2496 O O . ARG A 1 297 ? -26.119 8.923 278.394 1.000 16.894 298 ARG A O 1
ATOM 2504 N N . MET A 1 298 ? -28.224 8.504 279.078 1.000 17.851 299 MET A N 1
ATOM 2505 C CA . MET A 1 298 ? -28.193 9.528 280.109 1.000 18.586 299 MET A CA 1
ATOM 2506 C C . MET A 1 298 ? -27.029 9.292 281.076 1.000 18.133 299 MET A C 1
ATOM 2507 O O . MET A 1 298 ? -26.368 10.234 281.491 1.000 17.478 299 MET A O 1
ATOM 2512 N N . MET A 1 299 ? -26.755 8.030 281.424 1.000 18.565 300 MET A N 1
ATOM 2513 C CA . MET A 1 299 ? -25.706 7.750 282.391 1.000 19.040 300 MET A CA 1
ATOM 2514 C C . MET A 1 299 ? -24.325 8.089 281.824 1.000 18.258 300 MET A C 1
ATOM 2515 O O . MET A 1 299 ? -23.420 8.439 282.571 1.000 18.414 300 MET A O 1
ATOM 2520 N N . ASP A 1 300 ? -24.161 8.007 280.499 1.000 18.420 301 ASP A N 1
ATOM 2521 C CA . ASP A 1 300 ? -22.916 8.405 279.865 1.000 18.290 301 ASP A CA 1
ATOM 2522 C C . ASP A 1 300 ? -22.696 9.903 280.059 1.000 18.790 301 ASP A C 1
ATOM 2523 O O . ASP A 1 300 ? -21.576 10.344 280.304 1.000 19.746 301 ASP A O 1
ATOM 2528 N N . ALA A 1 301 ? -23.772 10.678 279.898 1.000 18.723 302 ALA A N 1
ATOM 2529 C CA . ALA A 1 301 ? -23.734 12.119 280.079 1.000 18.758 302 ALA A CA 1
ATOM 2530 C C . ALA A 1 301 ? -23.469 12.455 281.544 1.000 19.251 302 ALA A C 1
ATOM 2531 O O . ALA A 1 301 ? -22.702 13.358 281.851 1.000 19.635 302 ALA A O 1
ATOM 2533 N N . PHE A 1 302 ? -24.120 11.720 282.445 1.000 19.782 303 PHE A N 1
ATOM 2534 C CA . PHE A 1 302 ? -23.942 11.945 283.868 1.000 20.185 303 PHE A CA 1
ATOM 2535 C C . PHE A 1 302 ? -22.484 11.714 284.256 1.000 21.081 303 PHE A C 1
ATOM 2536 O O . PHE A 1 302 ? -21.909 12.506 284.999 1.000 21.513 303 PHE A O 1
ATOM 2544 N N . GLN A 1 303 ? -21.898 10.616 283.768 1.000 21.988 304 GLN A N 1
ATOM 2545 C CA . GLN A 1 303 ? -20.522 10.276 284.103 1.000 25.262 304 GLN A CA 1
ATOM 2546 C C . GLN A 1 303 ? -19.554 11.364 283.629 1.000 25.318 304 GLN A C 1
ATOM 2547 O O . GLN A 1 303 ? -18.578 11.6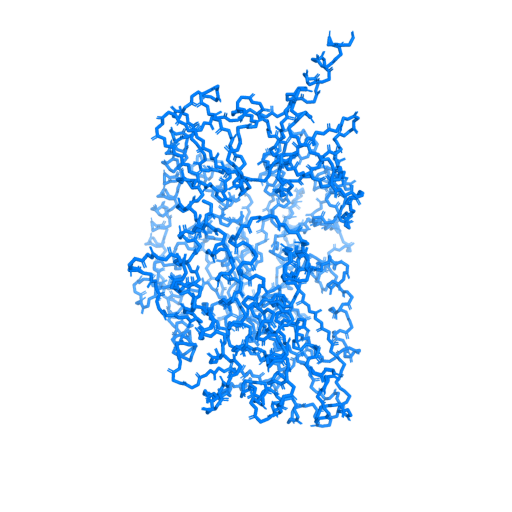41 284.322 1.000 26.997 304 GLN A O 1
ATOM 2553 N N . CYS A 1 304 ? -19.842 11.984 282.474 1.000 25.514 305 CYS A N 1
ATOM 2554 C CA . CYS A 1 304 ? -19.093 13.128 281.960 1.000 27.213 305 CYS A CA 1
ATOM 2555 C C . CYS A 1 304 ? -18.982 14.218 283.027 1.000 26.136 305 CYS A C 1
ATOM 2556 O O . CYS A 1 304 ? -17.885 14.692 283.324 1.000 26.676 305 CYS A O 1
ATOM 2559 N N . LEU A 1 305 ? -20.123 14.600 283.609 1.000 24.361 306 LEU A N 1
ATOM 2560 C CA . LEU A 1 305 ? -20.175 15.681 284.578 1.000 25.502 306 LEU A CA 1
ATOM 2561 C C . LEU A 1 305 ? -19.635 15.225 285.931 1.000 26.374 306 LEU A C 1
ATOM 2562 O O . LEU A 1 305 ? -18.913 15.972 286.587 1.000 26.374 306 LEU A O 1
ATOM 2567 N N . GLN A 1 306 ? -20.014 14.012 286.354 1.000 27.722 307 GLN A N 1
ATOM 2568 C CA . GLN A 1 306 ? -19.623 13.504 287.660 1.000 31.056 307 GLN A CA 1
ATOM 2569 C C . GLN A 1 306 ? -18.100 13.476 287.752 1.000 32.385 307 GLN A C 1
ATOM 2570 O O . GLN A 1 306 ? -17.536 13.900 288.758 1.000 33.883 307 GLN A O 1
ATOM 2576 N N . GLN A 1 307 ? -17.450 12.992 286.688 1.000 32.053 308 GLN A N 1
ATOM 2577 C CA . GLN A 1 307 ? -16.001 12.879 286.648 1.000 34.486 308 GLN A CA 1
ATOM 2578 C C . GLN A 1 307 ? -15.363 14.262 286.755 1.000 33.203 308 GLN A C 1
ATOM 2579 O O . GLN A 1 307 ? -14.365 14.437 287.450 1.000 33.910 308 GLN A O 1
ATOM 2585 N N . PHE A 1 308 ? -15.948 15.233 286.049 1.000 31.664 309 PHE A N 1
ATOM 2586 C CA . PHE A 1 308 ? -15.431 16.593 286.024 1.000 31.507 309 PHE A CA 1
ATOM 2587 C C . PHE A 1 308 ? -15.405 17.191 287.431 1.000 32.186 309 PHE A C 1
ATOM 2588 O O . PHE A 1 308 ? -14.439 17.858 287.804 1.000 34.099 309 PHE A O 1
ATOM 2596 N N . TYR A 1 309 ? -16.470 16.960 288.209 1.000 31.592 310 TYR A N 1
ATOM 2597 C CA . TYR A 1 309 ? -16.607 17.576 289.524 1.000 31.932 310 TYR A CA 1
ATOM 2598 C C . TYR A 1 309 ? -15.970 16.732 290.623 1.000 35.859 310 TYR A C 1
ATOM 2599 O O . TYR A 1 309 ? -15.706 17.255 291.704 1.000 37.948 310 TYR A O 1
ATOM 2608 N N . ALA A 1 310 ? -15.759 15.439 290.361 1.000 39.070 311 ALA A N 1
ATOM 2609 C CA . ALA A 1 310 ? -15.126 14.553 291.324 1.000 42.519 311 ALA A CA 1
ATOM 2610 C C . ALA A 1 310 ? -13.644 14.895 291.428 1.000 46.879 311 ALA A C 1
ATOM 2611 O O . ALA A 1 310 ? -13.092 14.938 292.524 1.000 49.481 311 ALA A O 1
ATOM 2613 N N . ASP A 1 311 ? -13.028 15.153 290.267 1.000 50.980 312 ASP A N 1
ATOM 2614 C CA . ASP A 1 311 ? -11.597 15.390 290.158 1.000 56.850 312 ASP A CA 1
ATOM 2615 C C . ASP A 1 311 ? -11.217 16.737 290.777 1.000 60.454 312 ASP A C 1
ATOM 2616 O O . ASP A 1 311 ? -10.034 17.005 290.972 1.000 63.463 312 ASP A O 1
ATOM 2621 N N . LYS A 1 312 ? -12.216 17.582 291.071 1.000 63.605 313 LYS A N 1
ATOM 2622 C CA . LYS A 1 312 ? -12.001 18.801 291.838 1.000 65.407 313 LYS A CA 1
ATOM 2623 C C . LYS A 1 312 ? -11.687 18.451 293.291 1.000 72.332 313 LYS A C 1
ATOM 2624 O O . LYS A 1 312 ? -12.083 17.397 293.787 1.000 73.625 313 LYS A O 1
ATOM 2630 N N . ARG A 1 313 ? -10.966 19.357 293.959 1.000 79.322 314 ARG A N 1
ATOM 2631 C CA . ARG A 1 313 ? -10.770 19.295 295.397 1.000 84.319 314 ARG A CA 1
ATOM 2632 C C . ARG A 1 313 ? -11.313 20.582 296.010 1.000 86.758 314 ARG A C 1
ATOM 2633 O O . ARG A 1 313 ? -11.733 21.484 295.288 1.000 88.258 314 ARG A O 1
ATOM 2641 N N . ASP A 1 314 ? -11.317 20.643 297.345 1.000 88.402 315 ASP A N 1
ATOM 2642 C CA . ASP A 1 314 ? -11.757 21.829 298.059 1.000 88.368 315 ASP A CA 1
ATOM 2643 C C . ASP A 1 314 ? -10.831 22.987 297.695 1.000 87.897 315 ASP A C 1
ATOM 2644 O O . ASP A 1 314 ? -9.612 22.850 297.768 1.000 89.082 315 ASP A O 1
ATOM 2649 N N . THR A 1 315 ? -11.423 24.113 297.280 1.000 85.842 316 THR A N 1
ATOM 2650 C CA . THR A 1 315 ? -10.661 25.301 296.933 1.000 85.303 316 THR A CA 1
ATOM 2651 C C . THR A 1 315 ? -11.298 26.516 297.598 1.000 86.045 316 THR A C 1
ATOM 2652 O O . THR A 1 315 ? -12.387 26.426 298.163 1.000 84.106 316 THR A O 1
ATOM 2656 N N . LYS A 1 316 ? -10.589 27.646 297.515 1.000 86.761 317 LYS A N 1
ATOM 2657 C CA . LYS A 1 316 ? -11.064 28.916 298.036 1.000 85.814 317 LYS A CA 1
ATOM 2658 C C . LYS A 1 316 ? -11.940 29.608 296.994 1.000 81.068 317 LYS A C 1
ATOM 2659 O O . LYS A 1 316 ? -12.961 30.194 297.348 1.000 82.526 317 LYS A O 1
ATOM 2665 N N . ASP A 1 317 ? -11.532 29.517 295.719 1.000 75.904 318 ASP A N 1
ATOM 2666 C CA . ASP A 1 317 ? -12.118 30.294 294.634 1.000 71.260 318 ASP A CA 1
ATOM 2667 C C . ASP A 1 317 ? -13.643 30.288 294.738 1.000 67.108 318 ASP A C 1
ATOM 2668 O O . ASP A 1 317 ? -14.274 29.259 294.494 1.000 67.258 318 ASP A O 1
ATOM 2673 N N . PRO A 1 318 ? -14.277 31.436 295.088 1.000 61.581 319 PRO A N 1
ATOM 2674 C CA . PRO A 1 318 ? -15.725 31.501 295.274 1.000 56.735 319 PRO A CA 1
ATOM 2675 C C . PRO A 1 318 ? -16.542 31.026 294.074 1.000 51.481 319 PRO A C 1
ATOM 2676 O O . PRO A 1 318 ? -17.645 30.509 294.248 1.000 49.357 319 PRO A O 1
ATOM 2680 N N . THR A 1 319 ? -16.004 31.212 292.861 1.000 47.378 320 THR A N 1
ATOM 2681 C CA . THR A 1 319 ? -16.696 30.795 291.650 1.000 44.348 320 THR A CA 1
ATOM 2682 C C . THR A 1 319 ? -16.781 29.270 291.623 1.000 41.923 320 THR A C 1
ATOM 2683 O O . THR A 1 319 ? -17.854 28.709 291.415 1.000 39.137 320 THR A O 1
ATOM 2687 N N . GLU A 1 320 ? -15.639 28.610 291.842 1.000 42.586 321 GLU A N 1
ATOM 2688 C CA . GLU A 1 320 ? -15.573 27.159 291.807 1.000 42.947 321 GLU A CA 1
ATOM 2689 C C . GLU A 1 320 ? -16.478 26.560 292.880 1.000 41.266 321 GLU A C 1
ATOM 2690 O O . GLU A 1 320 ? -17.108 25.533 292.639 1.000 41.130 321 GLU A O 1
ATOM 2696 N N . ARG A 1 321 ? -16.544 27.204 294.052 1.000 40.504 322 ARG A N 1
ATOM 2697 C CA . ARG A 1 321 ? -17.388 26.726 295.136 1.000 40.448 322 ARG A CA 1
ATOM 2698 C C . ARG A 1 321 ? -18.858 26.812 294.731 1.000 36.767 322 ARG A C 1
ATOM 2699 O O . ARG A 1 321 ? -19.623 25.879 294.973 1.000 37.166 322 ARG A O 1
ATOM 2707 N N . PHE A 1 322 ? -19.245 27.929 294.101 1.000 34.813 323 PHE A N 1
ATOM 2708 C CA . PHE A 1 322 ? -20.600 28.087 293.594 1.000 34.076 323 PHE A CA 1
ATOM 2709 C C . PHE A 1 322 ? -20.921 26.967 292.603 1.000 31.638 323 PHE A C 1
ATOM 2710 O O . PHE A 1 322 ? -21.999 26.374 292.646 1.000 30.052 323 PHE A O 1
ATOM 2718 N N . LEU A 1 323 ? -19.984 26.681 291.696 1.000 29.949 324 LEU A N 1
ATOM 2719 C CA . LEU A 1 323 ? -20.245 25.712 290.645 1.000 29.085 324 LEU A CA 1
ATOM 2720 C C . LEU A 1 323 ? -20.331 24.300 291.229 1.000 29.226 324 LEU A C 1
ATOM 2721 O O . LEU A 1 323 ? -21.187 23.519 290.817 1.000 28.071 324 LEU A O 1
ATOM 2726 N N . ALA A 1 324 ? -19.477 23.994 292.215 1.000 29.473 325 ALA A N 1
ATOM 2727 C CA . ALA A 1 324 ? -19.490 22.691 292.866 1.000 31.018 325 ALA A CA 1
ATOM 2728 C C . ALA A 1 324 ? -20.806 22.479 293.613 1.000 30.730 325 ALA A C 1
ATOM 2729 O O . ALA A 1 324 ? -21.389 21.393 293.558 1.000 29.783 325 ALA A O 1
ATOM 2731 N N . THR A 1 325 ? -21.248 23.518 294.331 1.000 31.455 326 THR A N 1
ATOM 2732 C CA . THR A 1 325 ? -22.484 23.459 295.098 1.000 32.494 326 THR A CA 1
ATOM 2733 C C . THR A 1 325 ? -23.656 23.233 294.149 1.000 30.845 326 THR A C 1
ATOM 2734 O O . THR A 1 325 ? -24.554 22.445 294.443 1.000 31.412 326 THR A O 1
ATOM 2738 N N . THR A 1 326 ? -23.634 23.933 293.010 1.000 29.512 327 THR A N 1
ATOM 2739 C CA . THR A 1 326 ? -24.709 23.856 292.039 1.000 29.459 327 THR A CA 1
ATOM 2740 C C . THR A 1 326 ? -24.836 22.420 291.533 1.000 28.131 327 THR A C 1
ATOM 2741 O O . THR A 1 326 ? -25.938 21.888 291.441 1.000 29.141 327 THR A O 1
ATOM 2745 N N . PHE A 1 327 ? -23.704 21.789 291.215 1.000 26.819 328 PHE A N 1
ATOM 2746 C CA . PHE A 1 327 ? -23.741 20.419 290.732 1.000 26.677 328 PHE A CA 1
ATOM 2747 C C . PHE A 1 327 ? -24.233 19.496 291.848 1.000 28.079 328 PHE A C 1
ATOM 2748 O O . PHE A 1 327 ? -25.088 18.643 291.615 1.000 29.314 328 PHE A O 1
ATOM 2756 N N . GLU A 1 328 ? -23.705 19.684 293.064 1.000 29.327 329 GLU A N 1
ATOM 2757 C CA . GLU A 1 328 ? -24.030 18.804 294.178 1.000 30.717 329 GLU A CA 1
ATOM 2758 C C . GLU A 1 328 ? -25.531 18.836 294.472 1.000 31.310 329 GLU A C 1
ATOM 2759 O O . GLU A 1 328 ? -26.116 17.810 294.814 1.000 32.413 329 GLU A O 1
ATOM 2765 N N . GLU A 1 329 ? -26.149 20.015 294.332 1.000 31.609 330 GLU A N 1
ATOM 2766 C CA . GLU A 1 329 ? -27.570 20.190 294.591 1.000 33.666 330 GLU A CA 1
ATOM 2767 C C . GLU A 1 329 ? -28.430 19.403 293.604 1.000 30.502 330 GLU A C 1
ATOM 2768 O O . GLU A 1 329 ? -29.595 19.139 293.898 1.000 31.098 330 GLU A O 1
ATOM 2774 N N . ASN A 1 330 ? -27.862 19.059 292.436 1.000 27.333 331 ASN A N 1
ATOM 2775 C CA . ASN A 1 330 ? -28.599 18.418 291.355 1.000 26.186 331 ASN A CA 1
ATOM 2776 C C . ASN A 1 330 ? -28.126 16.992 291.074 1.000 25.084 331 ASN A C 1
ATOM 2777 O O . ASN A 1 330 ? -28.788 16.281 290.321 1.000 25.246 331 ASN A O 1
ATOM 2782 N N . ARG A 1 331 ? -26.996 16.585 291.662 1.000 24.744 332 ARG A N 1
ATOM 2783 C CA . ARG A 1 331 ? -26.318 15.344 291.304 1.000 23.912 332 ARG A CA 1
ATOM 2784 C C . ARG A 1 331 ? -27.219 14.121 291.485 1.000 23.897 332 ARG A C 1
ATOM 2785 O O . ARG A 1 331 ? -27.332 13.295 290.582 1.000 23.625 332 ARG A O 1
ATOM 2793 N N . ALA A 1 332 ? -27.807 13.964 292.678 1.000 23.555 333 ALA A N 1
ATOM 2794 C CA . ALA A 1 332 ? -28.582 12.767 292.964 1.000 24.234 333 ALA A CA 1
ATOM 2795 C C . ALA A 1 332 ? -29.794 12.677 292.036 1.000 24.449 333 ALA A C 1
ATOM 2796 O O . ALA A 1 332 ? -30.114 11.598 291.543 1.000 24.899 333 ALA A O 1
ATOM 2798 N N . THR A 1 333 ? -30.463 13.810 291.798 1.000 24.989 334 THR A N 1
ATOM 2799 C CA . THR A 1 333 ? -31.620 13.849 290.915 1.000 26.427 334 THR A CA 1
ATOM 2800 C C . THR A 1 333 ? -31.207 13.418 289.508 1.000 24.706 334 THR A C 1
ATOM 2801 O O . THR A 1 333 ? -31.898 12.626 288.868 1.000 25.459 334 THR A O 1
ATOM 2805 N N . LEU A 1 334 ? -30.071 13.938 289.037 1.000 22.689 335 LEU A N 1
ATOM 2806 C CA . LEU A 1 334 ? -29.573 13.612 287.710 1.000 21.970 335 LEU A CA 1
ATOM 2807 C C . LEU A 1 334 ? -29.255 12.123 287.603 1.000 21.907 335 LEU A C 1
ATOM 2808 O O . LEU A 1 334 ? -29.570 11.487 286.602 1.000 22.976 335 LEU A O 1
ATOM 2813 N N . GLN A 1 335 ? -28.638 11.547 288.635 1.000 21.535 336 GLN A N 1
ATOM 2814 C CA . GLN A 1 335 ? -28.280 10.138 288.564 1.000 22.560 336 GLN A CA 1
ATOM 2815 C C . GLN A 1 335 ? -29.536 9.267 288.559 1.000 22.506 336 GLN A C 1
ATOM 2816 O O . GLN A 1 335 ? -29.591 8.268 287.843 1.000 21.939 336 GLN A O 1
ATOM 2822 N N . ALA A 1 336 ? -30.540 9.645 289.362 1.000 22.969 337 ALA A N 1
ATOM 2823 C CA . ALA A 1 336 ? -31.789 8.898 289.435 1.000 23.829 337 ALA A CA 1
ATOM 2824 C C . ALA A 1 336 ? -32.500 8.917 288.082 1.000 24.336 337 ALA A C 1
ATOM 2825 O O . ALA A 1 336 ? -32.965 7.884 287.601 1.000 25.130 337 ALA A O 1
ATOM 2827 N N . LEU A 1 337 ? -32.592 10.104 287.475 1.000 23.913 338 LEU A N 1
ATOM 2828 C CA . LEU A 1 337 ? -33.189 10.234 286.153 1.000 24.559 338 LEU A CA 1
ATOM 2829 C C . LEU A 1 337 ? -32.439 9.349 285.162 1.000 24.003 338 LEU A C 1
ATOM 2830 O O . LEU A 1 337 ? -33.067 8.663 284.360 1.000 23.580 338 LEU A O 1
ATOM 2835 N N . ALA A 1 338 ? -31.102 9.338 285.248 1.000 23.844 339 ALA A N 1
ATOM 2836 C CA . ALA A 1 338 ? -30.278 8.620 284.286 1.000 24.278 339 ALA A CA 1
ATOM 2837 C C . ALA A 1 338 ? -30.507 7.113 284.376 1.000 25.230 339 ALA A C 1
ATOM 2838 O O . ALA A 1 338 ? -30.223 6.397 283.418 1.000 26.135 339 ALA A O 1
ATOM 2840 N N . GLY A 1 339 ? -31.029 6.639 285.517 1.000 26.032 340 GLY A N 1
ATOM 2841 C CA . GLY A 1 339 ? -31.333 5.230 285.697 1.000 27.037 340 GLY A CA 1
ATOM 2842 C C . GLY A 1 339 ? -32.767 4.863 285.321 1.000 27.919 340 GLY A C 1
ATOM 2843 O O . GLY A 1 339 ? -33.159 3.715 285.490 1.000 30.546 340 GLY A O 1
ATOM 2844 N N . ASP A 1 340 ? -33.545 5.816 284.794 1.000 28.190 341 ASP A N 1
ATOM 2845 C CA . ASP A 1 340 ? -34.952 5.583 284.509 1.000 29.807 341 ASP A CA 1
ATOM 2846 C C . ASP A 1 340 ? -35.148 5.239 283.030 1.000 30.681 341 ASP A C 1
ATOM 2847 O O . ASP A 1 340 ? -34.912 6.076 282.159 1.000 30.926 341 ASP A O 1
ATOM 2852 N N . GLN A 1 341 ? -35.645 4.024 282.756 1.000 32.632 342 GLN A N 1
ATOM 2853 C CA . GLN A 1 341 ? -35.768 3.511 281.395 1.000 34.230 342 GLN A CA 1
ATOM 2854 C C . GLN A 1 341 ? -36.836 4.259 280.592 1.000 33.532 342 GLN A C 1
ATOM 2855 O O . GLN A 1 341 ? -36.833 4.197 279.362 1.000 33.865 342 GLN A O 1
ATOM 2861 N N . ARG A 1 342 ? -37.737 4.982 281.273 1.000 31.220 343 ARG A N 1
ATOM 2862 C CA . ARG A 1 342 ? -38.782 5.735 280.594 1.000 31.147 343 ARG A CA 1
ATOM 2863 C C . ARG A 1 342 ? -38.194 6.778 279.640 1.000 29.368 343 ARG A C 1
ATOM 2864 O O . ARG A 1 342 ? -38.835 7.119 278.651 1.000 30.973 343 ARG A O 1
ATOM 2872 N N . TYR A 1 343 ? -36.986 7.283 279.924 1.000 26.741 344 TYR A N 1
ATOM 2873 C CA . TYR A 1 343 ? -36.431 8.407 279.178 1.000 26.586 344 TYR A CA 1
ATOM 2874 C C . TYR A 1 343 ? -35.284 7.956 278.277 1.000 25.570 344 TYR A C 1
ATOM 2875 O O . TYR A 1 343 ? -34.418 8.760 277.951 1.000 25.844 344 TYR A O 1
ATOM 2884 N N . GLU A 1 344 ? -35.334 6.696 277.832 1.000 25.631 345 GLU A N 1
ATOM 2885 C CA . GLU A 1 344 ? -34.308 6.094 276.991 1.000 25.861 345 GLU A CA 1
ATOM 2886 C C . GLU A 1 344 ? -34.148 6.891 275.697 1.000 24.411 345 GLU A C 1
ATOM 2887 O O . GLU A 1 344 ? -35.107 7.467 275.190 1.000 24.106 345 GLU A O 1
ATOM 2893 N N . ASN A 1 345 ? -32.919 6.900 275.177 1.000 21.874 346 ASN A N 1
ATOM 2894 C CA . ASN A 1 345 ? -32.590 7.570 273.932 1.000 20.093 346 ASN A CA 1
ATOM 2895 C C . ASN A 1 345 ? -33.182 6.780 272.765 1.000 20.540 346 ASN A C 1
ATOM 2896 O O . ASN A 1 345 ? -32.802 5.630 272.544 1.000 20.356 346 ASN A O 1
ATOM 2901 N N . PRO A 1 346 ? -34.110 7.365 271.966 1.000 21.122 347 PRO A N 1
ATOM 2902 C CA . PRO A 1 346 ? -34.670 6.672 270.810 1.000 21.233 347 PRO A CA 1
ATOM 2903 C C . PRO A 1 346 ? -33.627 6.227 269.786 1.000 19.768 347 PRO A C 1
ATOM 2904 O O . PRO A 1 346 ? -33.863 5.272 269.054 1.000 19.423 347 PRO A O 1
ATOM 2908 N N . ARG A 1 347 ? -32.469 6.895 269.743 1.000 18.890 348 ARG A N 1
ATOM 2909 C CA . ARG A 1 347 ? -31.407 6.462 268.849 1.000 18.662 348 ARG A CA 1
ATOM 2910 C C . ARG A 1 347 ? -30.958 5.050 269.210 1.000 18.373 348 ARG A C 1
ATOM 2911 O O . ARG A 1 347 ? -30.701 4.228 268.335 1.000 18.221 348 ARG A O 1
ATOM 2919 N N . LEU A 1 348 ? -30.851 4.794 270.517 1.000 18.742 349 LEU A N 1
ATOM 2920 C CA . LEU A 1 348 ? -30.378 3.518 271.016 1.000 18.600 349 LEU A CA 1
ATOM 2921 C C . LEU A 1 348 ? -31.481 2.475 270.867 1.000 18.936 349 LEU A C 1
ATOM 2922 O O . LEU A 1 348 ? -31.190 1.334 270.545 1.000 19.551 349 LEU A O 1
ATOM 2927 N N . SER A 1 349 ? -32.740 2.872 271.087 1.000 19.472 350 SER A N 1
ATOM 2928 C CA . SER A 1 349 ? -33.863 1.973 270.864 1.000 20.886 350 SER A CA 1
ATOM 2929 C C . SER A 1 349 ? -33.849 1.476 269.421 1.000 19.962 350 SER A C 1
ATOM 2930 O O . SER A 1 349 ? -34.077 0.300 269.159 1.000 20.729 350 SER A O 1
ATOM 2933 N N . LYS A 1 350 ? -33.570 2.385 268.485 1.000 20.001 351 LYS A N 1
ATOM 2934 C CA . LYS A 1 350 ? -33.538 2.023 267.079 1.000 19.331 351 LYS A CA 1
ATOM 2935 C C . LYS A 1 350 ? -32.349 1.105 266.784 1.000 19.129 351 LYS A C 1
ATOM 2936 O O . LYS A 1 350 ? -32.474 0.129 266.042 1.000 20.111 351 LYS A O 1
ATOM 2942 N N . LEU A 1 351 ? -31.183 1.414 267.357 1.000 18.333 352 LEU A N 1
ATOM 2943 C CA . LEU A 1 351 ? -30.009 0.578 267.151 1.000 18.452 352 LEU A CA 1
ATOM 2944 C C . LEU A 1 351 ? -30.279 -0.837 267.659 1.000 18.917 352 LEU A C 1
ATOM 2945 O O . LEU A 1 351 ? -29.910 -1.809 267.008 1.000 18.866 352 LEU A O 1
ATOM 2950 N N . GLU A 1 352 ? -30.913 -0.953 268.832 1.000 20.039 353 GLU A N 1
ATOM 2951 C CA . GLU A 1 352 ? -31.266 -2.259 269.369 1.000 21.040 353 GLU A CA 1
ATOM 2952 C C . GLU A 1 352 ? -32.141 -3.027 268.375 1.000 21.453 353 GLU A C 1
ATOM 2953 O O . GLU A 1 352 ? -31.919 -4.216 268.159 1.000 22.019 353 GLU A O 1
ATOM 2959 N N . GLU A 1 353 ? -33.134 -2.354 267.773 1.000 21.761 354 GLU A N 1
ATOM 2960 C CA . GLU A 1 353 ? -34.004 -2.993 266.794 1.000 23.231 354 GLU A CA 1
ATOM 2961 C C . GLU A 1 353 ? -33.191 -3.538 265.621 1.000 21.340 354 GLU A C 1
ATOM 2962 O O . GLU A 1 353 ? -33.430 -4.652 265.162 1.000 21.292 354 GLU A O 1
ATOM 2968 N N . ILE A 1 354 ? -32.236 -2.749 265.125 1.000 20.701 355 ILE A N 1
ATOM 2969 C CA . ILE A 1 354 ? -31.431 -3.172 263.987 1.000 21.480 355 ILE A CA 1
ATOM 2970 C C . ILE A 1 354 ? -30.608 -4.399 264.371 1.000 21.515 355 ILE A C 1
ATOM 2971 O O . ILE A 1 354 ? -30.553 -5.379 263.628 1.000 21.764 355 ILE A O 1
ATOM 2976 N N . LEU A 1 355 ? -29.959 -4.349 265.535 1.000 21.584 356 LEU A N 1
ATOM 2977 C CA . LEU A 1 355 ? -29.074 -5.436 265.921 1.000 23.080 356 LEU A CA 1
ATOM 2978 C C . LEU A 1 355 ? -29.883 -6.698 266.210 1.000 24.711 356 LEU A C 1
ATOM 2979 O O . LEU A 1 355 ? -29.446 -7.788 265.870 1.000 25.740 356 LEU A O 1
ATOM 2984 N N A GLN A 1 356 ? -31.066 -6.537 266.815 0.700 26.496 357 GLN A N 1
ATOM 2985 N N B GLN A 1 356 ? -31.068 -6.539 266.811 0.300 26.121 357 GLN A N 1
ATOM 2986 C CA A GLN A 1 356 ? -31.932 -7.667 267.118 0.700 29.213 357 GLN A CA 1
ATOM 2987 C CA B GLN A 1 356 ? -31.917 -7.674 267.142 0.300 27.999 357 GLN A CA 1
ATOM 2988 C C A GLN A 1 356 ? -32.361 -8.380 265.837 0.700 30.556 357 GLN A C 1
ATOM 2989 C C B GLN A 1 356 ? -32.370 -8.383 265.867 0.300 28.870 357 GLN A C 1
ATOM 2990 O O A GLN A 1 356 ? -32.468 -9.604 265.811 0.700 32.179 357 GLN A O 1
ATOM 2991 O O B GLN A 1 356 ? -32.509 -9.604 265.846 0.300 29.693 357 GLN A O 1
ATOM 3002 N N A GLU A 1 357 ? -32.635 -7.606 264.784 0.700 30.234 358 GLU A N 1
ATOM 3003 N N B GLU A 1 357 ? -32.601 -7.606 264.807 0.300 28.767 358 GLU A N 1
ATOM 3004 C CA A GLU A 1 357 ? -33.113 -8.166 263.532 0.700 32.028 358 GLU A CA 1
ATOM 3005 C CA B GLU A 1 357 ? -33.100 -8.154 263.558 0.300 29.628 358 GLU A CA 1
ATOM 3006 C C A GLU A 1 357 ? -31.997 -8.915 262.804 0.700 31.432 358 GLU A C 1
ATOM 3007 C C B GLU A 1 357 ? -31.997 -8.920 262.827 0.300 29.674 358 GLU A C 1
ATOM 3008 O O A GLU A 1 357 ? -32.250 -9.961 262.211 0.700 33.625 358 GLU A O 1
ATOM 3009 O O B GLU A 1 357 ? -32.255 -9.986 262.272 0.300 30.781 358 GLU A O 1
ATOM 3020 N N . HIS A 1 358 ? -30.772 -8.380 262.834 1.000 28.805 359 HIS A N 1
ATOM 3021 C CA . HIS A 1 358 ? -29.712 -8.865 261.960 1.000 29.147 359 HIS A CA 1
ATOM 3022 C C . HIS A 1 358 ? -28.724 -9.811 262.644 1.000 29.878 359 HIS A C 1
ATOM 3023 O O . HIS A 1 358 ? -27.969 -10.490 261.948 1.000 31.898 359 HIS A O 1
ATOM 3030 N N . PHE A 1 359 ? -28.698 -9.860 263.981 1.000 29.640 360 PHE A N 1
ATOM 3031 C CA . PHE A 1 359 ? -27.774 -10.749 264.674 1.000 31.710 360 PHE A CA 1
ATOM 3032 C C . PHE A 1 359 ? -28.556 -11.900 265.307 1.000 36.865 360 PHE A C 1
ATOM 3033 O O . PHE A 1 359 ? -28.120 -12.468 266.304 1.000 40.101 360 PHE A O 1
ATOM 3041 N N . GLN A 1 360 ? -29.707 -12.213 264.697 1.000 44.425 361 GLN A N 1
ATOM 3042 C CA . GLN A 1 360 ? -30.456 -13.449 264.874 1.000 52.028 361 GLN A CA 1
ATOM 3043 C C . GLN A 1 360 ? -30.723 -14.128 263.530 1.000 58.921 361 GLN A C 1
ATOM 3044 O O . GLN A 1 360 ? -31.286 -13.492 262.640 1.000 61.254 361 GLN A O 1
ATOM 3050 N N . PRO A 1 361 ? -30.325 -15.406 263.305 1.000 65.844 362 PRO A N 1
ATOM 3051 C CA . PRO A 1 361 ? -29.642 -16.215 264.308 1.000 67.709 362 PRO A CA 1
ATOM 3052 C C . PRO A 1 361 ? -28.243 -15.703 264.636 1.000 71.246 362 PRO A C 1
ATOM 3053 O O . PRO A 1 361 ? -27.645 -14.975 263.844 1.000 72.158 362 PRO A O 1
ATOM 3057 N N . PRO A 1 362 ? -27.688 -16.066 265.816 1.000 73.849 363 PRO A N 1
ATOM 3058 C CA . PRO A 1 362 ? -26.401 -15.538 266.260 1.000 74.066 363 PRO A CA 1
ATOM 3059 C C . PRO A 1 362 ? -25.219 -15.922 265.370 1.000 72.453 363 PRO A C 1
ATOM 3060 O O . PRO A 1 362 ? -25.008 -17.102 265.088 1.000 75.027 363 PRO A O 1
ATOM 3064 N N . GLY A 1 363 ? -24.451 -14.909 264.943 1.000 66.967 364 GLY A N 1
ATOM 3065 C CA . GLY A 1 363 ? -23.195 -15.125 264.243 1.000 62.475 364 GLY A CA 1
ATOM 3066 C C . GLY A 1 363 ? -23.353 -15.131 262.723 1.000 59.820 364 GLY A C 1
ATOM 3067 O O . GLY A 1 363 ? -22.381 -15.358 262.006 1.000 63.500 364 GLY A O 1
ATOM 3068 N N . SER A 1 364 ? -24.571 -14.881 262.227 1.000 52.374 365 SER A N 1
ATOM 3069 C CA . SER A 1 364 ? -24.788 -14.771 260.795 1.000 49.299 365 SER A CA 1
ATOM 3070 C C . SER A 1 364 ? -24.138 -13.482 260.294 1.000 41.746 365 SER A C 1
ATOM 3071 O O . SER A 1 364 ? -23.263 -13.511 259.427 1.000 47.742 365 SER A O 1
ATOM 3074 N N . SER A 1 365 ? -24.534 -12.356 260.890 1.000 29.614 366 SER A N 1
ATOM 3075 C CA . SER A 1 365 ? -24.104 -11.060 260.398 1.000 24.639 366 SER A CA 1
ATOM 3076 C C . SER A 1 365 ? -22.710 -10.704 260.911 1.000 20.587 366 SER A C 1
ATOM 3077 O O . SER A 1 365 ? -22.231 -11.222 261.922 1.000 20.001 366 SER A O 1
ATOM 3080 N N . ARG A 1 366 ? -22.090 -9.760 260.197 1.000 17.538 367 ARG A N 1
ATOM 3081 C CA . ARG A 1 366 ? -20.756 -9.278 260.495 1.000 16.579 367 ARG A CA 1
ATOM 3082 C C . ARG A 1 366 ? -20.774 -7.777 260.245 1.000 15.551 367 ARG A C 1
ATOM 3083 O O . ARG A 1 366 ? -20.846 -7.351 259.099 1.000 15.802 367 ARG A O 1
ATOM 3091 N N . GLY A 1 367 ? -20.780 -6.979 261.317 1.000 14.784 368 GLY A N 1
ATOM 3092 C CA . GLY A 1 367 ? -21.213 -5.599 261.196 1.000 14.386 368 GLY A CA 1
ATOM 3093 C C . GLY A 1 367 ? -20.203 -4.583 261.713 1.000 14.087 368 GLY A C 1
ATOM 3094 O O . GLY A 1 367 ? -19.432 -4.850 262.637 1.000 14.152 368 GLY A O 1
ATOM 3095 N N . ILE A 1 368 ? -20.270 -3.379 261.137 1.000 13.946 369 ILE A N 1
ATOM 3096 C CA . ILE A 1 368 ? -19.592 -2.217 261.690 1.000 13.616 369 ILE A CA 1
ATOM 3097 C C . ILE A 1 368 ? -20.630 -1.129 261.926 1.000 13.792 369 ILE A C 1
ATOM 3098 O O . ILE A 1 368 ? -21.382 -0.752 261.028 1.000 14.295 369 ILE A O 1
ATOM 3103 N N . VAL A 1 369 ? -20.627 -0.615 263.153 1.000 13.592 370 VAL A N 1
ATOM 3104 C CA . VAL A 1 369 ? -21.374 0.580 263.495 1.000 13.942 370 VAL A CA 1
ATOM 3105 C C . VAL A 1 369 ? -20.385 1.736 263.617 1.000 13.426 370 VAL A C 1
ATOM 3106 O O . VAL A 1 369 ? -19.528 1.736 264.501 1.000 13.875 370 VAL A O 1
ATOM 3110 N N . PHE A 1 370 ? -20.508 2.705 262.701 1.000 13.172 371 PHE A N 1
ATOM 3111 C CA . PHE A 1 370 ? -19.649 3.877 262.682 1.000 13.068 371 PHE A CA 1
ATOM 3112 C C . PHE A 1 370 ? -20.237 4.979 263.560 1.000 13.829 371 PHE A C 1
ATOM 3113 O O . PHE A 1 370 ? -21.412 5.328 263.421 1.000 14.204 371 PHE A O 1
ATOM 3121 N N A THR A 1 371 ? -19.385 5.557 264.404 0.650 13.916 372 THR A N 1
ATOM 3122 N N B THR A 1 371 ? -19.396 5.486 264.482 0.350 13.813 372 THR A N 1
ATOM 3123 C CA A THR A 1 371 ? -19.765 6.670 265.252 0.650 14.730 372 THR A CA 1
ATOM 3124 C CA B THR A 1 371 ? -19.681 6.653 265.308 0.350 14.193 372 THR A CA 1
ATOM 3125 C C A THR A 1 371 ? -18.648 7.709 265.156 0.650 14.575 372 THR A C 1
ATOM 3126 C C B THR A 1 371 ? -18.711 7.766 264.944 0.350 14.146 372 THR A C 1
ATOM 3127 O O A THR A 1 371 ? -17.535 7.399 264.737 0.650 14.812 372 THR A O 1
ATOM 3128 O O B THR A 1 371 ? -17.737 7.545 264.225 0.350 13.781 372 THR A O 1
ATOM 3135 N N . LYS A 1 372 ? -18.980 8.960 265.480 1.000 14.396 373 LYS A N 1
ATOM 3136 C CA . LYS A 1 372 ? -18.087 10.080 265.267 1.000 15.210 373 LYS A CA 1
ATOM 3137 C C . LYS A 1 372 ? -16.890 10.007 266.213 1.000 14.896 373 LYS A C 1
ATOM 3138 O O . LYS A 1 372 ? -15.749 10.110 265.774 1.000 15.651 373 LYS A O 1
ATOM 3144 N N . THR A 1 373 ? -17.148 9.880 267.521 1.000 14.828 374 THR A N 1
ATOM 3145 C CA . THR A 1 373 ? -16.080 10.048 268.497 1.000 14.432 374 THR A CA 1
ATOM 3146 C C . THR A 1 373 ? -15.641 8.706 269.077 1.000 13.929 374 THR A C 1
ATOM 3147 O O . THR A 1 373 ? -16.403 7.740 269.113 1.000 13.482 374 THR A O 1
ATOM 3151 N N . ARG A 1 374 ? -14.410 8.685 269.596 1.000 13.555 375 ARG A N 1
ATOM 3152 C CA . ARG A 1 374 ? -13.895 7.513 270.285 1.000 14.195 375 ARG A CA 1
ATOM 3153 C C . ARG A 1 374 ? -14.748 7.219 271.526 1.000 14.755 375 ARG A C 1
ATOM 3154 O O . ARG A 1 374 ? -15.076 6.070 271.812 1.000 14.383 375 ARG A O 1
ATOM 3162 N N . GLN A 1 375 ? -15.101 8.267 272.270 1.000 15.941 376 GLN A N 1
ATOM 3163 C CA . GLN A 1 375 ? -15.892 8.121 273.485 1.000 17.404 376 GLN A CA 1
ATOM 3164 C C . GLN A 1 375 ? -17.230 7.465 273.142 1.000 16.430 376 GLN A C 1
ATOM 3165 O O . GLN A 1 375 ? -17.674 6.560 273.841 1.000 16.341 376 GLN A O 1
ATOM 3171 N N . SER A 1 376 ? -17.857 7.885 272.031 1.000 15.727 377 SER A N 1
ATOM 3172 C CA . SER A 1 376 ? -19.145 7.337 271.643 1.000 16.083 377 SER A CA 1
ATOM 3173 C C . SER A 1 376 ? -19.033 5.843 271.344 1.000 14.921 377 SER A C 1
ATOM 3174 O O . SER A 1 376 ? -19.931 5.076 271.685 1.000 15.296 377 SER A O 1
ATOM 3177 N N . ALA A 1 377 ? -17.939 5.428 270.698 1.000 14.940 378 ALA A N 1
ATOM 3178 C CA . ALA A 1 377 ? -17.729 4.024 270.389 1.000 15.006 378 ALA A CA 1
ATOM 3179 C C . ALA A 1 377 ? -17.651 3.197 271.671 1.000 14.993 378 ALA A C 1
ATOM 3180 O O . ALA A 1 377 ? -18.284 2.154 271.772 1.000 14.627 378 ALA A O 1
ATOM 3182 N N . HIS A 1 378 ? -16.898 3.687 272.657 1.000 14.871 379 HIS A N 1
ATOM 3183 C CA . HIS A 1 378 ? -16.785 3.008 273.937 1.000 15.524 379 HIS A CA 1
ATOM 3184 C C . HIS A 1 378 ? -18.140 2.960 274.647 1.000 15.276 379 HIS A C 1
ATOM 3185 O O . HIS A 1 378 ? -18.493 1.925 275.214 1.000 16.139 379 HIS A O 1
ATOM 3192 N N . SER A 1 379 ? -18.899 4.066 274.629 1.000 15.238 380 SER A N 1
ATOM 3193 C CA . SER A 1 379 ? -20.212 4.093 275.269 1.000 15.511 380 SER A CA 1
ATOM 3194 C C . SER A 1 379 ? -21.182 3.119 274.608 1.000 15.164 380 SER A C 1
ATOM 3195 O O . SER A 1 379 ? -21.990 2.492 275.290 1.000 15.735 380 SER A O 1
ATOM 3198 N N . LEU A 1 380 ? -21.129 3.005 273.274 1.000 15.322 381 LEU A N 1
ATOM 3199 C CA . LEU A 1 380 ? -22.003 2.081 272.570 1.000 15.432 381 LEU A CA 1
ATOM 3200 C C . LEU A 1 380 ? -21.676 0.643 272.971 1.000 15.109 381 LEU A C 1
ATOM 3201 O O . LEU A 1 380 ? -22.582 -0.159 273.160 1.000 16.090 381 LEU A O 1
ATOM 3206 N N . LEU A 1 381 ? -20.387 0.314 273.109 1.000 15.035 382 LEU A N 1
ATOM 3207 C CA . LEU A 1 381 ? -20.018 -1.026 273.535 1.000 15.392 382 LEU A CA 1
ATOM 3208 C C . LEU A 1 381 ? -20.578 -1.308 274.932 1.000 15.953 382 LEU A C 1
ATOM 3209 O O . LEU A 1 381 ? -21.144 -2.376 275.173 1.000 16.083 382 LEU A O 1
ATOM 3214 N N A SER A 1 382 ? -20.428 -0.337 275.834 0.730 16.537 383 SER A N 1
ATOM 3215 N N B SER A 1 382 ? -20.437 -0.332 275.840 0.270 16.146 383 SER A N 1
ATOM 3216 C CA A SER A 1 382 ? -20.927 -0.468 277.195 0.730 17.079 383 SER A CA 1
ATOM 3217 C CA B SER A 1 382 ? -20.925 -0.459 277.208 0.270 16.379 383 SER A CA 1
ATOM 3218 C C A SER A 1 382 ? -22.441 -0.672 277.180 0.730 16.918 383 SER A C 1
ATOM 3219 C C B SER A 1 382 ? -22.443 -0.628 277.227 0.270 16.468 383 SER A C 1
ATOM 3220 O O A SER A 1 382 ? -22.965 -1.562 277.847 0.730 17.615 383 SER A O 1
ATOM 3221 O O B SER A 1 382 ? -22.972 -1.420 278.003 0.270 16.780 383 SER A O 1
ATOM 3226 N N . TRP A 1 383 ? -23.134 0.150 276.387 1.000 16.467 384 TRP A N 1
ATOM 3227 C CA . TRP A 1 383 ? -24.573 0.034 276.227 1.000 17.009 384 TRP A CA 1
ATOM 3228 C C . TRP A 1 383 ? -24.969 -1.371 275.776 1.000 17.454 384 TRP A C 1
ATOM 3229 O O . TRP A 1 383 ? -25.889 -1.962 276.340 1.000 17.532 384 TRP A O 1
ATOM 3240 N N A LEU A 1 384 ? -24.266 -1.888 274.759 0.600 18.147 385 LEU A N 1
ATOM 3241 N N B LEU A 1 384 ? -24.290 -1.899 274.751 0.400 17.525 385 LEU A N 1
ATOM 3242 C CA A LEU A 1 384 ? -24.540 -3.218 274.236 0.600 18.899 385 LEU A CA 1
ATOM 3243 C CA B LEU A 1 384 ? -24.694 -3.156 274.134 0.400 17.757 385 LEU A CA 1
ATOM 3244 C C A LEU A 1 384 ? -24.415 -4.244 275.358 0.600 19.818 385 LEU A C 1
ATOM 3245 C C B LEU A 1 384 ? -24.608 -4.299 275.142 0.400 18.046 385 LEU A C 1
ATOM 3246 O O A LEU A 1 384 ? -25.313 -5.067 275.551 0.600 19.333 385 LEU A O 1
ATOM 3247 O O B LEU A 1 384 ? -25.385 -5.253 275.122 0.400 18.389 385 LEU A O 1
ATOM 3256 N N A GLN A 1 385 ? -23.308 -4.175 276.108 0.900 20.955 386 GLN A N 1
ATOM 3257 N N C GLN A 1 385 ? -23.265 -4.029 276.122 0.100 9.628 386 GLN A N 1
ATOM 3258 C CA A GLN A 1 385 ? -23.038 -5.175 277.125 0.900 23.160 386 GLN A CA 1
ATOM 3259 C CA C GLN A 1 385 ? -22.910 -5.100 277.037 0.100 9.644 386 GLN A CA 1
ATOM 3260 C C A GLN A 1 385 ? -24.102 -5.138 278.221 0.900 24.337 386 GLN A C 1
ATOM 3261 C C C GLN A 1 385 ? -23.606 -4.882 278.377 0.100 9.754 386 GLN A C 1
ATOM 3262 O O A GLN A 1 385 ? -24.291 -6.138 278.902 0.900 25.366 386 GLN A O 1
ATOM 3263 O O C GLN A 1 385 ? -23.589 -5.765 279.232 0.100 9.808 386 GLN A O 1
ATOM 3274 N N A ASP A 1 386 ? -24.797 -3.995 278.372 0.680 24.332 387 ASP A N 1
ATOM 3275 N N B ASP A 1 386 ? -24.997 -3.524 278.337 0.220 26.957 387 ASP A N 1
ATOM 3276 C CA A ASP A 1 386 ? -25.785 -3.788 279.427 0.680 26.988 387 ASP A CA 1
ATOM 3277 C CA B ASP A 1 386 ? -25.929 -3.542 279.450 0.220 27.332 387 ASP A CA 1
ATOM 3278 C C A ASP A 1 386 ? -27.235 -3.858 278.932 0.680 28.130 387 ASP A C 1
ATOM 3279 C C B ASP A 1 386 ? -27.309 -3.994 278.985 0.220 28.327 387 ASP A C 1
ATOM 3280 O O A ASP A 1 386 ? -28.152 -3.524 279.680 0.680 30.559 387 ASP A O 1
ATOM 3281 O O B ASP A 1 386 ? -28.221 -4.101 279.804 0.220 28.502 387 ASP A O 1
ATOM 3290 N N . THR A 1 387 ? -27.455 -4.295 277.688 1.000 29.261 388 THR A N 1
ATOM 3291 C CA . THR A 1 387 ? -28.785 -4.389 277.100 1.000 31.416 388 THR A CA 1
ATOM 3292 C C . THR A 1 387 ? -29.221 -5.851 277.071 1.000 33.453 388 THR A C 1
ATOM 3293 O O . THR A 1 387 ? -28.711 -6.643 276.283 1.000 34.884 388 THR A O 1
ATOM 3297 N N . ALA A 1 388 ? -30.184 -6.185 277.937 1.000 36.198 389 ALA A N 1
ATOM 3298 C CA . ALA A 1 388 ? -30.664 -7.551 278.088 1.000 39.439 389 ALA A CA 1
ATOM 3299 C C . ALA A 1 388 ? -31.230 -8.071 276.769 1.000 41.090 389 ALA A C 1
ATOM 3300 O O . ALA A 1 388 ? -31.034 -9.235 276.427 1.000 43.162 389 ALA A O 1
ATOM 3302 N N . GLY A 1 389 ? -31.904 -7.189 276.019 1.000 42.435 390 GLY A N 1
ATOM 3303 C CA . GLY A 1 389 ? -32.563 -7.566 274.779 1.000 43.742 390 GLY A CA 1
ATOM 3304 C C . GLY A 1 389 ? -31.587 -7.973 273.675 1.000 45.293 390 GLY A C 1
ATOM 3305 O O . GLY A 1 389 ? -32.026 -8.429 272.623 1.000 48.293 390 GLY A O 1
ATOM 3306 N N . LEU A 1 390 ? -30.279 -7.785 273.905 1.000 44.769 391 LEU A N 1
ATOM 3307 C CA . LEU A 1 390 ? -29.260 -8.147 272.931 1.000 46.035 391 LEU A CA 1
ATOM 3308 C C . LEU A 1 390 ? -28.362 -9.271 273.444 1.000 52.131 391 LEU A C 1
ATOM 3309 O O . LEU A 1 390 ? -27.812 -10.021 272.639 1.000 53.415 391 LEU A O 1
ATOM 3314 N N . CYS A 1 391 ? -28.195 -9.364 274.771 1.000 56.861 392 CYS A N 1
ATOM 3315 C CA . CYS A 1 391 ? -27.409 -10.425 275.379 1.000 61.090 392 CYS A CA 1
ATOM 3316 C C . CYS A 1 391 ? -28.123 -11.759 275.172 1.000 62.095 392 CYS A C 1
ATOM 3317 O O . CYS A 1 391 ? -29.302 -11.890 275.494 1.000 61.481 392 CYS A O 1
ATOM 3320 N N . GLY A 1 392 ? -27.397 -12.739 274.621 1.000 62.147 393 GLY A N 1
ATOM 3321 C CA . GLY A 1 392 ? -27.969 -14.030 274.274 1.000 62.754 393 GLY A CA 1
ATOM 3322 C C . GLY A 1 392 ? -28.093 -14.215 272.763 1.000 63.067 393 GLY A C 1
ATOM 3323 O O . GLY A 1 392 ? -28.485 -15.286 272.306 1.000 65.165 393 GLY A O 1
ATOM 3324 N N . GLN A 1 393 ? -27.754 -13.170 271.993 1.000 62.950 394 GLN A N 1
ATOM 3325 C CA . GLN A 1 393 ? -27.742 -13.243 270.539 1.000 59.716 394 GLN A CA 1
ATOM 3326 C C . GLN A 1 393 ? -26.317 -13.456 270.030 1.000 54.653 394 GLN A C 1
ATOM 3327 O O . GLN A 1 393 ? -26.037 -13.221 268.854 1.000 53.925 394 GLN A O 1
ATOM 3333 N N . HIS A 1 394 ? -25.430 -13.892 270.934 1.000 50.276 395 HIS A N 1
ATOM 3334 C CA . HIS A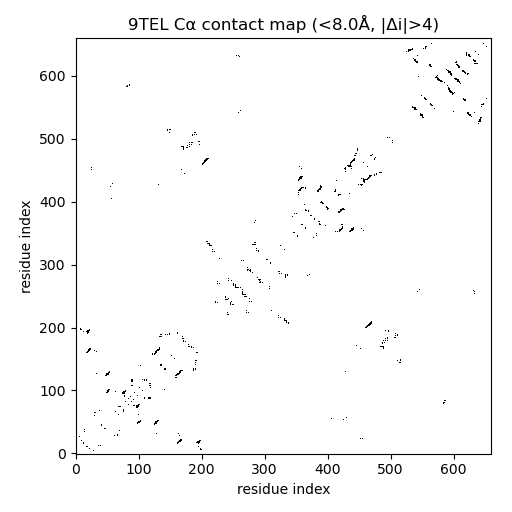 1 394 ? -24.031 -14.147 270.631 1.000 47.298 395 HIS A CA 1
ATOM 3335 C C . HIS A 1 394 ? -23.490 -13.018 269.760 1.000 38.974 395 HIS A C 1
ATOM 3336 O O . HIS A 1 394 ? -23.018 -13.246 268.645 1.000 40.400 395 HIS A O 1
ATOM 3343 N N . ILE A 1 395 ? -23.599 -11.790 270.276 1.000 30.564 396 ILE A N 1
ATOM 3344 C CA . ILE A 1 395 ? -22.851 -10.689 269.703 1.000 24.060 396 ILE A CA 1
ATOM 3345 C C . ILE A 1 395 ? -21.551 -10.547 270.486 1.000 21.924 396 ILE A C 1
ATOM 3346 O O . ILE A 1 395 ? -21.569 -10.347 271.693 1.000 24.252 396 ILE A O 1
ATOM 3351 N N A ARG A 1 396 ? -20.434 -10.662 269.773 0.700 19.759 397 ARG A N 1
ATOM 3352 N N B ARG A 1 396 ? -20.430 -10.682 269.772 0.300 20.058 397 ARG A N 1
ATOM 3353 C CA A ARG A 1 396 ? -19.116 -10.416 270.324 0.700 19.020 397 ARG A CA 1
ATOM 3354 C CA B ARG A 1 396 ? -19.106 -10.431 270.312 0.300 18.840 397 ARG A CA 1
ATOM 3355 C C A ARG A 1 396 ? -18.583 -9.154 269.663 0.700 17.040 397 ARG A C 1
ATOM 3356 C C B ARG A 1 396 ? -18.575 -9.159 269.659 0.300 17.262 397 ARG A C 1
ATOM 3357 O O A ARG A 1 396 ? -18.232 -9.164 268.484 0.700 17.016 397 ARG A O 1
ATOM 3358 O O B ARG A 1 396 ? -18.210 -9.169 268.485 0.300 17.270 397 ARG A O 1
ATOM 3373 N N . ALA A 1 397 ? -18.557 -8.067 270.430 1.000 16.274 398 ALA A N 1
ATOM 3374 C CA . ALA A 1 397 ? -18.274 -6.749 269.900 1.000 15.496 398 ALA A CA 1
ATOM 3375 C C . ALA A 1 397 ? -16.992 -6.185 270.504 1.000 14.718 398 ALA A C 1
ATOM 3376 O O . ALA A 1 397 ? -16.572 -6.579 271.589 1.000 14.632 398 ALA A O 1
ATOM 3378 N N . ALA A 1 398 ? -16.386 -5.249 269.772 1.000 14.191 399 ALA A N 1
ATOM 3379 C CA . ALA A 1 398 ? -15.236 -4.507 270.260 1.000 13.649 399 ALA A CA 1
ATOM 3380 C C . ALA A 1 398 ? -15.216 -3.129 269.612 1.000 13.840 399 ALA A C 1
ATOM 3381 O O . ALA A 1 398 ? -15.842 -2.912 268.570 1.000 14.621 399 ALA A O 1
ATOM 3383 N N . VAL A 1 399 ? -14.477 -2.220 270.248 1.000 13.291 400 VAL A N 1
ATOM 3384 C CA . VAL A 1 399 ? -14.250 -0.889 269.718 1.000 13.676 400 VAL A CA 1
ATOM 3385 C C . VAL A 1 399 ? -13.038 -0.901 268.792 1.000 13.152 400 VAL A C 1
ATOM 3386 O O . VAL A 1 399 ? -12.041 -1.557 269.073 1.000 13.495 400 VAL A O 1
ATOM 3390 N N . LEU A 1 400 ? -13.122 -0.128 267.699 1.000 13.036 401 LEU A N 1
ATOM 3391 C CA . LEU A 1 400 ? -11.987 0.125 266.826 1.000 12.799 401 LEU A CA 1
ATOM 3392 C C . LEU A 1 400 ? -11.853 1.630 266.652 1.000 12.721 401 LEU A C 1
ATOM 3393 O O . LEU A 1 400 ? -12.795 2.280 266.196 1.000 13.199 401 LEU A O 1
ATOM 3398 N N . THR A 1 401 ? -10.692 2.157 267.058 1.000 12.530 402 THR A N 1
ATOM 3399 C CA . THR A 1 401 ? -10.333 3.546 266.831 1.000 13.028 402 THR A CA 1
ATOM 3400 C C . THR A 1 401 ? -8.904 3.594 266.320 1.000 13.652 402 THR A C 1
ATOM 3401 O O . THR A 1 401 ? -8.148 2.629 266.398 1.000 13.952 402 THR A O 1
ATOM 3405 N N . GLY A 1 402 ? -8.542 4.772 265.825 1.000 14.321 403 GLY A N 1
ATOM 3406 C CA . GLY A 1 402 ? -7.170 5.069 265.483 1.000 15.422 403 GLY A CA 1
ATOM 3407 C C . GLY A 1 402 ? -6.388 5.533 266.699 1.000 16.721 403 GLY A C 1
ATOM 3408 O O . GLY A 1 402 ? -6.829 5.369 267.845 1.000 16.215 403 GLY A O 1
ATOM 3409 N N A SER A 1 403 ? -5.205 6.097 266.442 0.580 18.119 404 SER A N 1
ATOM 3410 N N B SER A 1 403 ? -5.265 6.190 266.399 0.420 17.481 404 SER A N 1
ATOM 3411 C CA A SER A 1 403 ? -4.300 6.514 267.504 0.580 19.310 404 SER A CA 1
ATOM 3412 C CA B SER A 1 403 ? -4.259 6.572 267.374 0.420 18.226 404 SER A CA 1
ATOM 3413 C C A SER A 1 403 ? -4.473 8.002 267.825 0.580 18.605 404 SER A C 1
ATOM 3414 C C B SER A 1 403 ? -4.518 7.965 267.943 0.420 18.174 404 SER A C 1
ATOM 3415 O O A SER A 1 403 ? -3.512 8.668 268.196 0.580 18.503 404 SER A O 1
ATOM 3416 O O B SER A 1 403 ? -3.656 8.524 268.613 0.420 18.326 404 SER A O 1
ATOM 3421 N N . GLY A 1 404 ? -5.697 8.537 267.674 1.000 18.481 405 GLY A N 1
ATOM 3422 C CA . GLY A 1 404 ? -6.031 9.843 268.224 1.000 18.931 405 GLY A CA 1
ATOM 3423 C C . GLY A 1 404 ? -6.057 9.761 269.750 1.000 18.645 405 GLY A C 1
ATOM 3424 O O . GLY A 1 404 ? -6.130 8.669 270.302 1.000 22.127 405 GLY A O 1
ATOM 3425 N N . HIS A 1 405 ? -5.897 10.891 270.439 1.000 17.523 406 HIS A N 1
ATOM 3426 C CA . HIS A 1 405 ? -5.899 10.870 271.900 1.000 18.241 406 HIS A CA 1
ATOM 3427 C C . HIS A 1 405 ? -6.353 12.217 272.441 1.000 19.376 406 HIS A C 1
ATOM 3428 O O . HIS A 1 405 ? -6.056 13.252 271.856 1.000 20.601 406 HIS A O 1
ATOM 3435 N N . SER A 1 406 ? -7.048 12.167 273.584 1.000 20.809 407 SER A N 1
ATOM 3436 C CA . SER A 1 406 ? -7.496 13.338 274.313 1.000 23.310 407 SER A CA 1
ATOM 3437 C C . SER A 1 406 ? -7.773 12.906 275.751 1.000 26.558 407 SER A C 1
ATOM 3438 O O . SER A 1 406 ? -7.659 11.729 276.076 1.000 26.146 407 SER A O 1
ATOM 3441 N N A ASN A 1 407 ? -8.223 13.865 276.566 0.420 29.021 408 ASN A N 1
ATOM 3442 N N B ASN A 1 407 ? -8.096 13.856 276.632 0.580 29.851 408 ASN A N 1
ATOM 3443 C CA A ASN A 1 407 ? -8.697 13.580 277.910 0.420 31.356 408 ASN A CA 1
ATOM 3444 C CA B ASN A 1 407 ? -8.384 13.511 278.018 0.580 32.398 408 ASN A CA 1
ATOM 3445 C C A ASN A 1 407 ? -9.980 12.749 277.858 0.420 33.012 408 ASN A C 1
ATOM 3446 C C B ASN A 1 407 ? -9.677 12.699 278.109 0.580 34.578 408 ASN A C 1
ATOM 3447 O O A ASN A 1 407 ? -10.187 11.897 278.720 0.420 35.230 408 ASN A O 1
ATOM 3448 O O B ASN A 1 407 ? -9.849 11.908 279.035 0.580 37.809 408 ASN A O 1
ATOM 3457 N N A GLN A 1 408 ? -10.844 12.980 276.856 0.500 33.897 409 GLN A N 1
ATOM 3458 N N B GLN A 1 408 ? -10.576 12.903 277.128 0.500 35.695 409 GLN A N 1
ATOM 3459 C CA A GLN A 1 408 ? -12.128 12.299 276.834 0.500 34.400 409 GLN A CA 1
ATOM 3460 C CA B GLN A 1 408 ? -11.887 12.269 277.088 0.500 36.894 409 GLN A CA 1
ATOM 3461 C C A GLN A 1 408 ? -11.916 10.822 276.491 0.500 33.430 409 GLN A C 1
ATOM 3462 C C B GLN A 1 408 ? -11.775 10.803 276.665 0.500 34.730 409 GLN A C 1
ATOM 3463 O O A GLN A 1 408 ? -12.716 9.982 276.897 0.500 34.710 409 GLN A O 1
ATOM 3464 O O B GLN A 1 408 ? -12.527 9.963 277.155 0.500 36.439 409 GLN A O 1
ATOM 3475 N N . ALA A 1 409 ? -10.837 10.500 275.758 1.000 31.477 410 ALA A N 1
ATOM 3476 C CA . ALA A 1 409 ? -10.650 9.140 275.277 1.000 27.013 410 ALA A CA 1
ATOM 3477 C C . ALA A 1 409 ? -9.252 8.938 274.698 1.000 24.637 410 ALA A C 1
ATOM 3478 O O . ALA A 1 409 ? -8.833 9.677 273.803 1.000 23.050 410 ALA A O 1
ATOM 3480 N N A LYS A 1 410 ? -8.556 7.906 275.190 0.500 23.937 411 LYS A N 1
ATOM 3481 N N B LYS A 1 410 ? -8.555 7.903 275.187 0.500 23.958 411 LYS A N 1
ATOM 3482 C CA A LYS A 1 410 ? -7.312 7.465 274.582 0.500 23.468 411 LYS A CA 1
ATOM 3483 C CA B LYS A 1 410 ? -7.305 7.473 274.584 0.500 23.342 411 LYS A CA 1
ATOM 3484 C C A LYS A 1 410 ? -7.625 6.839 273.228 0.500 22.396 411 LYS A C 1
ATOM 3485 C C B LYS A 1 410 ? -7.621 6.828 273.237 0.500 22.382 411 LYS A C 1
ATOM 3486 O O A LYS A 1 410 ? -8.789 6.616 272.896 0.500 21.932 411 LYS A O 1
ATOM 3487 O O B LYS A 1 410 ? -8.784 6.589 272.917 0.500 21.903 411 LYS A O 1
ATOM 3498 N N . GLY A 1 411 ? -6.571 6.580 272.451 1.000 21.913 412 GLY A N 1
ATOM 3499 C CA . GLY A 1 411 ? -6.702 5.894 271.176 1.000 21.661 412 GLY A CA 1
ATOM 3500 C C . GLY A 1 411 ? -6.291 4.431 271.292 1.000 21.005 412 GLY A C 1
ATOM 3501 O O . GLY A 1 411 ? -6.135 3.903 272.387 1.000 22.523 412 GLY A O 1
ATOM 3502 N N . MET A 1 412 ? -6.110 3.797 270.132 1.000 19.625 413 MET A N 1
ATOM 3503 C CA . MET A 1 412 ? -5.619 2.434 270.037 1.000 19.402 413 MET A CA 1
ATOM 3504 C C . MET A 1 412 ? -4.330 2.416 269.223 1.000 19.996 413 MET A C 1
ATOM 3505 O O . MET A 1 412 ? -4.219 3.102 268.202 1.000 20.426 413 MET A O 1
ATOM 3510 N N . THR A 1 413 ? -3.372 1.603 269.682 1.000 21.000 414 THR A N 1
ATOM 3511 C CA . THR A 1 413 ? -2.094 1.437 269.005 1.000 22.424 414 THR A CA 1
ATOM 3512 C C . THR A 1 413 ? -2.316 0.620 267.736 1.000 21.693 414 THR A C 1
ATOM 3513 O O . THR A 1 413 ? -3.365 0.008 267.559 1.000 20.519 414 THR A O 1
ATOM 3517 N N . GLN A 1 414 ? -1.311 0.614 266.862 1.000 23.262 415 GLN A N 1
ATOM 3518 C CA . GLN A 1 414 ? -1.352 -0.195 265.656 1.000 24.367 415 GLN A CA 1
ATOM 3519 C C . GLN A 1 414 ? -1.675 -1.647 266.000 1.000 23.817 415 GLN A C 1
ATOM 3520 O O . GLN A 1 414 ? -2.497 -2.280 265.343 1.000 22.037 415 GLN A O 1
ATOM 3526 N N . ASN A 1 415 ? -1.005 -2.152 267.040 1.000 24.424 416 ASN A N 1
ATOM 3527 C CA . ASN A 1 415 ? -1.133 -3.533 267.474 1.000 25.712 416 ASN A CA 1
ATOM 3528 C C . ASN A 1 415 ? -2.553 -3.811 267.971 1.000 22.433 416 ASN A C 1
ATOM 3529 O O . ASN A 1 415 ? -3.131 -4.851 267.657 1.000 21.454 416 ASN A O 1
ATOM 3534 N N . GLU A 1 416 ? -3.108 -2.883 268.755 1.000 21.659 417 GLU A N 1
ATOM 3535 C CA . GLU A 1 416 ? -4.435 -3.057 269.331 1.000 20.521 417 GLU A CA 1
ATOM 3536 C C . GLU A 1 416 ? -5.482 -3.070 268.221 1.000 18.770 417 GLU A C 1
ATOM 3537 O O . GLU A 1 416 ? -6.405 -3.886 268.224 1.000 18.805 417 GLU A O 1
ATOM 3543 N N . GLN A 1 417 ? -5.325 -2.157 267.263 1.000 17.718 418 GLN A N 1
ATOM 3544 C CA . GLN A 1 417 ? -6.199 -2.123 266.104 1.000 17.373 418 GLN A CA 1
ATOM 3545 C C . GLN A 1 417 ? -6.135 -3.449 265.361 1.000 16.592 418 GLN A C 1
ATOM 3546 O O . GLN A 1 417 ? -7.167 -4.000 264.981 1.000 16.155 418 GLN A O 1
ATOM 3552 N N . GLN A 1 418 ? -4.909 -3.941 265.153 1.000 17.184 419 GLN A N 1
ATOM 3553 C CA . GLN A 1 418 ? -4.709 -5.141 264.362 1.000 17.439 419 GLN A CA 1
ATOM 3554 C C . GLN A 1 418 ? -5.374 -6.341 265.038 1.000 16.657 419 GLN A C 1
ATOM 3555 O O . GLN A 1 418 ? -5.945 -7.202 264.364 1.000 17.294 419 GLN A O 1
ATOM 3561 N N . ASP A 1 419 ? -5.318 -6.400 266.371 1.000 16.645 420 ASP A N 1
ATOM 3562 C CA . ASP A 1 419 ? -5.920 -7.511 267.089 1.000 17.167 420 ASP A CA 1
ATOM 3563 C C . ASP A 1 419 ? -7.421 -7.561 266.802 1.000 15.478 420 ASP A C 1
ATOM 3564 O O . ASP A 1 419 ? -7.974 -8.616 266.503 1.000 14.800 420 ASP A O 1
ATOM 3569 N N . VAL A 1 420 ? -8.089 -6.409 266.899 1.000 14.847 421 VAL A N 1
ATOM 3570 C CA . VAL A 1 420 ? -9.526 -6.342 266.683 1.000 14.601 421 VAL A CA 1
ATOM 3571 C C . VAL A 1 420 ? -9.855 -6.694 265.230 1.000 14.020 421 VAL A C 1
ATOM 3572 O O . VAL A 1 420 ? -10.778 -7.466 264.974 1.000 13.648 421 VAL A O 1
ATOM 3576 N N . ILE A 1 421 ? -9.077 -6.156 264.290 1.000 13.842 422 ILE A N 1
ATOM 3577 C CA . ILE A 1 421 ? -9.335 -6.396 262.877 1.000 14.401 422 ILE A CA 1
ATOM 3578 C C . ILE A 1 421 ? -9.199 -7.882 262.551 1.000 14.255 422 ILE A C 1
ATOM 3579 O O . ILE A 1 421 ? -10.043 -8.432 261.854 1.000 14.926 422 ILE A O 1
ATOM 3584 N N . THR A 1 422 ? -8.149 -8.530 263.063 1.000 14.913 423 THR A N 1
ATOM 3585 C CA . THR A 1 422 ? -7.891 -9.934 262.778 1.000 15.658 423 THR A CA 1
ATOM 3586 C C . THR A 1 422 ? -9.013 -10.815 263.324 1.000 15.428 423 THR A C 1
ATOM 3587 O O . THR A 1 422 ? -9.424 -11.770 262.670 1.000 15.628 423 THR A O 1
ATOM 3591 N N . LEU A 1 423 ? -9.503 -10.519 264.535 1.000 14.793 424 LEU A N 1
ATOM 3592 C CA . LEU A 1 423 ? -10.587 -11.306 265.107 1.000 15.153 424 LEU A CA 1
ATOM 3593 C C . LEU A 1 423 ? -11.906 -11.029 264.387 1.000 14.816 424 LEU A C 1
ATOM 3594 O O . LEU A 1 423 ? -12.754 -11.913 264.283 1.000 15.166 424 LEU A O 1
ATOM 3599 N N . PHE A 1 424 ? -12.089 -9.806 263.881 1.000 14.696 425 PHE A N 1
ATOM 3600 C CA . PHE A 1 424 ? -13.291 -9.482 263.131 1.000 14.807 425 PHE A CA 1
ATOM 3601 C C . PHE A 1 424 ? -13.299 -10.195 261.778 1.000 15.008 425 PHE A C 1
ATOM 3602 O O . PHE A 1 424 ? -14.355 -10.598 261.299 1.000 15.016 425 PHE A O 1
ATOM 3610 N N . ARG A 1 425 ? -12.121 -10.367 261.172 1.000 15.797 426 ARG A N 1
ATOM 3611 C CA . ARG A 1 425 ? -12.036 -10.823 259.792 1.000 17.127 426 ARG A CA 1
ATOM 3612 C C . ARG A 1 425 ? -12.745 -12.164 259.608 1.000 17.058 426 ARG A C 1
ATOM 3613 O O . ARG A 1 425 ? -13.427 -12.352 258.605 1.000 16.555 426 ARG A O 1
ATOM 3621 N N . TYR A 1 426 ? -12.580 -13.108 260.550 1.000 18.203 427 TYR A N 1
ATOM 3622 C CA . TYR A 1 426 ? -13.210 -14.416 260.402 1.000 19.471 427 TYR A CA 1
ATOM 3623 C C . TYR A 1 426 ? -14.262 -14.675 261.482 1.000 18.543 427 TYR A C 1
ATOM 3624 O O . TYR A 1 426 ? -14.746 -15.795 261.595 1.000 19.595 427 TYR A O 1
ATOM 3633 N N . GLY A 1 427 ? -14.654 -13.643 262.235 1.000 16.927 428 GLY A N 1
ATOM 3634 C CA . GLY A 1 427 ? -15.875 -13.712 263.026 1.000 16.579 428 GLY A CA 1
ATOM 3635 C C . GLY A 1 427 ? -15.684 -14.117 264.491 1.000 17.069 428 GLY A C 1
ATOM 3636 O O . GLY A 1 427 ? -16.671 -14.373 265.178 1.000 17.274 428 GLY A O 1
ATOM 3637 N N A GLU A 1 428 ? -14.421 -14.180 264.953 0.680 16.711 429 GLU A N 1
ATOM 3638 N N B GLU A 1 428 ? -14.447 -14.117 264.988 0.320 16.882 429 GLU A N 1
ATOM 3639 C CA A GLU A 1 428 ? -14.118 -14.275 266.381 0.680 16.407 429 GLU A CA 1
ATOM 3640 C CA B GLU A 1 428 ? -14.266 -14.297 266.418 0.320 16.642 429 GLU A CA 1
ATOM 3641 C C A GLU A 1 428 ? -14.817 -13.124 267.111 0.680 16.260 429 GLU A C 1
ATOM 3642 C C B GLU A 1 428 ? -14.829 -13.091 267.157 0.320 16.412 429 GLU A C 1
ATOM 3643 O O A GLU A 1 428 ? -15.345 -13.315 268.206 0.680 16.311 429 GLU A O 1
ATOM 3644 O O B GLU A 1 428 ? -15.255 -13.208 268.304 0.320 16.420 429 GLU A O 1
ATOM 3655 N N . LEU A 1 429 ? -14.806 -11.939 266.483 1.000 16.065 430 LEU A N 1
ATOM 3656 C CA . LEU A 1 429 ? -15.679 -10.828 266.824 1.000 15.817 430 LEU A CA 1
ATOM 3657 C C . LEU A 1 429 ? -16.657 -10.690 265.669 1.000 16.325 430 LEU A C 1
ATOM 3658 O O . LEU A 1 429 ? -16.260 -10.851 264.518 1.000 16.631 430 LEU A O 1
ATOM 3663 N N . ASN A 1 430 ? -17.902 -10.313 265.934 1.000 16.688 431 ASN A N 1
ATOM 3664 C CA . ASN A 1 430 ? -18.778 -10.124 264.786 1.000 17.632 431 ASN A CA 1
ATOM 3665 C C . ASN A 1 430 ? -19.380 -8.730 264.684 1.000 15.935 431 ASN A C 1
ATOM 3666 O O . ASN A 1 430 ? -20.131 -8.482 263.747 1.000 15.184 431 ASN A O 1
ATOM 3671 N N . LEU A 1 431 ? -19.000 -7.815 265.577 1.000 14.995 432 LEU A N 1
ATOM 3672 C CA . LEU A 1 431 ? -19.501 -6.454 265.515 1.000 14.709 432 LEU A CA 1
ATOM 3673 C C . LEU A 1 431 ? -18.427 -5.496 266.012 1.000 14.212 432 LEU A C 1
ATOM 3674 O O . LEU A 1 431 ? -17.894 -5.684 267.103 1.000 14.873 432 LEU A O 1
ATOM 3679 N N . LEU A 1 432 ? -18.160 -4.446 265.232 1.000 13.455 433 LEU A N 1
ATOM 3680 C CA . LEU A 1 432 ? -17.278 -3.377 265.665 1.000 13.377 433 LEU A CA 1
ATOM 3681 C C . LEU A 1 432 ? -18.070 -2.088 265.846 1.000 13.185 433 LEU A C 1
ATOM 3682 O O . LEU A 1 432 ? -18.943 -1.771 265.044 1.000 13.703 433 LEU A O 1
ATOM 3687 N N . PHE A 1 433 ? -17.706 -1.332 266.889 1.000 13.135 434 PHE A N 1
ATOM 3688 C CA . PHE A 1 433 ? -18.075 0.067 267.030 1.000 13.272 434 PHE A CA 1
ATOM 3689 C C . PHE A 1 433 ? -16.837 0.881 266.685 1.000 13.171 434 PHE A C 1
ATOM 3690 O O . PHE A 1 433 ? -15.849 0.809 267.398 1.000 13.524 434 PHE A O 1
ATOM 3698 N N . SER A 1 434 ? -16.871 1.571 265.536 1.000 13.036 435 SER A N 1
ATOM 3699 C CA . SER A 1 434 ? -15.668 2.119 264.931 1.000 13.410 435 SER A CA 1
ATOM 3700 C C . SER A 1 434 ? -15.798 3.619 264.691 1.000 13.068 435 SER A C 1
ATOM 3701 O O . SER A 1 434 ? -16.873 4.105 264.359 1.000 13.568 435 SER A O 1
ATOM 3704 N N . THR A 1 435 ? -14.673 4.335 264.807 1.000 12.747 436 THR A N 1
ATOM 3705 C CA . THR A 1 435 ? -14.579 5.688 264.283 1.000 12.978 436 THR A CA 1
ATOM 3706 C C . THR A 1 435 ? -14.290 5.626 262.786 1.000 13.338 436 THR A C 1
ATOM 3707 O O . THR A 1 435 ? -14.215 4.553 262.200 1.000 13.453 436 THR A O 1
ATOM 3711 N N . SER A 1 436 ? -14.062 6.806 262.205 1.000 13.775 437 SER A N 1
ATOM 3712 C CA . SER A 1 436 ? -13.660 6.930 260.810 1.000 14.484 437 SER A CA 1
ATOM 3713 C C . SER A 1 436 ? -12.309 6.276 260.502 1.000 14.033 437 SER A C 1
ATOM 3714 O O . SER A 1 436 ? -11.930 6.200 259.335 1.000 14.530 437 SER A O 1
ATOM 3717 N N . VAL A 1 437 ? -11.578 5.776 261.505 1.000 12.819 438 VAL A N 1
ATOM 3718 C CA . VAL A 1 437 ? -10.329 5.078 261.236 1.000 13.562 438 VAL A CA 1
ATOM 3719 C C . VAL A 1 437 ? -10.521 3.995 260.171 1.000 14.034 438 VAL A C 1
ATOM 3720 O O . VAL A 1 437 ? -9.600 3.724 259.399 1.000 15.552 438 VAL A O 1
ATOM 3724 N N . ALA A 1 438 ? -11.694 3.358 260.153 1.000 13.997 439 ALA A N 1
ATOM 3725 C CA . ALA A 1 438 ? -11.912 2.208 259.292 1.000 14.535 439 ALA A CA 1
ATOM 3726 C C . ALA A 1 438 ? -12.928 2.511 258.194 1.000 15.069 439 ALA A C 1
ATOM 3727 O O . ALA A 1 438 ? -13.452 1.588 257.576 1.000 15.469 439 ALA A O 1
ATOM 3729 N N . GLU A 1 439 ? -13.189 3.785 257.903 1.000 15.015 440 GLU A N 1
ATOM 3730 C CA . GLU A 1 439 ? -14.193 4.060 256.881 1.000 15.674 440 GLU A CA 1
ATOM 3731 C C . GLU A 1 439 ? -13.660 3.765 255.477 1.000 15.317 440 GLU A C 1
ATOM 3732 O O . GLU A 1 439 ? -14.467 3.438 254.603 1.000 15.619 440 GLU A O 1
ATOM 3738 N N . GLU A 1 440 ? -12.333 3.842 255.272 1.000 14.535 441 GLU A N 1
ATOM 3739 C CA . GLU A 1 440 ? -11.717 3.579 253.974 1.000 15.124 441 GLU A CA 1
ATOM 3740 C C . GLU A 1 440 ? -10.743 2.406 254.070 1.000 15.175 441 GLU A C 1
ATOM 3741 O O . GLU A 1 440 ? -10.130 2.182 255.100 1.000 16.181 441 GLU A O 1
ATOM 3747 N N . GLY A 1 441 ? -10.585 1.653 252.982 1.000 14.882 442 GLY A N 1
ATOM 3748 C CA . GLY A 1 441 ? -9.444 0.757 252.850 1.000 14.492 442 GLY A CA 1
ATOM 3749 C C . GLY A 1 441 ? -9.630 -0.612 253.502 1.000 14.187 442 GLY A C 1
ATOM 3750 O O . GLY A 1 441 ? -9.214 -1.625 252.948 1.000 14.387 442 GLY A O 1
ATOM 3751 N N . LEU A 1 442 ? -10.183 -0.641 254.716 1.000 14.031 443 LEU A N 1
ATOM 3752 C CA . LEU A 1 442 ? -10.350 -1.887 255.450 1.000 14.187 443 LEU A CA 1
ATOM 3753 C C . LEU A 1 442 ? -11.099 -2.906 254.594 1.000 14.032 443 LEU A C 1
ATOM 3754 O O . LEU A 1 442 ? -12.187 -2.618 254.094 1.000 14.063 443 LEU A O 1
ATOM 3759 N N . ASP A 1 443 ? -10.530 -4.113 254.488 1.000 13.824 444 ASP A N 1
ATOM 3760 C CA . ASP A 1 443 ? -11.117 -5.171 253.681 1.000 14.721 444 ASP A CA 1
ATOM 3761 C C . ASP A 1 443 ? -11.471 -6.381 254.544 1.000 14.843 444 ASP A C 1
ATOM 3762 O O . ASP A 1 443 ? -10.589 -7.138 254.966 1.000 16.083 444 ASP A O 1
ATOM 3767 N N . ILE A 1 444 ? -12.779 -6.554 254.767 1.000 14.612 445 ILE A N 1
ATOM 3768 C CA . ILE A 1 444 ? -13.342 -7.679 255.497 1.000 15.565 445 ILE A CA 1
ATOM 3769 C C . ILE A 1 444 ? -14.374 -8.314 254.571 1.000 15.361 445 ILE A C 1
ATOM 3770 O O . ILE A 1 444 ? -15.530 -7.891 254.560 1.000 15.029 445 ILE A O 1
ATOM 3775 N N . PRO A 1 445 ? -13.981 -9.300 253.730 1.000 16.021 446 PRO A N 1
ATOM 3776 C CA . PRO A 1 445 ? -14.895 -9.896 252.755 1.000 16.262 446 PRO A CA 1
ATOM 3777 C C . PRO A 1 445 ? -16.255 -10.322 253.307 1.000 16.826 446 PRO A C 1
ATOM 3778 O O . PRO A 1 445 ? -17.248 -10.258 252.589 1.000 17.851 446 PRO A O 1
ATOM 3782 N N . GLU A 1 446 ? -16.295 -10.757 254.576 1.000 16.814 447 GLU A N 1
ATOM 3783 C CA . GLU A 1 446 ? -17.513 -11.277 255.181 1.000 17.851 447 GLU A CA 1
ATOM 3784 C C . GLU A 1 446 ? -18.393 -10.187 255.808 1.000 17.082 447 GLU A C 1
ATOM 3785 O O . GLU A 1 446 ? -19.505 -10.481 256.240 1.000 18.198 447 GLU A O 1
ATOM 3791 N N . CYS A 1 447 ? -17.922 -8.935 255.871 1.000 15.922 448 CYS A N 1
ATOM 3792 C CA . CYS A 1 447 ? -18.713 -7.856 256.445 1.000 15.981 448 CYS A CA 1
ATOM 3793 C C . CYS A 1 447 ? -19.951 -7.596 255.589 1.000 16.056 448 CYS A C 1
ATOM 3794 O O . CYS A 1 447 ? -19.844 -7.353 254.382 1.000 16.856 448 CYS A O 1
ATOM 3797 N N . ASN A 1 448 ? -21.134 -7.689 256.205 1.000 17.077 449 ASN A N 1
ATOM 3798 C CA . ASN A 1 448 ? -22.369 -7.588 255.448 1.000 17.359 449 ASN A CA 1
ATOM 3799 C C . ASN A 1 448 ? -23.347 -6.542 255.979 1.000 17.021 449 ASN A C 1
ATOM 3800 O O . ASN A 1 448 ? -24.454 -6.441 255.454 1.000 18.683 449 ASN A O 1
ATOM 3805 N N A ILE A 1 449 ? -22.933 -5.780 257.001 0.530 17.136 450 ILE A N 1
ATOM 3806 N N B ILE A 1 449 ? -22.974 -5.770 257.000 0.470 16.958 450 ILE A N 1
ATOM 3807 C CA A ILE A 1 449 ? -23.758 -4.742 257.603 0.530 17.174 450 ILE A CA 1
ATOM 3808 C CA B ILE A 1 449 ? -23.844 -4.688 257.426 0.470 16.780 450 ILE A CA 1
ATOM 3809 C C A ILE A 1 449 ? -22.876 -3.548 257.953 0.530 16.049 450 ILE A C 1
ATOM 3810 C C B ILE A 1 449 ? -23.016 -3.556 258.022 0.470 16.022 450 ILE A C 1
ATOM 3811 O O A ILE A 1 449 ? -21.840 -3.718 258.598 0.530 14.935 450 ILE A O 1
ATOM 3812 O O B ILE A 1 449 ? -22.157 -3.769 258.873 0.470 15.597 450 ILE A O 1
ATOM 3821 N N . VAL A 1 450 ? -23.308 -2.351 257.526 1.000 15.290 451 VAL A N 1
ATOM 3822 C CA . VAL A 1 450 ? -22.733 -1.110 258.002 1.000 14.921 451 VAL A CA 1
ATOM 3823 C C . VAL A 1 450 ? -23.887 -0.239 258.483 1.000 15.206 451 VAL A C 1
ATOM 3824 O O . VAL A 1 450 ? -24.869 -0.038 257.771 1.000 16.290 451 VAL A O 1
ATOM 3828 N N . VAL A 1 451 ? -23.756 0.245 259.721 1.000 14.510 452 VAL A N 1
ATOM 3829 C CA . VAL A 1 451 ? -24.663 1.229 260.271 1.000 14.770 452 VAL A CA 1
ATOM 3830 C C . VAL A 1 451 ? -23.874 2.513 260.490 1.000 14.503 452 VAL A C 1
ATOM 3831 O O . VAL A 1 451 ? -22.825 2.489 261.134 1.000 15.548 452 VAL A O 1
ATOM 3835 N N . ARG A 1 452 ? -24.396 3.638 259.982 1.000 14.188 453 ARG A N 1
ATOM 3836 C CA . ARG A 1 452 ? -23.784 4.935 260.238 1.000 14.947 453 ARG A CA 1
ATOM 3837 C C . ARG A 1 452 ? -24.653 5.672 261.255 1.000 14.910 453 ARG A C 1
ATOM 3838 O O . ARG A 1 452 ? -25.795 6.017 260.966 1.000 15.088 453 ARG A O 1
ATOM 3846 N N . TYR A 1 453 ? -24.107 5.855 262.467 1.000 15.083 454 TYR A N 1
ATOM 3847 C CA . TYR A 1 453 ? -24.871 6.296 263.622 1.000 15.395 454 TYR A CA 1
ATOM 3848 C C . TYR A 1 453 ? -24.759 7.809 263.797 1.000 16.622 454 TYR A C 1
ATOM 3849 O O . TYR A 1 453 ? -23.802 8.300 264.388 1.000 17.449 454 TYR A O 1
ATOM 3858 N N . GLY A 1 454 ? -25.734 8.536 263.239 1.000 18.353 455 GLY A N 1
ATOM 3859 C CA . GLY A 1 454 ? -25.906 9.959 263.489 1.000 19.017 455 GLY A CA 1
ATOM 3860 C C . GLY A 1 454 ? -24.741 10.802 262.977 1.000 19.122 455 GLY A C 1
ATOM 3861 O O . GLY A 1 454 ? -24.347 11.768 263.625 1.000 21.277 455 GLY A O 1
ATOM 3862 N N . LEU A 1 455 ? -24.186 10.433 261.818 1.000 17.331 456 LEU A N 1
ATOM 3863 C CA . LEU A 1 455 ? -22.985 11.084 261.317 1.000 17.131 456 LEU A CA 1
ATOM 3864 C C . LEU A 1 455 ? -23.356 12.266 260.427 1.000 17.913 456 LEU A C 1
ATOM 3865 O O . LEU A 1 455 ? -24.401 12.258 259.784 1.000 21.247 456 LEU A O 1
ATOM 3870 N N . MET A 1 456 ? -22.450 13.247 260.387 1.000 16.567 457 MET A N 1
ATOM 3871 C CA . MET A 1 456 ? -22.487 14.357 259.455 1.000 17.339 457 MET A CA 1
ATOM 3872 C C . MET A 1 456 ? -21.152 14.386 258.712 1.000 16.479 457 MET A C 1
ATOM 3873 O O . MET A 1 456 ? -20.139 14.805 259.267 1.000 17.022 457 MET A O 1
ATOM 3878 N N . THR A 1 457 ? -21.154 13.893 257.470 1.000 16.008 458 THR A N 1
ATOM 3879 C CA . THR A 1 457 ? -19.940 13.733 256.683 1.000 16.074 458 THR A CA 1
ATOM 3880 C C . THR A 1 457 ? -20.191 14.207 255.254 1.000 15.614 458 THR A C 1
ATOM 3881 O O . THR A 1 457 ? -21.323 14.497 254.865 1.000 15.681 458 THR A O 1
ATOM 3885 N N . ASN A 1 458 ? -19.110 14.208 254.471 1.000 15.394 459 ASN A N 1
ATOM 3886 C CA . ASN A 1 458 ? -19.202 14.423 253.038 1.000 15.541 459 ASN A CA 1
ATOM 3887 C C . ASN A 1 458 ? -19.560 13.105 252.346 1.000 15.413 459 ASN A C 1
ATOM 3888 O O . ASN A 1 458 ? -19.709 12.054 252.975 1.000 14.875 459 ASN A O 1
ATOM 3893 N N . GLU A 1 459 ? -19.711 13.186 251.023 1.000 15.057 460 GLU A N 1
ATOM 3894 C CA . GLU A 1 459 ? -20.172 12.051 250.241 1.000 15.334 460 GLU A CA 1
ATOM 3895 C C . GLU A 1 459 ? -19.082 10.988 250.122 1.000 14.330 460 GLU A C 1
ATOM 3896 O O . GLU A 1 459 ? -19.391 9.815 249.972 1.000 14.273 460 GLU A O 1
ATOM 3902 N N . ILE A 1 460 ? -17.808 11.391 250.161 1.000 14.020 461 ILE A N 1
ATOM 3903 C CA . ILE A 1 460 ? -16.714 10.432 250.122 1.000 13.554 461 ILE A CA 1
ATOM 3904 C C . ILE A 1 460 ? -16.810 9.501 251.331 1.000 13.319 461 ILE A C 1
ATOM 3905 O O . ILE A 1 460 ? -16.782 8.279 251.195 1.000 13.411 461 ILE A O 1
ATOM 3910 N N . ALA A 1 461 ? -16.930 10.086 252.523 1.000 13.329 462 ALA A N 1
ATOM 3911 C CA . ALA A 1 461 ? -17.003 9.282 253.736 1.000 13.515 462 ALA A CA 1
ATOM 3912 C C . ALA A 1 461 ? -18.205 8.337 253.707 1.000 13.622 462 ALA A C 1
ATOM 3913 O O . ALA A 1 461 ? -18.126 7.208 254.205 1.000 13.670 462 ALA A O 1
ATOM 3915 N N . MET A 1 462 ? -19.319 8.795 253.127 1.000 14.055 463 MET A N 1
ATOM 3916 C CA . MET A 1 462 ? -20.511 7.971 253.023 1.000 15.306 463 MET A CA 1
ATOM 3917 C C . MET A 1 462 ? -20.250 6.753 252.126 1.000 15.351 463 MET A C 1
ATOM 3918 O O . MET A 1 462 ? -20.502 5.619 252.530 1.000 15.790 463 MET A O 1
ATOM 3923 N N A VAL A 1 463 ? -19.776 7.004 250.897 0.700 15.281 464 VAL A N 1
ATOM 3924 N N B VAL A 1 463 ? -19.735 6.979 250.914 0.300 14.860 464 VAL A N 1
ATOM 3925 C CA A VAL A 1 463 ? -19.442 5.954 249.941 0.700 15.656 464 VAL A CA 1
ATOM 3926 C CA B VAL A 1 463 ? -19.519 5.877 249.989 0.300 14.646 464 VAL A CA 1
ATOM 3927 C C A VAL A 1 463 ? -18.451 4.966 250.549 0.700 14.560 464 VAL A C 1
ATOM 3928 C C B VAL A 1 463 ? -18.439 4.943 250.535 0.300 14.003 464 VAL A C 1
ATOM 3929 O O A VAL A 1 463 ? -18.619 3.752 250.440 0.700 14.286 464 VAL A O 1
ATOM 3930 O O B VAL A 1 463 ? -18.553 3.727 250.391 0.300 13.899 464 VAL A O 1
ATOM 3937 N N . GLN A 1 464 ? -17.398 5.503 251.167 1.000 13.452 465 GLN A N 1
ATOM 3938 C CA . GLN A 1 464 ? -16.313 4.682 251.684 1.000 12.804 465 GLN A CA 1
ATOM 3939 C C . GLN A 1 464 ? -16.832 3.795 252.807 1.000 13.125 465 GLN A C 1
ATOM 3940 O O . GLN A 1 464 ? -16.594 2.591 252.811 1.000 12.936 465 GLN A O 1
ATOM 3946 N N . ALA A 1 465 ? -17.529 4.403 253.768 1.000 13.360 466 ALA A N 1
ATOM 3947 C CA . ALA A 1 465 ? -17.998 3.642 254.918 1.000 14.342 466 ALA A CA 1
ATOM 3948 C C . ALA A 1 465 ? -18.953 2.527 254.489 1.000 14.840 466 ALA A C 1
ATOM 3949 O O . ALA A 1 465 ? -18.804 1.391 254.923 1.000 14.743 466 ALA A O 1
ATOM 3951 N N A GLN A 1 466 ? -19.939 2.869 253.650 0.550 15.687 467 GLN A N 1
ATOM 3952 N N B GLN A 1 466 ? -19.922 2.840 253.624 0.450 15.353 467 GLN A N 1
ATOM 3953 C CA A GLN A 1 466 ? -20.862 1.889 253.089 0.550 17.140 467 GLN A CA 1
ATOM 3954 C CA B GLN A 1 466 ? -20.866 1.833 253.158 0.450 16.256 467 GLN A CA 1
ATOM 3955 C C A GLN A 1 466 ? -20.088 0.717 252.496 0.550 16.376 467 GLN A C 1
ATOM 3956 C C B GLN A 1 466 ? -20.138 0.712 252.419 0.450 15.996 467 GLN A C 1
ATOM 3957 O O A GLN A 1 466 ? -20.426 -0.448 252.722 0.550 16.617 467 GLN A O 1
ATOM 3958 O O B GLN A 1 466 ? -20.574 -0.440 252.456 0.450 16.564 467 GLN A O 1
ATOM 3969 N N . GLY A 1 467 ? -19.021 1.061 251.766 1.000 15.811 468 GLY A N 1
ATOM 3970 C CA . GLY A 1 467 ? -18.184 0.112 251.058 1.000 15.273 468 GLY A CA 1
ATOM 3971 C C . GLY A 1 467 ? -17.458 -0.893 251.952 1.000 14.941 468 GLY A C 1
ATOM 3972 O O . GLY A 1 467 ? -16.874 -1.838 251.436 1.000 15.002 468 GLY A O 1
ATOM 3973 N N . ARG A 1 468 ? -17.446 -0.697 253.282 1.000 14.354 469 ARG A N 1
ATOM 3974 C CA . ARG A 1 468 ? -16.826 -1.700 254.133 1.000 14.107 469 ARG A CA 1
ATOM 3975 C C . ARG A 1 468 ? -17.626 -3.002 254.115 1.000 14.764 469 ARG A C 1
ATOM 3976 O O . ARG A 1 468 ? -17.063 -4.053 254.405 1.000 14.995 469 ARG A O 1
ATOM 3984 N N . ALA A 1 469 ? -18.924 -2.938 253.784 1.000 15.440 470 ALA A N 1
ATOM 3985 C CA . ALA A 1 469 ? -19.732 -4.143 253.644 1.000 16.079 470 ALA A CA 1
ATOM 3986 C C . ALA A 1 469 ? -19.453 -4.779 252.287 1.000 17.164 470 ALA A C 1
ATOM 3987 O O . ALA A 1 469 ? -20.062 -4.409 251.280 1.000 19.209 470 ALA A O 1
ATOM 3989 N N . ARG A 1 470 ? -18.529 -5.742 252.292 1.000 16.693 471 ARG A N 1
ATOM 3990 C CA . ARG A 1 470 ? -17.997 -6.336 251.078 1.000 17.197 471 ARG A CA 1
ATOM 3991 C C . ARG A 1 470 ? -18.896 -7.461 250.570 1.000 18.925 471 ARG A C 1
ATOM 3992 O O . ARG A 1 470 ? -18.827 -7.813 249.394 1.000 20.807 471 ARG A O 1
ATOM 4000 N N . ALA A 1 471 ? -19.701 -8.047 251.460 1.000 19.919 472 ALA A N 1
ATOM 4001 C CA . ALA A 1 471 ? -20.431 -9.266 251.143 1.000 23.414 472 ALA A CA 1
ATOM 4002 C C . ALA A 1 471 ? -21.509 -8.989 250.094 1.000 27.349 472 ALA A C 1
ATOM 4003 O O . ALA A 1 471 ? -22.014 -7.876 249.993 1.000 25.974 472 ALA A O 1
ATOM 4005 N N A GLN A 1 472 ? -21.862 -10.020 249.317 0.500 31.273 473 GLN A N 1
ATOM 4006 N N B GLN A 1 472 ? -21.877 -10.032 249.342 0.500 31.391 473 GLN A N 1
ATOM 4007 C CA A GLN A 1 472 ? -22.777 -9.852 248.198 0.500 35.464 473 GLN A CA 1
ATOM 4008 C CA B GLN A 1 472 ? -22.772 -9.891 248.204 0.500 35.470 473 GLN A CA 1
ATOM 4009 C C A GLN A 1 472 ? -24.104 -9.240 248.650 0.500 36.722 473 GLN A C 1
ATOM 4010 C C B GLN A 1 472 ? -24.108 -9.275 248.628 0.500 36.775 473 GLN A C 1
ATOM 4011 O O A GLN A 1 472 ? -24.561 -8.263 248.060 0.500 40.490 473 GLN A O 1
ATOM 4012 O O B GLN A 1 472 ? -24.573 -8.326 248.000 0.500 40.477 473 GLN A O 1
ATOM 4023 N N . ASN A 1 473 ? -24.716 -9.804 249.697 1.000 36.191 474 ASN A N 1
ATOM 4024 C CA . ASN A 1 473 ? -26.051 -9.387 250.109 1.000 36.200 474 ASN A CA 1
ATOM 4025 C C . ASN A 1 473 ? -25.966 -8.457 251.319 1.000 32.082 474 ASN A C 1
ATOM 4026 O O . ASN A 1 473 ? -26.549 -8.730 252.366 1.000 35.509 474 ASN A O 1
ATOM 4031 N N . SER A 1 474 ? -25.257 -7.339 251.157 1.000 27.168 475 SER A N 1
ATOM 4032 C CA . SER A 1 474 ? -24.975 -6.440 252.266 1.000 24.152 475 SER A CA 1
ATOM 4033 C C . SER A 1 474 ? -26.114 -5.445 252.472 1.000 23.601 475 SER A C 1
ATOM 4034 O O . SER A 1 474 ? -26.929 -5.221 251.579 1.000 22.945 475 SER A O 1
ATOM 4037 N N . MET A 1 475 ? -26.140 -4.846 253.667 1.000 22.816 476 MET A N 1
ATOM 4038 C CA . MET A 1 475 ? -27.098 -3.808 253.987 1.000 23.033 476 MET A CA 1
ATOM 4039 C C . MET A 1 475 ? -26.369 -2.619 254.600 1.000 20.632 476 MET A C 1
ATOM 4040 O O . MET A 1 475 ? -25.446 -2.794 255.401 1.000 19.745 476 MET A O 1
ATOM 4045 N N A TYR A 1 476 ? -26.851 -1.426 254.255 0.510 20.098 477 TYR A N 1
ATOM 4046 N N B TYR A 1 476 ? -26.768 -1.416 254.160 0.490 20.008 477 TYR A N 1
ATOM 4047 C CA A TYR A 1 476 ? -26.337 -0.192 254.805 0.510 19.079 477 TYR A CA 1
ATOM 4048 C CA B TYR A 1 476 ? -26.354 -0.148 254.742 0.490 19.212 477 TYR A CA 1
ATOM 4049 C C A TYR A 1 476 ? -27.482 0.602 255.429 0.510 18.713 477 TYR A C 1
ATOM 4050 C C B TYR A 1 476 ? -27.548 0.459 255.478 0.490 18.914 477 TYR A C 1
ATOM 4051 O O A TYR A 1 476 ? -28.447 0.962 254.753 0.510 18.378 477 TYR A O 1
ATOM 4052 O O B TYR A 1 476 ? -28.649 0.499 254.929 0.490 18.763 477 TYR A O 1
ATOM 4069 N N . SER A 1 477 ? -27.325 0.909 256.719 1.000 18.059 478 SER A N 1
ATOM 4070 C CA . SER A 1 477 ? -28.335 1.598 257.508 1.000 18.500 478 SER A CA 1
ATOM 4071 C C . SER A 1 477 ? -27.833 2.988 257.886 1.000 17.963 478 SER A C 1
ATOM 4072 O O . SER A 1 477 ? -26.728 3.133 258.414 1.000 18.210 478 SER A O 1
ATOM 4075 N N . VAL A 1 478 ? -28.677 3.991 257.632 1.000 17.917 479 VAL A N 1
ATOM 4076 C CA . VAL A 1 478 ? -28.477 5.343 258.118 1.000 19.781 479 VAL A CA 1
ATOM 4077 C C . VAL A 1 478 ? -29.373 5.531 259.332 1.000 19.167 479 VAL A C 1
ATOM 4078 O O . VAL A 1 478 ? -30.598 5.554 259.190 1.000 19.663 479 VAL A O 1
ATOM 4082 N N . LEU A 1 479 ? -28.766 5.655 260.513 1.000 18.712 480 LEU A N 1
ATOM 4083 C CA . LEU A 1 479 ? -29.536 5.808 261.734 1.000 19.196 480 LEU A CA 1
ATOM 4084 C C . LEU A 1 479 ? -29.421 7.267 262.162 1.000 19.291 480 LEU A C 1
ATOM 4085 O O . LEU A 1 479 ? -28.379 7.692 262.652 1.000 19.148 480 LEU A O 1
ATOM 4090 N N . ALA A 1 480 ? -30.494 8.028 261.928 1.000 20.349 481 ALA A N 1
ATOM 4091 C CA . ALA A 1 480 ? -30.481 9.462 262.147 1.000 21.314 481 ALA A CA 1
ATOM 4092 C C . ALA A 1 480 ? -31.861 9.952 262.571 1.000 21.131 481 ALA A C 1
ATOM 4093 O O . ALA A 1 480 ? -32.867 9.259 262.426 1.000 21.697 481 ALA A O 1
ATOM 4095 N N . LYS A 1 481 ? -31.889 11.175 263.094 1.000 21.408 482 LYS A N 1
ATOM 4096 C CA . LYS A 1 481 ? -33.122 11.786 263.558 1.000 22.831 482 LYS A CA 1
ATOM 4097 C C . LYS A 1 481 ? -33.947 12.224 262.344 1.000 21.940 482 LYS A C 1
ATOM 4098 O O . LYS A 1 481 ? -33.415 12.816 261.403 1.000 21.735 482 LYS A O 1
ATOM 4104 N N . ALA A 1 482 ? -35.245 11.905 262.367 1.000 23.192 483 ALA A N 1
ATOM 4105 C CA . ALA A 1 482 ? -36.185 12.316 261.333 1.000 24.397 483 ALA A CA 1
ATOM 4106 C C . ALA A 1 482 ? -36.160 13.831 261.172 1.000 24.819 483 ALA A C 1
ATOM 4107 O O . ALA A 1 482 ? -36.028 14.557 262.157 1.000 24.617 483 ALA A O 1
ATOM 4109 N N . ASN A 1 483 ? -36.270 14.283 259.914 1.000 25.666 484 ASN A N 1
ATOM 4110 C CA . ASN A 1 483 ? -36.404 15.691 259.569 1.000 27.861 484 ASN A CA 1
ATOM 4111 C C . ASN A 1 483 ? -35.133 16.487 259.878 1.000 26.394 484 ASN A C 1
ATOM 4112 O O . ASN A 1 483 ? -35.180 17.712 259.909 1.000 27.281 484 ASN A O 1
ATOM 4117 N N . SER A 1 484 ? -33.997 15.810 260.088 1.000 25.293 485 SER A N 1
ATOM 4118 C CA . SER A 1 484 ? -32.792 16.463 260.575 1.000 23.939 485 SER A CA 1
ATOM 4119 C C . SER A 1 484 ? -31.867 16.837 259.424 1.000 22.456 485 SER A C 1
ATOM 4120 O O . SER A 1 484 ? -32.028 16.365 258.304 1.000 21.658 485 SER A O 1
ATOM 4123 N N A ARG A 1 485 ? -30.874 17.680 259.725 0.580 22.505 486 ARG A N 1
ATOM 4124 N N B ARG A 1 485 ? -30.875 17.671 259.743 0.420 22.799 486 ARG A N 1
ATOM 4125 C CA A ARG A 1 485 ? -29.848 18.034 258.758 0.580 23.415 486 ARG A CA 1
ATOM 4126 C CA B ARG A 1 485 ? -29.834 18.047 258.805 0.420 23.442 486 ARG A CA 1
ATOM 4127 C C A ARG A 1 485 ? -29.054 16.790 258.367 0.580 22.987 486 ARG A C 1
ATOM 4128 C C B ARG A 1 485 ? -29.030 16.816 258.391 0.420 23.182 486 ARG A C 1
ATOM 4129 O O A ARG A 1 485 ? -28.560 16.700 257.245 0.580 22.807 486 ARG A O 1
ATOM 4130 O O B ARG A 1 485 ? -28.502 16.764 257.282 0.420 23.167 486 ARG A O 1
ATOM 4145 N N . GLU A 1 486 ? -28.944 15.826 259.287 1.000 23.194 487 GLU A N 1
ATOM 4146 C CA . GLU A 1 486 ? -28.201 14.605 259.010 1.000 24.671 487 GLU A CA 1
ATOM 4147 C C . GLU A 1 486 ? -28.852 13.848 257.853 1.000 22.849 487 GLU A C 1
ATOM 4148 O O . GLU A 1 486 ? -28.144 13.354 256.973 1.000 23.679 487 GLU A O 1
ATOM 4154 N N . VAL A 1 487 ? -30.195 13.787 257.855 1.000 21.002 488 VAL A N 1
ATOM 4155 C CA . VAL A 1 487 ? -30.943 13.110 256.801 1.000 19.871 488 VAL A CA 1
ATOM 4156 C C . VAL A 1 487 ? -30.813 13.896 255.502 1.000 19.050 488 VAL A C 1
ATOM 4157 O O . VAL A 1 487 ? -30.584 13.298 254.455 1.000 18.625 488 VAL A O 1
ATOM 4161 N N . TYR A 1 488 ? -30.963 15.226 255.577 1.000 17.931 489 TYR A N 1
ATOM 4162 C CA . TYR A 1 488 ? -30.795 16.071 254.400 1.000 17.479 489 TYR A CA 1
ATOM 4163 C C . TYR A 1 488 ? -29.418 15.838 253.776 1.000 17.028 489 TYR A C 1
ATOM 4164 O O . TYR A 1 488 ? -29.306 15.618 252.566 1.000 16.512 489 TYR A O 1
ATOM 4173 N N . ARG A 1 489 ? -28.364 15.870 254.598 1.000 17.112 490 ARG A N 1
ATOM 4174 C CA . ARG A 1 489 ? -27.010 15.767 254.076 1.000 17.249 490 ARG A CA 1
ATOM 4175 C C . ARG A 1 489 ? -26.780 14.387 253.458 1.000 16.995 490 ARG A C 1
ATOM 4176 O O . ARG A 1 489 ? -26.081 14.281 252.452 1.000 17.150 490 ARG A O 1
ATOM 4184 N N . GLU A 1 490 ? -27.362 13.333 254.046 1.000 16.889 491 GLU A N 1
ATOM 4185 C CA . GLU A 1 490 ? -27.240 11.996 253.475 1.000 17.531 491 GLU A CA 1
ATOM 4186 C C . GLU A 1 490 ? -27.853 11.988 252.073 1.000 16.785 491 GLU A C 1
ATOM 4187 O O . GLU A 1 490 ? -27.258 11.491 251.117 1.000 16.472 491 GLU A O 1
ATOM 4193 N N . GLN A 1 491 ? -29.055 12.551 251.953 1.000 16.641 492 GLN A N 1
ATOM 4194 C CA . GLN A 1 491 ? -29.740 12.583 250.666 1.000 16.892 492 GLN A CA 1
ATOM 4195 C C . GLN A 1 491 ? -28.955 13.416 249.660 1.000 16.798 492 GLN A C 1
ATOM 4196 O O . GLN A 1 491 ? -28.848 13.045 248.491 1.000 16.624 492 GLN A O 1
ATOM 4202 N N . LEU A 1 492 ? -28.419 14.549 250.114 1.000 16.682 493 LEU A N 1
ATOM 4203 C CA . LEU A 1 492 ? -27.641 15.393 249.226 1.000 17.001 493 LEU A CA 1
ATOM 4204 C C . LEU A 1 492 ? -26.411 14.624 248.752 1.000 16.598 493 LEU A C 1
ATOM 4205 O O . LEU A 1 492 ? -26.094 14.621 247.566 1.000 17.112 493 LEU A O 1
ATOM 4210 N N . ASN A 1 493 ? -25.715 13.989 249.700 1.000 15.883 494 ASN A N 1
ATOM 4211 C CA . ASN A 1 493 ? -24.514 13.228 249.404 1.000 15.965 494 ASN A CA 1
ATOM 4212 C C . ASN A 1 493 ? -24.789 12.161 248.341 1.000 16.690 494 ASN A C 1
ATOM 4213 O O . ASN A 1 493 ? -23.957 11.954 247.465 1.000 17.373 494 ASN A O 1
ATOM 4218 N N . GLU A 1 494 ? -25.931 11.464 248.434 1.000 17.378 495 GLU A N 1
ATOM 4219 C CA . GLU A 1 494 ? -26.307 10.488 247.417 1.000 18.699 495 GLU A CA 1
ATOM 4220 C C . GLU A 1 494 ? -26.333 11.131 246.030 1.000 18.687 495 GLU A C 1
ATOM 4221 O O . GLU A 1 494 ? -25.832 10.552 245.063 1.000 18.421 495 GLU A O 1
ATOM 4227 N N . SER A 1 495 ? -26.930 12.318 245.926 1.000 18.866 496 SER A N 1
ATOM 4228 C CA . SER A 1 495 ? -26.985 13.017 244.647 1.000 19.501 496 SER A CA 1
ATOM 4229 C C . SER A 1 495 ? -25.590 13.467 244.207 1.000 18.355 496 SER A C 1
ATOM 4230 O O . SER A 1 495 ? -25.272 13.453 243.018 1.000 19.248 496 SER A O 1
ATOM 4233 N N . LEU A 1 496 ? -24.739 13.850 245.161 1.000 18.198 497 LEU A N 1
ATOM 4234 C CA . LEU A 1 496 ? -23.406 14.332 244.842 1.000 17.631 497 LEU A CA 1
ATOM 4235 C C . LEU A 1 496 ? -22.526 13.200 244.311 1.000 17.406 497 LEU A C 1
ATOM 4236 O O . LEU A 1 496 ? -21.621 13.451 243.520 1.000 17.778 497 LEU A O 1
ATOM 4241 N N . VAL A 1 497 ? -22.775 11.955 244.739 1.000 18.017 498 VAL A N 1
ATOM 4242 C CA . VAL A 1 497 ? -22.067 10.824 244.160 1.000 17.952 498 VAL A CA 1
ATOM 4243 C C . VAL A 1 497 ? -22.378 10.758 242.665 1.000 17.806 498 VAL A C 1
ATOM 4244 O O . VAL A 1 497 ? -21.473 10.561 241.853 1.000 17.206 498 VAL A O 1
ATOM 4248 N N . GLY A 1 498 ? -23.658 10.923 242.306 1.000 17.945 499 GLY A N 1
ATOM 4249 C CA . GLY A 1 498 ? -24.055 10.916 240.911 1.000 18.363 499 GLY A CA 1
ATOM 4250 C C . GLY A 1 498 ? -23.377 12.044 240.138 1.000 18.808 499 GLY A C 1
ATOM 4251 O O . GLY A 1 498 ? -22.918 11.848 239.014 1.000 19.878 499 GLY A O 1
ATOM 4252 N N . LEU A 1 499 ? -23.321 13.231 240.756 1.000 18.095 500 LEU A N 1
ATOM 4253 C CA . LEU A 1 499 ? -22.729 14.395 240.121 1.000 18.203 500 LEU A CA 1
ATOM 4254 C C . LEU A 1 499 ? -21.240 14.154 239.878 1.000 17.873 500 LEU A C 1
ATOM 4255 O O . LEU A 1 499 ? -20.709 14.497 238.825 1.000 18.565 500 LEU A O 1
ATOM 4260 N N . MET A 1 500 ? -20.576 13.552 240.866 1.000 16.841 501 MET A N 1
ATOM 4261 C CA . MET A 1 500 ? -19.163 13.214 240.784 1.000 16.829 501 MET A CA 1
ATOM 4262 C C . MET A 1 500 ? -18.919 12.312 239.578 1.000 16.683 501 MET A C 1
ATOM 4263 O O . MET A 1 500 ? -17.982 12.527 238.818 1.000 16.768 501 MET A O 1
ATOM 4268 N N . GLU A 1 501 ? -19.757 11.282 239.434 1.000 17.075 502 GLU A N 1
ATOM 4269 C CA . GLU A 1 501 ? -19.629 10.339 238.332 1.000 17.567 502 GLU A CA 1
ATOM 4270 C C . GLU A 1 501 ? -19.761 11.066 236.993 1.000 17.806 502 GLU A C 1
ATOM 4271 O O . GLU A 1 501 ? -18.961 10.843 236.083 1.000 17.373 502 GLU A O 1
ATOM 4277 N N A ARG A 1 502 ? -20.781 11.926 236.894 0.440 18.018 503 ARG A N 1
ATOM 4278 N N B ARG A 1 502 ? -20.764 11.944 236.880 0.560 17.806 503 ARG A N 1
ATOM 4279 C CA A ARG A 1 502 ? -21.040 12.704 235.694 0.440 18.296 503 ARG A CA 1
ATOM 4280 C CA B ARG A 1 502 ? -20.993 12.673 235.641 0.560 17.900 503 ARG A CA 1
ATOM 4281 C C A ARG A 1 502 ? -19.816 13.553 235.346 0.440 18.106 503 ARG A C 1
ATOM 4282 C C B ARG A 1 502 ? -19.800 13.572 235.327 0.560 17.919 503 ARG A C 1
ATOM 4283 O O A ARG A 1 502 ? -19.398 13.600 234.190 0.440 18.128 503 ARG A O 1
ATOM 4284 O O B ARG A 1 502 ? -19.396 13.688 234.172 0.560 17.852 503 ARG A O 1
ATOM 4299 N N . ALA A 1 503 ? -19.238 14.207 236.360 1.000 18.158 504 ALA A N 1
ATOM 4300 C CA . ALA A 1 503 ? -18.095 15.091 236.181 1.000 17.808 504 ALA A CA 1
ATOM 4301 C C . ALA A 1 503 ? -16.858 14.324 235.715 1.000 17.872 504 ALA A C 1
ATOM 4302 O O . ALA A 1 503 ? -16.117 14.798 234.854 1.000 18.221 504 ALA A O 1
ATOM 4304 N N . ILE A 1 504 ? -16.611 13.152 236.312 1.000 17.538 505 ILE A N 1
ATOM 4305 C CA . ILE A 1 504 ? -15.476 12.331 235.912 1.000 17.572 505 ILE A CA 1
ATOM 4306 C C . ILE A 1 504 ? -15.610 11.907 234.450 1.000 18.177 505 ILE A C 1
ATOM 4307 O O . ILE A 1 504 ? -14.640 11.970 233.700 1.000 18.017 505 ILE A O 1
ATOM 4312 N N A ARG A 1 505 ? -16.805 11.460 234.054 0.490 18.583 506 ARG A N 1
ATOM 4313 N N B ARG A 1 505 ? -16.808 11.450 234.069 0.510 19.019 506 ARG A N 1
ATOM 4314 C CA A ARG A 1 505 ? -17.027 11.033 232.682 0.490 19.250 506 ARG A CA 1
ATOM 4315 C CA B ARG A 1 505 ? -17.076 11.053 232.695 0.510 20.139 506 ARG A CA 1
ATOM 4316 C C A ARG A 1 505 ? -16.789 12.193 231.713 0.490 19.526 506 ARG A C 1
ATOM 4317 C C B ARG A 1 505 ? -16.752 12.201 231.741 0.510 19.970 506 ARG A C 1
ATOM 4318 O O A ARG A 1 505 ? -16.255 11.986 230.622 0.490 19.728 506 ARG A O 1
ATOM 4319 O O B ARG A 1 505 ? -16.129 11.991 230.699 0.510 20.052 506 ARG A O 1
ATOM 4334 N N . ALA A 1 506 ? -17.181 13.412 232.107 1.000 19.949 507 ALA A N 1
ATOM 4335 C CA . ALA A 1 506 ? -16.970 14.584 231.269 1.000 20.972 507 ALA A CA 1
ATOM 4336 C C . ALA A 1 506 ? -15.475 14.868 231.110 1.000 20.132 507 ALA A C 1
ATOM 4337 O O . ALA A 1 506 ? -15.002 15.194 230.017 1.000 21.684 507 ALA A O 1
ATOM 4339 N N . VAL A 1 507 ? -14.719 14.724 232.203 1.000 18.827 508 VAL A N 1
ATOM 4340 C CA . VAL A 1 507 ? -13.285 14.946 232.153 1.000 18.293 508 VAL A CA 1
ATOM 4341 C C . VAL A 1 507 ? -12.613 13.858 231.316 1.000 18.217 508 VAL A C 1
ATOM 4342 O O . VAL A 1 507 ? -11.723 14.160 230.529 1.000 18.586 508 VAL A O 1
ATOM 4346 N N . GLN A 1 508 ? -13.049 12.603 231.451 1.000 18.252 509 GLN A N 1
ATOM 4347 C CA . GLN A 1 508 ? -12.495 11.525 230.644 1.000 18.687 509 GLN A CA 1
ATOM 4348 C C . GLN A 1 508 ? -12.720 11.760 229.150 1.000 19.877 509 GLN A C 1
ATOM 4349 O O . GLN A 1 508 ? -11.893 11.332 228.348 1.000 21.473 509 GLN A O 1
ATOM 4355 N N . ALA A 1 509 ? -13.830 12.424 228.794 1.000 20.832 510 ALA A N 1
ATOM 4356 C CA . ALA A 1 509 ? -14.218 12.653 227.403 1.000 22.277 510 ALA A CA 1
ATOM 4357 C C . ALA A 1 509 ? -13.682 13.970 226.827 1.000 22.712 510 ALA A C 1
ATOM 4358 O O . ALA A 1 509 ? -13.882 14.250 225.641 1.000 24.079 510 ALA A O 1
ATOM 4360 N N A MET A 1 510 ? -13.028 14.783 227.660 0.620 23.253 511 MET A N 1
ATOM 4361 N N B MET A 1 510 ? -12.988 14.769 227.650 0.380 22.532 511 MET A N 1
ATOM 4362 C CA A MET A 1 510 ? -12.541 16.074 227.208 0.620 24.491 511 MET A CA 1
ATOM 4363 C CA B MET A 1 510 ? -12.545 16.106 227.273 0.380 22.958 511 MET A CA 1
ATOM 4364 C C A MET A 1 510 ? -11.530 15.895 226.091 0.620 24.658 511 MET A C 1
ATOM 4365 C C B MET A 1 510 ? -11.448 16.009 226.211 0.380 23.645 511 MET A C 1
ATOM 4366 O O A MET A 1 510 ? -10.774 14.928 226.083 0.620 26.203 511 MET A O 1
ATOM 4367 O O B MET A 1 510 ? -10.547 15.186 226.349 0.380 23.952 511 MET A O 1
ATOM 4376 N N . PRO A 1 511 ? -11.463 16.846 225.140 1.000 24.416 512 PRO A N 1
ATOM 4377 C CA . PRO A 1 511 ? -10.368 16.860 224.183 1.000 25.485 512 PRO A CA 1
ATOM 4378 C C . PRO A 1 511 ? -9.020 17.031 224.872 1.000 24.780 512 PRO A C 1
ATOM 4379 O O . PRO A 1 511 ? -8.900 17.819 225.811 1.000 24.494 512 PRO A O 1
ATOM 4383 N N . GLU A 1 512 ? -8.029 16.266 224.406 1.000 26.279 513 GLU A N 1
ATOM 4384 C CA . GLU A 1 512 ? -6.728 16.186 225.049 1.000 28.626 513 GLU A CA 1
ATOM 4385 C C . GLU A 1 512 ? -6.091 17.569 225.160 1.000 26.994 513 GLU A C 1
ATOM 4386 O O . GLU A 1 512 ? -5.510 17.895 226.192 1.000 26.795 513 GLU A O 1
ATOM 4392 N N . ARG A 1 513 ? -6.179 18.380 224.100 1.000 26.993 514 ARG A N 1
ATOM 4393 C CA . ARG A 1 513 ? -5.511 19.673 224.098 1.000 28.174 514 ARG A CA 1
ATOM 4394 C C . ARG A 1 513 ? -6.119 20.560 225.189 1.000 26.674 514 ARG A C 1
ATOM 4395 O O . ARG A 1 513 ? -5.395 21.228 225.924 1.000 26.153 514 ARG A O 1
ATOM 4403 N N . LYS A 1 514 ? -7.453 20.554 225.294 1.000 25.338 515 LYS A N 1
ATOM 4404 C CA . LYS A 1 514 ? -8.146 21.355 226.288 1.000 24.379 515 LYS A CA 1
ATOM 4405 C C . LYS A 1 514 ? -7.783 20.875 227.694 1.000 22.660 515 LYS A C 1
ATOM 4406 O O . LYS A 1 514 ? -7.565 21.686 228.594 1.000 23.135 515 LYS A O 1
ATOM 4412 N N . TYR A 1 515 ? -7.750 19.554 227.883 1.000 20.869 516 TYR A N 1
ATOM 4413 C CA . TYR A 1 515 ? -7.414 18.976 229.179 1.000 19.480 516 TYR A CA 1
ATOM 4414 C C . TYR A 1 515 ? -6.007 19.396 229.602 1.000 19.734 516 TYR A C 1
ATOM 4415 O O . TYR A 1 515 ? -5.798 19.871 230.728 1.000 19.169 516 TYR A O 1
ATOM 4424 N N . ARG A 1 516 ? -5.039 19.209 228.701 1.000 20.395 517 ARG A N 1
ATOM 4425 C CA . ARG A 1 516 ? -3.644 19.492 228.993 1.000 22.061 517 ARG A CA 1
ATOM 4426 C C . ARG A 1 516 ? -3.455 20.960 229.373 1.000 21.806 517 ARG A C 1
ATOM 4427 O O . ARG A 1 516 ? -2.746 21.259 230.333 1.000 20.866 517 ARG A O 1
ATOM 4435 N N . LEU A 1 517 ? -4.098 21.870 228.634 1.000 22.089 518 LEU A N 1
ATOM 4436 C CA . LEU A 1 517 ? -3.970 23.294 228.916 1.000 23.628 518 LEU A CA 1
ATOM 4437 C C . LEU A 1 517 ? -4.537 23.605 230.298 1.000 21.911 518 LEU A C 1
ATOM 4438 O O . LEU A 1 517 ? -3.974 24.417 231.036 1.000 21.759 518 LEU A O 1
ATOM 4443 N N . LYS A 1 518 ? -5.664 22.973 230.640 1.000 20.488 519 LYS A N 1
ATOM 4444 C CA . LYS A 1 518 ? -6.304 23.228 231.919 1.000 20.971 519 LYS A CA 1
ATOM 4445 C C . LYS A 1 518 ? -5.392 22.760 233.053 1.000 19.601 519 LYS A C 1
ATOM 4446 O O . LYS A 1 518 ? -5.242 23.455 234.061 1.000 19.203 519 LYS A O 1
ATOM 4452 N N . ILE A 1 519 ? -4.790 21.574 232.887 1.000 18.493 520 ILE A N 1
ATOM 4453 C CA . ILE A 1 519 ? -3.911 21.031 233.911 1.000 18.448 520 ILE A CA 1
ATOM 4454 C C . ILE A 1 519 ? -2.714 21.953 234.140 1.000 17.977 520 ILE A C 1
ATOM 4455 O O . ILE A 1 519 ? -2.379 22.230 235.287 1.000 17.516 520 ILE A O 1
ATOM 4460 N N A VAL A 1 520 ? -2.127 22.457 233.041 0.560 17.935 521 VAL A N 1
ATOM 4461 N N B VAL A 1 520 ? -2.044 22.403 233.077 0.440 18.234 521 VAL A N 1
ATOM 4462 C CA A VAL A 1 520 ? -1.009 23.387 233.093 0.560 18.175 521 VAL A CA 1
ATOM 4463 C CA B VAL A 1 520 ? -0.825 23.163 233.289 0.440 18.710 521 VAL A CA 1
ATOM 4464 C C A VAL A 1 520 ? -1.413 24.620 233.902 0.560 17.474 521 VAL A C 1
ATOM 4465 C C B VAL A 1 520 ? -1.188 24.481 233.971 0.440 18.197 521 VAL A C 1
ATOM 4466 O O A VAL A 1 520 ? -0.684 25.039 234.798 0.560 17.518 521 VAL A O 1
ATOM 4467 O O B VAL A 1 520 ? -0.445 24.962 234.821 0.440 18.281 521 VAL A O 1
ATOM 4474 N N A GLU A 1 521 ? -2.582 25.190 233.590 0.560 17.183 522 GLU A N 1
ATOM 4475 N N B GLU A 1 521 ? -2.355 25.036 233.625 0.440 18.050 522 GLU A N 1
ATOM 4476 C CA A GLU A 1 521 ? -3.055 26.390 234.265 0.560 17.838 522 GLU A CA 1
ATOM 4477 C CA B GLU A 1 521 ? -2.840 26.255 234.258 0.440 18.582 522 GLU A CA 1
ATOM 4478 C C A GLU A 1 521 ? -3.216 26.129 235.764 0.560 16.697 522 GLU A C 1
ATOM 4479 C C B GLU A 1 521 ? -3.031 26.028 235.758 0.440 17.197 522 GLU A C 1
ATOM 4480 O O A GLU A 1 521 ? -2.895 26.982 236.594 0.560 16.391 522 GLU A O 1
ATOM 4481 O O B GLU A 1 521 ? -2.540 26.804 236.581 0.440 16.998 522 GLU A O 1
ATOM 4492 N N . LEU A 1 522 ? -3.744 24.953 236.114 1.000 16.165 523 LEU A N 1
ATOM 4493 C CA . LEU A 1 522 ? -4.005 24.639 237.516 1.000 16.158 523 LEU A CA 1
ATOM 4494 C C . LEU A 1 522 ? -2.710 24.367 238.281 1.000 15.795 523 LEU A C 1
ATOM 4495 O O . LEU A 1 522 ? -2.578 24.751 239.442 1.000 16.334 523 LEU A O 1
ATOM 4500 N N . GLN A 1 523 ? -1.766 23.658 237.666 1.000 15.477 524 GLN A N 1
ATOM 4501 C CA . GLN A 1 523 ? -0.508 23.354 238.330 1.000 15.451 524 GLN A CA 1
ATOM 4502 C C . GLN A 1 523 ? 0.287 24.634 238.580 1.000 15.391 524 GLN A C 1
ATOM 4503 O O . GLN A 1 523 ? 0.844 24.820 239.660 1.000 15.486 524 GLN A O 1
ATOM 4509 N N . ARG A 1 524 ? 0.331 25.521 237.581 1.000 15.344 525 ARG A N 1
ATOM 4510 C CA . ARG A 1 524 ? 0.986 26.806 237.744 1.000 15.591 525 ARG A CA 1
ATOM 4511 C C . ARG A 1 524 ? 0.355 27.578 238.903 1.000 15.747 525 ARG A C 1
ATOM 4512 O O . ARG A 1 524 ? 1.069 28.102 239.756 1.000 15.209 525 ARG A O 1
ATOM 4520 N N A ASN A 1 525 ? -0.980 27.659 238.911 0.530 16.340 526 ASN A N 1
ATOM 4521 N N B ASN A 1 525 ? -0.981 27.631 238.927 0.470 16.026 526 ASN A N 1
ATOM 4522 C CA A ASN A 1 525 ? -1.691 28.384 239.953 0.530 16.962 526 ASN A CA 1
ATOM 4523 C CA B ASN A 1 525 ? -1.701 28.385 239.943 0.470 16.436 526 ASN A CA 1
ATOM 4524 C C A ASN A 1 525 ? -1.338 27.806 241.319 0.530 16.346 526 ASN A C 1
ATOM 4525 C C B ASN A 1 525 ? -1.428 27.804 241.329 0.470 16.084 526 ASN A C 1
ATOM 4526 O O A ASN A 1 525 ? -1.094 28.555 242.261 0.530 16.198 526 ASN A O 1
ATOM 4527 O O B ASN A 1 525 ? -1.358 28.548 242.305 0.470 15.856 526 ASN A O 1
ATOM 4536 N N . ALA A 1 526 ? -1.293 26.477 241.415 1.000 16.053 527 ALA A N 1
ATOM 4537 C CA . ALA A 1 526 ? -1.023 25.825 242.690 1.000 16.464 527 ALA A CA 1
ATOM 4538 C C . ALA A 1 526 ? 0.354 26.213 243.230 1.000 16.302 527 ALA A C 1
ATOM 4539 O O . ALA A 1 526 ? 0.491 26.553 244.404 1.000 16.597 527 ALA A O 1
ATOM 4541 N N A VAL A 1 527 ? 1.380 26.202 242.373 0.540 16.066 528 VAL A N 1
ATOM 4542 N N B VAL A 1 527 ? 1.365 26.130 242.364 0.460 16.247 528 VAL A N 1
ATOM 4543 C CA A VAL A 1 527 ? 2.741 26.423 242.838 0.540 16.264 528 VAL A CA 1
ATOM 4544 C CA B VAL A 1 527 ? 2.734 26.431 242.738 0.460 16.548 528 VAL A CA 1
ATOM 4545 C C A VAL A 1 527 ? 2.963 27.912 243.119 0.540 16.480 528 VAL A C 1
ATOM 4546 C C B VAL A 1 527 ? 2.826 27.885 243.198 0.460 16.445 528 VAL A C 1
ATOM 4547 O O A VAL A 1 527 ? 3.759 28.250 243.997 0.540 16.877 528 VAL A O 1
ATOM 4548 O O B VAL A 1 527 ? 3.350 28.158 244.280 0.460 16.411 528 VAL A O 1
ATOM 4555 N N . LEU A 1 528 ? 2.256 28.800 242.406 1.000 16.273 529 LEU A N 1
ATOM 4556 C CA . LEU A 1 528 ? 2.308 30.224 242.714 1.000 16.900 529 LEU A CA 1
ATOM 4557 C C . LEU A 1 528 ? 1.584 30.533 244.022 1.000 17.253 529 LEU A C 1
ATOM 4558 O O . LEU A 1 528 ? 2.087 31.308 244.839 1.000 17.369 529 LEU A O 1
ATOM 4563 N N . SER A 1 529 ? 0.391 29.955 244.199 1.000 17.847 530 SER A N 1
ATOM 4564 C CA . SER A 1 529 ? -0.402 30.184 245.397 1.000 18.643 530 SER A CA 1
ATOM 4565 C C . SER A 1 529 ? 0.381 29.740 246.635 1.000 18.439 530 SER A C 1
ATOM 4566 O O . SER A 1 529 ? 0.338 30.395 247.683 1.000 18.240 530 SER A O 1
ATOM 4569 N N . TRP A 1 530 ? 1.120 28.632 246.514 1.000 17.843 531 TRP A N 1
ATOM 4570 C CA . TRP A 1 530 ? 1.902 28.137 247.642 1.000 18.891 531 TRP A CA 1
ATOM 4571 C C . TRP A 1 530 ? 2.963 29.160 248.045 1.000 17.868 531 TRP A C 1
ATOM 4572 O O . TRP A 1 530 ? 3.153 29.421 249.229 1.000 18.192 531 TRP A O 1
ATOM 4583 N N . GLN A 1 531 ? 3.662 29.725 247.055 1.000 17.216 532 GLN A N 1
ATOM 4584 C CA . GLN A 1 531 ? 4.708 30.696 247.334 1.000 18.177 532 GLN A CA 1
ATOM 4585 C C . GLN A 1 531 ? 4.119 31.890 248.078 1.000 17.931 532 GLN A C 1
ATOM 4586 O O . GLN A 1 531 ? 4.716 32.386 249.026 1.000 18.076 532 GLN A O 1
ATOM 4592 N N . VAL A 1 532 ? 2.956 32.366 247.625 1.000 17.905 533 VAL A N 1
ATOM 4593 C CA . VAL A 1 532 ? 2.326 33.523 248.239 1.000 18.922 533 VAL A CA 1
ATOM 4594 C C . VAL A 1 532 ? 1.946 33.199 249.684 1.000 19.078 533 VAL A C 1
ATOM 4595 O O . VAL A 1 532 ? 2.164 34.014 250.578 1.000 19.460 533 VAL A O 1
ATOM 4599 N N . LYS A 1 533 ? 1.382 32.006 249.900 1.000 18.510 534 LYS A N 1
ATOM 4600 C CA . LYS A 1 533 ? 0.977 31.588 251.229 1.000 19.761 534 LYS A CA 1
ATOM 4601 C C . LYS A 1 533 ? 2.190 31.563 252.163 1.000 19.537 534 LYS A C 1
ATOM 4602 O O . LYS A 1 533 ? 2.109 32.041 253.297 1.000 19.619 534 LYS A O 1
ATOM 4608 N N . GLU A 1 534 ? 3.300 30.985 251.688 1.000 19.325 535 GLU A N 1
ATOM 4609 C CA . GLU A 1 534 ? 4.521 30.876 252.472 1.000 20.588 535 GLU A CA 1
ATOM 4610 C C . GLU A 1 534 ? 5.086 32.252 252.813 1.000 19.389 535 GLU A C 1
ATOM 4611 O O . GLU A 1 534 ? 5.555 32.467 253.931 1.000 19.021 535 GLU A O 1
ATOM 4617 N N . ALA A 1 535 ? 5.040 33.185 251.861 1.000 18.483 536 ALA A N 1
ATOM 4618 C CA . ALA A 1 535 ? 5.507 34.538 252.122 1.000 19.016 536 ALA A CA 1
ATOM 4619 C C . ALA A 1 535 ? 4.652 35.203 253.199 1.000 18.931 536 ALA A C 1
ATOM 4620 O O . ALA A 1 535 ? 5.177 35.885 254.075 1.000 19.359 536 ALA A O 1
ATOM 4622 N N . ARG A 1 536 ? 3.331 35.027 253.117 1.000 19.053 537 ARG A N 1
ATOM 4623 C CA . ARG A 1 536 ? 2.418 35.619 254.082 1.000 20.771 537 ARG A CA 1
ATOM 4624 C C . ARG A 1 536 ? 2.678 35.037 255.470 1.000 19.825 537 ARG A C 1
ATOM 4625 O O . ARG A 1 536 ? 2.713 35.764 256.465 1.000 20.170 537 ARG A O 1
ATOM 4633 N N . SER A 1 537 ? 2.869 33.718 255.533 1.000 18.562 538 SER A N 1
ATOM 4634 C CA . SER A 1 537 ? 3.133 33.058 256.805 1.000 19.599 538 SER A CA 1
ATOM 4635 C C . SER A 1 537 ? 4.434 33.567 257.425 1.000 19.961 538 SER A C 1
ATOM 4636 O O . SER A 1 537 ? 4.497 33.791 258.634 1.000 19.751 538 SER A O 1
ATOM 4639 N N . SER A 1 538 ? 5.474 33.724 256.600 1.000 20.306 539 SER A N 1
ATOM 4640 C CA . SER A 1 538 ? 6.753 34.250 257.064 1.000 21.962 539 SER A CA 1
ATOM 4641 C C . SER A 1 538 ? 6.617 35.671 257.601 1.000 23.135 539 SER A C 1
ATOM 4642 O O . SER A 1 538 ? 7.175 35.988 258.642 1.000 23.800 539 SER A O 1
ATOM 4645 N N A GLU A 1 539 ? 5.889 36.527 256.877 0.500 23.392 540 GLU A N 1
ATOM 4646 N N B GLU A 1 539 ? 5.898 36.531 256.875 0.500 23.787 540 GLU A N 1
ATOM 4647 C CA A GLU A 1 539 ? 5.717 37.910 257.293 0.500 24.578 540 GLU A CA 1
ATOM 4648 C CA B GLU A 1 539 ? 5.725 37.910 257.305 0.500 25.262 540 GLU A CA 1
ATOM 4649 C C A GLU A 1 539 ? 5.093 37.947 258.687 0.500 23.600 540 GLU A C 1
ATOM 4650 C C B GLU A 1 539 ? 5.106 37.935 258.700 0.500 23.983 540 GLU A C 1
ATOM 4651 O O A GLU A 1 539 ? 5.503 38.743 259.530 0.500 24.316 540 GLU A O 1
ATOM 4652 O O B GLU A 1 539 ? 5.539 38.701 259.559 0.500 24.624 540 GLU A O 1
ATOM 4663 N N . ARG A 1 540 ? 4.113 37.068 258.929 1.000 21.908 541 ARG A N 1
ATOM 4664 C CA . ARG A 1 540 ? 3.414 37.051 260.209 1.000 22.266 541 ARG A CA 1
ATOM 4665 C C . ARG A 1 540 ? 4.367 36.645 261.335 1.000 21.283 541 ARG A C 1
ATOM 4666 O O . ARG A 1 540 ? 4.333 37.231 262.420 1.000 19.860 541 ARG A O 1
ATOM 4674 N N A ARG A 1 541 ? 5.227 35.652 261.085 0.580 21.670 542 ARG A N 1
ATOM 4675 N N B ARG A 1 541 ? 5.205 35.636 261.073 0.420 21.549 542 ARG A N 1
ATOM 4676 C CA A ARG A 1 541 ? 6.040 35.105 262.162 0.580 22.509 542 ARG A CA 1
ATOM 4677 C CA B ARG A 1 541 ? 6.081 35.080 262.093 0.420 22.204 542 ARG A CA 1
ATOM 4678 C C A ARG A 1 541 ? 7.266 35.980 262.430 0.580 22.314 542 ARG A C 1
ATOM 4679 C C B ARG A 1 541 ? 7.172 36.070 262.494 0.420 22.047 542 ARG A C 1
ATOM 4680 O O A ARG A 1 541 ? 7.987 35.716 263.388 0.580 22.489 542 ARG A O 1
ATOM 4681 O O B ARG A 1 541 ? 7.687 35.988 263.605 0.420 21.827 542 ARG A O 1
ATOM 4696 N N . GLN A 1 542 ? 7.509 37.011 261.604 1.000 22.233 543 GLN A N 1
ATOM 4697 C CA . GLN A 1 542 ? 8.618 37.929 261.835 1.000 23.940 543 GLN A CA 1
ATOM 4698 C C . GLN A 1 542 ? 8.162 39.279 262.409 1.000 23.762 543 GLN A C 1
ATOM 4699 O O . GLN A 1 542 ? 8.968 40.204 262.506 1.000 24.084 543 GLN A O 1
ATOM 4705 N N . LEU A 1 543 ? 6.897 39.404 262.833 1.000 22.803 544 LEU A N 1
ATOM 4706 C CA . LEU A 1 543 ? 6.375 40.687 263.287 1.000 23.553 544 LEU A CA 1
ATOM 4707 C C . LEU A 1 543 ? 7.040 41.148 264.588 1.000 23.124 544 LEU A C 1
ATOM 4708 O O . LEU A 1 543 ? 7.223 42.347 264.780 1.000 24.900 544 LEU A O 1
ATOM 4713 N N . HIS A 1 544 ? 7.356 40.221 265.500 1.000 21.678 545 HIS A N 1
ATOM 4714 C CA . HIS A 1 544 ? 7.833 40.605 266.821 1.000 21.453 545 HIS A CA 1
ATOM 4715 C C . HIS A 1 544 ? 9.184 39.978 267.142 1.000 20.443 545 HIS A C 1
ATOM 4716 O O . HIS A 1 544 ? 9.460 38.839 266.762 1.000 21.075 545 HIS A O 1
ATOM 4723 N N . ASP A 1 545 ? 10.005 40.739 267.879 1.000 20.396 546 ASP A N 1
ATOM 4724 C CA . ASP A 1 545 ? 11.212 40.214 268.489 1.000 20.765 546 ASP A CA 1
ATOM 4725 C C . ASP A 1 545 ? 10.789 39.220 269.572 1.000 19.898 546 ASP A C 1
ATOM 4726 O O . ASP A 1 545 ? 9.932 39.541 270.395 1.000 18.897 546 ASP A O 1
ATOM 4731 N N . PRO A 1 546 ? 11.366 37.996 269.621 1.000 18.993 547 PRO A N 1
ATOM 4732 C CA . PRO A 1 546 ? 11.012 37.030 270.656 1.000 18.120 547 PRO A CA 1
ATOM 4733 C C . PRO A 1 546 ? 11.195 37.534 272.091 1.000 17.635 547 PRO A C 1
ATOM 4734 O O . PRO A 1 546 ? 10.492 37.087 272.987 1.000 16.802 547 PRO A O 1
ATOM 4738 N N . ASP A 1 547 ? 12.137 38.456 272.303 1.000 17.650 548 ASP A N 1
ATOM 4739 C CA . ASP A 1 547 ? 12.350 39.067 273.612 1.000 18.120 548 ASP A CA 1
ATOM 4740 C C . ASP A 1 547 ? 11.144 39.890 274.077 1.000 18.561 548 ASP A C 1
ATOM 4741 O O . ASP A 1 547 ? 10.998 40.138 275.280 1.000 19.559 548 ASP A O 1
ATOM 4746 N N . ASP A 1 548 ? 10.303 40.341 273.138 1.000 18.141 549 ASP A N 1
ATOM 4747 C CA . ASP A 1 548 ? 9.166 41.199 273.437 1.000 18.469 549 ASP A CA 1
ATOM 4748 C C . ASP A 1 548 ? 7.874 40.401 273.602 1.000 18.274 549 ASP A C 1
ATOM 4749 O O . ASP A 1 548 ? 6.800 40.983 273.744 1.000 19.543 549 ASP A O 1
ATOM 4754 N N . VAL A 1 549 ? 7.971 39.070 273.576 1.000 16.839 550 VAL A N 1
ATOM 4755 C CA . VAL A 1 549 ? 6.810 38.209 273.707 1.000 15.993 550 VAL A CA 1
ATOM 4756 C C . VAL A 1 549 ? 6.883 37.532 275.069 1.000 15.260 550 VAL A C 1
ATOM 4757 O O . VAL A 1 549 ? 7.890 36.913 275.374 1.000 15.511 550 VAL A O 1
ATOM 4761 N N . TYR A 1 550 ? 5.807 37.641 275.850 1.000 15.114 551 TYR A N 1
ATOM 4762 C CA . TYR A 1 550 ? 5.727 36.998 277.148 1.000 15.156 551 TYR A CA 1
ATOM 4763 C C . TYR A 1 550 ? 4.584 35.992 277.153 1.000 15.494 551 TYR A C 1
ATOM 4764 O O . TYR A 1 550 ? 3.490 36.281 276.681 1.000 17.524 551 TYR A O 1
ATOM 4773 N N . PHE A 1 551 ? 4.845 34.823 277.747 1.000 15.448 552 PHE A N 1
ATOM 4774 C CA . PHE A 1 551 ? 3.822 33.815 277.973 1.000 15.553 552 PHE A CA 1
ATOM 4775 C C . PHE A 1 551 ? 3.250 34.001 279.372 1.000 16.212 552 PHE A C 1
ATOM 4776 O O . PHE A 1 551 ? 4.016 34.145 280.323 1.000 16.803 552 PHE A O 1
ATOM 4784 N N . HIS A 1 552 ? 1.913 33.971 279.472 1.000 15.850 553 HIS A N 1
ATOM 4785 C CA . HIS A 1 552 ? 1.213 33.982 280.748 1.000 16.265 553 HIS A CA 1
ATOM 4786 C C . HIS A 1 552 ? 0.459 32.666 280.916 1.000 15.890 553 HIS A C 1
ATOM 4787 O O . HIS A 1 552 ? -0.108 32.148 279.957 1.000 16.045 553 HIS A O 1
ATOM 4794 N N . CYS A 1 553 ? 0.434 32.134 282.143 1.000 16.060 554 CYS A N 1
ATOM 4795 C CA . CYS A 1 553 ? -0.418 30.997 282.452 1.000 16.384 554 CYS A CA 1
ATOM 4796 C C . CYS A 1 553 ? -1.872 31.323 282.102 1.000 16.624 554 CYS A C 1
ATOM 4797 O O . CYS A 1 553 ? -2.393 32.362 282.493 1.000 17.411 554 CYS A O 1
ATOM 4800 N N . VAL A 1 554 ? -2.554 30.429 281.371 1.000 17.201 555 VAL A N 1
ATOM 4801 C CA . VAL A 1 554 ? -3.912 30.722 280.937 1.000 17.986 555 VAL A CA 1
ATOM 4802 C C . VAL A 1 554 ? -4.856 30.814 282.136 1.000 19.393 555 VAL A C 1
ATOM 4803 O O . VAL A 1 554 ? -5.907 31.456 282.048 1.000 20.079 555 VAL A O 1
ATOM 4807 N N . ASN A 1 555 ? -4.506 30.142 283.241 1.000 19.835 556 ASN A N 1
ATOM 4808 C CA . ASN A 1 555 ? -5.427 30.002 284.353 1.000 20.977 556 ASN A CA 1
ATOM 4809 C C . ASN A 1 555 ? -5.255 31.152 285.345 1.000 21.149 556 ASN A C 1
ATOM 4810 O O . ASN A 1 555 ? -6.252 31.731 285.760 1.000 23.068 556 ASN A O 1
ATOM 4815 N N . CYS A 1 556 ? -4.008 31.491 285.710 1.000 20.514 557 CYS A N 1
ATOM 4816 C CA . CYS A 1 556 ? -3.757 32.467 286.766 1.000 20.183 557 CYS A CA 1
ATOM 4817 C C . CYS A 1 556 ? -3.121 33.767 286.252 1.000 19.921 557 CYS A C 1
ATOM 4818 O O . CYS A 1 556 ? -3.006 34.742 287.003 1.000 19.960 557 CYS A O 1
ATOM 4821 N N . ASN A 1 557 ? -2.713 33.766 284.978 1.000 19.577 558 ASN A N 1
ATOM 4822 C CA . ASN A 1 557 ? -2.227 34.933 284.253 1.000 20.005 558 ASN A CA 1
ATOM 4823 C C . ASN A 1 557 ? -0.822 35.366 284.683 1.000 18.364 558 ASN A C 1
ATOM 4824 O O . ASN A 1 557 ? -0.361 36.403 284.229 1.000 19.447 558 ASN A O 1
ATOM 4829 N N . VAL A 1 558 ? -0.105 34.564 285.479 1.000 17.272 559 VAL A N 1
ATOM 4830 C CA . VAL A 1 558 ? 1.264 34.901 285.851 1.000 17.341 559 VAL A CA 1
ATOM 4831 C C . VAL A 1 558 ? 2.165 34.780 284.619 1.000 16.322 559 VAL A C 1
ATOM 4832 O O . VAL A 1 558 ? 1.983 33.891 283.790 1.000 16.426 559 VAL A O 1
ATOM 4836 N N . ALA A 1 559 ? 3.141 35.685 284.503 1.000 16.428 560 ALA A N 1
ATOM 4837 C CA . ALA A 1 559 ? 4.154 35.619 283.460 1.000 16.834 560 ALA A CA 1
ATOM 4838 C C . ALA A 1 559 ? 5.122 34.488 283.775 1.000 17.799 560 ALA A C 1
ATOM 4839 O O . ALA A 1 559 ? 5.521 34.319 284.920 1.000 19.871 560 ALA A O 1
ATOM 4841 N N . VAL A 1 560 ? 5.512 33.708 282.770 1.000 17.417 561 VAL A N 1
ATOM 4842 C CA . VAL A 1 560 ? 6.341 32.560 283.087 1.000 18.209 561 VAL A CA 1
ATOM 4843 C C . VAL A 1 560 ? 7.556 32.420 282.182 1.000 16.402 561 VAL A C 1
ATOM 4844 O O . VAL A 1 560 ? 8.510 31.774 282.583 1.000 16.890 561 VAL A O 1
ATOM 4848 N N . CYS A 1 561 ? 7.544 33.008 280.983 1.000 15.266 562 CYS A N 1
ATOM 4849 C CA . CYS A 1 561 ? 8.741 33.001 280.164 1.000 15.301 562 CYS A CA 1
ATOM 4850 C C . CYS A 1 561 ? 8.570 33.976 279.004 1.000 14.840 562 CYS A C 1
ATOM 4851 O O . CYS A 1 561 ? 7.515 34.601 278.854 1.000 14.571 562 CYS A O 1
ATOM 4854 N N . ARG A 1 562 ? 9.635 34.093 278.204 1.000 14.725 563 ARG A N 1
ATOM 4855 C CA . ARG A 1 562 ? 9.602 34.902 277.000 1.000 15.068 563 ARG A CA 1
ATOM 4856 C C . ARG A 1 562 ? 9.714 34.007 275.770 1.000 15.055 563 ARG A C 1
ATOM 4857 O O . ARG A 1 562 ? 10.159 32.860 275.849 1.000 15.026 563 ARG A O 1
ATOM 4865 N N . GLY A 1 563 ? 9.338 34.577 274.621 1.000 15.072 564 GLY A N 1
ATOM 4866 C CA . GLY A 1 563 ? 9.463 33.871 273.360 1.000 15.594 564 GLY A CA 1
ATOM 4867 C C . GLY A 1 563 ? 10.894 33.410 273.093 1.000 15.616 564 GLY A C 1
ATOM 4868 O O . GLY A 1 563 ? 11.102 32.354 272.498 1.000 16.946 564 GLY A O 1
ATOM 4869 N N . SER A 1 564 ? 11.879 34.202 273.520 1.000 15.663 565 SER A N 1
ATOM 4870 C CA . SER A 1 564 ? 13.283 33.899 273.283 1.000 16.279 565 SER A CA 1
ATOM 4871 C C . SER A 1 564 ? 13.775 32.709 274.109 1.000 15.459 565 SER A C 1
ATOM 4872 O O . SER A 1 564 ? 14.892 32.247 273.896 1.000 16.141 565 SER A O 1
ATOM 4875 N N . ASP A 1 565 ? 12.957 32.223 275.053 1.000 14.547 566 ASP A N 1
ATOM 4876 C CA . ASP A 1 565 ? 13.299 31.048 275.843 1.000 14.649 566 ASP A CA 1
ATOM 4877 C C . ASP A 1 565 ? 12.933 29.747 275.130 1.000 14.536 566 ASP A C 1
ATOM 4878 O O . ASP A 1 565 ? 13.306 28.667 275.605 1.000 14.870 566 ASP A O 1
ATOM 4883 N N . ILE A 1 566 ? 12.195 29.840 274.013 1.000 14.042 567 ILE A N 1
ATOM 4884 C CA . ILE A 1 566 ? 11.626 28.663 273.368 1.000 14.665 567 ILE A CA 1
ATOM 4885 C C . ILE A 1 566 ? 12.508 28.212 272.199 1.000 14.652 567 ILE A C 1
ATOM 4886 O O . ILE A 1 566 ? 13.052 29.032 271.466 1.000 15.222 567 ILE A O 1
ATOM 4891 N N . ARG A 1 567 ? 12.618 26.892 272.021 1.000 14.259 568 ARG A N 1
ATOM 4892 C CA . ARG A 1 567 ? 13.231 26.300 270.839 1.000 15.006 568 ARG A CA 1
ATOM 4893 C C . ARG A 1 567 ? 12.358 25.140 270.371 1.000 15.325 568 ARG A C 1
ATOM 4894 O O . ARG A 1 567 ? 11.582 24.605 271.151 1.000 15.682 568 ARG A O 1
ATOM 4902 N N . THR A 1 568 ? 12.505 24.734 269.101 1.000 16.134 569 THR A N 1
ATOM 4903 C CA . THR A 1 568 ? 11.725 23.628 268.568 1.000 16.648 569 THR A CA 1
ATOM 4904 C C . THR A 1 568 ? 12.593 22.378 268.426 1.000 17.785 569 THR A C 1
ATOM 4905 O O . THR A 1 568 ? 13.740 22.442 267.986 1.000 18.848 569 THR A O 1
ATOM 4909 N N . VAL A 1 569 ? 11.999 21.235 268.771 1.000 17.776 570 VAL A N 1
ATOM 4910 C CA . VAL A 1 569 ? 12.586 19.933 268.512 1.000 18.595 570 VAL A CA 1
ATOM 4911 C C . VAL A 1 569 ? 11.715 19.232 267.478 1.000 18.530 570 VAL A C 1
ATOM 4912 O O . VAL A 1 569 ? 10.502 19.131 267.661 1.000 17.661 570 VAL A O 1
ATOM 4916 N N . GLU A 1 570 ? 12.355 18.800 266.385 1.000 19.714 571 GLU A N 1
ATOM 4917 C CA . GLU A 1 570 ? 11.695 18.101 265.293 1.000 21.061 571 GLU A CA 1
ATOM 4918 C C . GLU A 1 570 ? 10.552 18.933 264.708 1.000 21.531 571 GLU A C 1
ATOM 4919 O O . GLU A 1 570 ? 9.558 18.369 264.251 1.000 21.176 571 GLU A O 1
ATOM 4925 N N . ALA A 1 571 ? 10.699 20.266 264.730 1.000 21.750 572 ALA A N 1
ATOM 4926 C CA . ALA A 1 571 ? 9.731 21.200 264.168 1.000 22.716 572 ALA A CA 1
ATOM 4927 C C . ALA A 1 571 ? 8.332 21.061 264.768 1.000 22.136 572 ALA A C 1
ATOM 4928 O O . ALA A 1 571 ? 7.355 21.455 264.122 1.000 25.009 572 ALA A O 1
ATOM 4930 N N A MET A 1 572 ? 8.236 20.488 265.973 0.800 19.002 573 MET A N 1
ATOM 4931 N N B MET A 1 572 ? 8.219 20.527 265.991 0.200 19.752 573 MET A N 1
ATOM 4932 C CA A MET A 1 572 ? 6.942 20.251 266.595 0.800 17.963 573 MET A CA 1
ATOM 4933 C CA B MET A 1 572 ? 6.901 20.335 266.578 0.200 18.380 573 MET A CA 1
ATOM 4934 C C A MET A 1 572 ? 6.942 20.612 268.078 0.800 16.541 573 MET A C 1
ATOM 4935 C C B MET A 1 572 ? 6.907 20.569 268.092 0.200 16.981 573 MET A C 1
ATOM 4936 O O A MET A 1 572 ? 5.977 21.198 268.554 0.800 15.578 573 MET A O 1
ATOM 4937 O O B MET A 1 572 ? 5.941 21.124 268.609 0.200 16.516 573 MET A O 1
ATOM 4946 N N . HIS A 1 573 ? 7.973 20.175 268.806 1.000 15.600 574 HIS A N 1
ATOM 4947 C CA . HIS A 1 573 ? 7.967 20.228 270.264 1.000 14.989 574 HIS A CA 1
ATOM 4948 C C . HIS A 1 573 ? 8.693 21.477 270.756 1.000 14.973 574 HIS A C 1
ATOM 4949 O O . HIS A 1 573 ? 9.885 21.650 270.502 1.000 16.370 574 HIS A O 1
ATOM 4956 N N . HIS A 1 574 ? 7.963 22.317 271.497 1.000 14.239 575 HIS A N 1
ATOM 4957 C CA . HIS A 1 574 ? 8.429 23.630 271.891 1.000 14.849 575 HIS A CA 1
ATOM 4958 C C . HIS A 1 574 ? 8.929 23.557 273.325 1.000 15.038 575 HIS A C 1
ATOM 4959 O O . HIS A 1 574 ? 8.125 23.485 274.257 1.000 15.926 575 HIS A O 1
ATOM 4966 N N . VAL A 1 575 ? 10.256 23.549 273.464 1.000 15.063 576 VAL A N 1
ATOM 4967 C CA . VAL A 1 575 ? 10.895 23.403 274.762 1.000 15.414 576 VAL A CA 1
ATOM 4968 C C . VAL A 1 575 ? 11.387 24.764 275.240 1.000 15.491 576 VAL A C 1
ATOM 4969 O O . VAL A 1 575 ? 11.750 25.627 274.444 1.000 15.626 576 VAL A O 1
ATOM 4973 N N . ASN A 1 576 ? 11.384 24.940 276.566 1.000 15.129 577 ASN A N 1
ATOM 4974 C CA . ASN A 1 576 ? 11.951 26.114 277.192 1.000 15.063 577 ASN A CA 1
ATOM 4975 C C . ASN A 1 576 ? 13.349 25.735 277.672 1.000 15.108 577 ASN A C 1
ATOM 4976 O O . ASN A 1 576 ? 13.487 24.823 278.487 1.000 15.042 577 ASN A O 1
ATOM 4981 N N . ILE A 1 577 ? 14.367 26.450 277.178 1.000 15.024 578 ILE A N 1
ATOM 4982 C CA . ILE A 1 577 ? 15.762 26.116 277.446 1.000 15.793 578 ILE A CA 1
ATOM 4983 C C . ILE A 1 577 ? 16.363 26.983 278.560 1.000 16.082 578 ILE A C 1
ATOM 4984 O O . ILE A 1 577 ? 17.551 26.859 278.847 1.000 16.983 578 ILE A O 1
ATOM 4989 N N . ASN A 1 578 ? 15.555 27.852 279.183 1.000 15.334 579 ASN A N 1
ATOM 4990 C CA . ASN A 1 578 ? 16.040 28.771 280.202 1.000 15.574 579 ASN A CA 1
ATOM 4991 C C . ASN A 1 578 ? 16.284 27.989 281.490 1.000 16.732 579 ASN A C 1
ATOM 4992 O O . ASN A 1 578 ? 15.365 27.355 281.988 1.000 16.913 579 ASN A O 1
ATOM 4997 N N . PRO A 1 579 ? 17.494 28.036 282.091 1.000 18.839 580 PRO A N 1
ATOM 4998 C CA . PRO A 1 579 ? 17.790 27.251 283.286 1.000 20.452 580 PRO A CA 1
ATOM 4999 C C . PRO A 1 579 ? 16.998 27.623 284.540 1.000 19.613 580 PRO A C 1
ATOM 5000 O O . PRO A 1 579 ? 16.978 26.852 285.491 1.000 23.427 580 PRO A O 1
ATOM 5004 N N A ASN A 1 580 ? 16.362 28.803 284.549 0.570 17.563 581 ASN A N 1
ATOM 5005 N N B ASN A 1 580 ? 16.348 28.791 284.536 0.430 17.631 581 ASN A N 1
ATOM 5006 C CA A ASN A 1 580 ? 15.597 29.261 285.700 0.570 17.196 581 ASN A CA 1
ATOM 5007 C CA B ASN A 1 580 ? 15.606 29.254 285.696 0.430 17.040 581 ASN A CA 1
ATOM 5008 C C A ASN A 1 580 ? 14.100 29.025 285.513 0.570 16.068 581 ASN A C 1
ATOM 5009 C C B ASN A 1 580 ? 14.100 29.122 285.468 0.430 16.340 581 ASN A C 1
ATOM 5010 O O A ASN A 1 580 ? 13.319 29.285 286.421 0.570 15.506 581 ASN A O 1
ATOM 5011 O O B ASN A 1 580 ? 13.317 29.565 286.302 0.430 16.268 581 ASN A O 1
ATOM 5020 N N . PHE A 1 581 ? 13.688 28.491 284.355 1.000 16.087 582 PHE A N 1
ATOM 5021 C CA . PHE A 1 581 ? 12.279 28.210 284.128 1.000 15.558 582 PHE A CA 1
ATOM 5022 C C . PHE A 1 581 ? 11.774 27.202 285.166 1.000 16.205 582 PHE A C 1
ATOM 5023 O O . PHE A 1 581 ? 10.586 27.195 285.495 1.000 16.287 582 PHE A O 1
ATOM 5031 N N . ARG A 1 582 ? 12.679 26.367 285.692 1.000 17.385 583 ARG A N 1
ATOM 5032 C CA . ARG A 1 582 ? 12.327 25.353 286.674 1.000 18.149 583 ARG A CA 1
ATOM 5033 C C . ARG A 1 582 ? 11.669 25.955 287.919 1.000 18.097 583 ARG A C 1
ATOM 5034 O O . ARG A 1 582 ? 10.976 25.246 288.638 1.000 18.423 583 ARG A O 1
ATOM 5042 N N . PHE A 1 583 ? 11.858 27.253 288.178 1.000 18.175 584 PHE A N 1
ATOM 5043 C CA . PHE A 1 583 ? 11.227 27.878 289.334 1.000 19.056 584 PHE A CA 1
ATOM 5044 C C . PHE A 1 583 ? 9.783 28.296 289.052 1.000 19.154 584 PHE A C 1
ATOM 5045 O O . PHE A 1 583 ? 9.114 28.809 289.954 1.000 20.858 584 PHE A O 1
ATOM 5053 N N . TYR A 1 584 ? 9.299 28.079 287.821 1.000 18.294 585 TYR A N 1
ATOM 5054 C CA . TYR A 1 584 ? 7.967 28.518 287.428 1.000 17.901 585 TYR A CA 1
ATOM 5055 C C . TYR A 1 584 ? 7.022 27.335 287.204 1.000 18.251 585 TYR A C 1
ATOM 5056 O O . TYR A 1 584 ? 5.806 27.519 287.173 1.000 18.333 585 TYR A O 1
ATOM 5065 N N . TYR A 1 585 ? 7.570 26.126 287.029 1.000 18.063 586 TYR A N 1
ATOM 5066 C CA . TYR A 1 585 ? 6.739 24.952 286.821 1.000 18.272 586 TYR A CA 1
ATOM 5067 C C . TYR A 1 585 ? 7.102 23.893 287.854 1.000 18.876 586 TYR A C 1
ATOM 5068 O O . TYR A 1 585 ? 8.229 23.862 288.353 1.000 19.220 586 TYR A O 1
ATOM 5077 N N . THR A 1 586 ? 6.119 23.030 288.130 1.000 20.400 587 THR A N 1
ATOM 5078 C CA . THR A 1 586 ? 6.257 21.914 289.051 1.000 21.691 587 THR A CA 1
ATOM 5079 C C . THR A 1 586 ? 6.003 20.613 288.294 1.000 21.578 587 THR A C 1
ATOM 5080 O O . THR A 1 586 ? 5.096 20.524 287.474 1.000 22.151 587 THR A O 1
ATOM 5084 N N . VAL A 1 587 ? 6.798 19.587 288.600 1.000 22.330 588 VAL A N 1
ATOM 5085 C CA . VAL A 1 587 ? 6.578 18.258 288.053 1.000 24.385 588 VAL A CA 1
ATOM 5086 C C . VAL A 1 587 ? 5.431 17.607 288.821 1.000 26.030 588 VAL A C 1
ATOM 5087 O O . VAL A 1 587 ? 5.491 17.537 290.046 1.000 27.986 588 VAL A O 1
ATOM 5091 N N . SER A 1 588 ? 4.411 17.120 288.103 1.000 28.463 589 SER A N 1
ATOM 5092 C CA . SER A 1 588 ? 3.086 16.911 288.674 1.000 32.820 589 SER A CA 1
ATOM 5093 C C . SER A 1 588 ? 2.596 15.478 288.521 1.000 35.817 589 SER A C 1
ATOM 5094 O O . SER A 1 588 ? 1.439 15.189 288.826 1.000 38.203 589 SER A O 1
ATOM 5097 N N . SER A 1 589 ? 3.461 14.583 288.048 1.000 36.695 590 SER A N 1
ATOM 5098 C CA . SER A 1 589 ? 3.055 13.205 287.850 1.000 36.508 590 SER A CA 1
ATOM 5099 C C . SER A 1 589 ? 4.285 12.319 287.947 1.000 36.869 590 SER A C 1
ATOM 5100 O O . SER A 1 589 ? 5.413 12.814 287.909 1.000 38.842 590 SER A O 1
ATOM 5103 N N . GLY A 1 590 ? 4.031 11.015 288.062 1.000 34.654 591 GLY A N 1
ATOM 5104 C CA . GLY A 1 590 ? 5.012 10.015 287.694 1.000 33.965 591 GLY A CA 1
ATOM 5105 C C . GLY A 1 590 ? 5.236 10.002 286.182 1.000 31.586 591 GLY A C 1
ATOM 5106 O O . GLY A 1 590 ? 4.609 10.753 285.427 1.000 29.961 591 GLY A O 1
ATOM 5107 N N . LYS A 1 591 ? 6.154 9.137 285.753 1.000 30.915 592 LYS A N 1
ATOM 5108 C CA . LYS A 1 591 ? 6.635 9.153 284.384 1.000 29.355 592 LYS A CA 1
ATOM 5109 C C . LYS A 1 591 ? 5.522 8.704 283.440 1.000 28.106 592 LYS A C 1
ATOM 5110 O O . LYS A 1 591 ? 4.824 7.725 283.703 1.000 29.394 592 LYS A O 1
ATOM 5116 N N . ILE A 1 592 ? 5.377 9.451 282.345 1.000 25.134 593 ILE A N 1
ATOM 5117 C CA . ILE A 1 592 ? 4.478 9.115 281.249 1.000 24.835 593 ILE A CA 1
ATOM 5118 C C . ILE A 1 592 ? 5.103 7.976 280.448 1.000 23.852 593 ILE A C 1
ATOM 5119 O O . ILE A 1 592 ? 6.313 7.962 280.243 1.000 24.427 593 ILE A O 1
ATOM 5124 N N A HIS A 1 593 ? 4.273 7.047 279.959 0.470 24.287 594 HIS A N 1
ATOM 5125 N N B HIS A 1 593 ? 4.264 7.028 280.018 0.530 24.278 594 HIS A N 1
ATOM 5126 C CA A HIS A 1 593 ? 4.762 5.965 279.117 0.470 24.141 594 HIS A CA 1
ATOM 5127 C CA B HIS A 1 593 ? 4.691 5.969 279.120 0.530 24.182 594 HIS A CA 1
ATOM 5128 C C A HIS A 1 593 ? 3.898 5.853 277.863 0.470 23.822 594 HIS A C 1
ATOM 5129 C C B HIS A 1 593 ? 3.858 6.039 277.845 0.530 23.994 594 HIS A C 1
ATOM 5130 O O A HIS A 1 593 ? 2.694 5.628 277.954 0.470 23.889 594 HIS A O 1
ATOM 5131 O O B HIS A 1 593 ? 2.637 6.178 277.908 0.530 24.009 594 HIS A O 1
ATOM 5144 N N . PHE A 1 594 ? 4.543 5.991 276.696 1.000 23.424 595 PHE A N 1
ATOM 5145 C CA . PHE A 1 594 ? 3.890 5.828 275.408 1.000 23.403 595 PHE A CA 1
ATOM 5146 C C . PHE A 1 594 ? 4.190 4.431 274.886 1.000 23.605 595 PHE A C 1
ATOM 5147 O O . PHE A 1 594 ? 5.262 3.887 275.135 1.000 23.652 595 PHE A O 1
ATOM 5155 N N . GLU A 1 595 ? 3.252 3.879 274.116 1.000 24.922 596 GLU A N 1
ATOM 5156 C CA . GLU A 1 595 ? 3.465 2.603 273.459 1.000 26.961 596 GLU A CA 1
ATOM 5157 C C . GLU A 1 595 ? 4.519 2.794 272.368 1.000 25.286 596 GLU A C 1
ATOM 5158 O O . GLU A 1 595 ? 5.425 1.978 272.218 1.000 26.323 596 GLU A O 1
ATOM 5164 N N . ARG A 1 596 ? 4.429 3.921 271.653 1.000 24.022 597 ARG A N 1
ATOM 5165 C CA . ARG A 1 596 ? 5.349 4.225 270.570 1.000 24.004 597 ARG A CA 1
ATOM 5166 C C . ARG A 1 596 ? 6.683 4.706 271.138 1.000 24.115 597 ARG A C 1
ATOM 5167 O O . ARG A 1 596 ? 6.708 5.474 272.096 1.000 26.221 597 ARG A O 1
ATOM 5175 N N . THR A 1 597 ? 7.778 4.230 270.535 1.000 24.601 598 THR A N 1
ATOM 5176 C CA . THR A 1 597 ? 9.129 4.651 270.865 1.000 25.001 598 THR A CA 1
ATOM 5177 C C . THR A 1 597 ? 9.625 5.608 269.782 1.000 23.300 598 THR A C 1
ATOM 5178 O O . THR A 1 597 ? 9.406 5.367 268.590 1.000 24.308 598 THR A O 1
ATOM 5182 N N . PHE A 1 598 ? 10.307 6.678 270.203 1.000 21.722 599 PHE A N 1
ATOM 5183 C CA . PHE A 1 598 ? 10.890 7.650 269.290 1.000 21.855 599 PHE A CA 1
ATOM 5184 C C . PHE A 1 598 ? 12.406 7.504 269.291 1.000 24.506 599 PHE A C 1
ATOM 5185 O O . PHE A 1 598 ? 12.983 6.950 270.221 1.000 26.252 599 PHE A O 1
ATOM 5193 N N . ARG A 1 599 ? 13.040 8.059 268.255 1.000 26.903 600 ARG A N 1
ATOM 5194 C CA . ARG A 1 599 ? 14.467 7.880 268.048 1.000 30.149 600 ARG A CA 1
ATOM 5195 C C . ARG A 1 599 ? 15.275 8.544 269.166 1.000 30.507 600 ARG A C 1
ATOM 5196 O O . ARG A 1 599 ? 16.163 7.909 269.722 1.000 32.905 600 ARG A O 1
ATOM 5204 N N . ASP A 1 600 ? 14.990 9.811 269.493 1.000 29.072 601 ASP A N 1
ATOM 5205 C CA . ASP A 1 600 ? 15.933 10.587 270.291 1.000 28.530 601 ASP A CA 1
ATOM 5206 C C . ASP A 1 600 ? 15.387 11.039 271.642 1.000 25.860 601 ASP A C 1
ATOM 5207 O O . ASP A 1 600 ? 16.108 11.700 272.382 1.000 26.831 601 ASP A O 1
ATOM 5212 N N . TRP A 1 601 ? 14.133 10.719 271.965 1.000 22.970 602 TRP A N 1
ATOM 5213 C CA . TRP A 1 601 ? 13.563 11.179 273.222 1.000 21.948 602 TRP A CA 1
ATOM 5214 C C . TRP A 1 601 ? 12.445 10.258 273.683 1.000 21.310 602 TRP A C 1
ATOM 5215 O O . TRP A 1 601 ? 11.945 9.436 272.920 1.000 22.067 602 TRP A O 1
ATOM 5226 N N . GLU A 1 602 ? 12.091 10.417 274.958 1.000 21.095 603 GLU A N 1
ATOM 5227 C CA . GLU A 1 602 ? 10.916 9.801 275.540 1.000 21.640 603 GLU A CA 1
ATOM 5228 C C . GLU A 1 602 ? 10.327 10.801 276.529 1.000 20.634 603 GLU A C 1
ATOM 5229 O O . GLU A 1 602 ? 11.043 11.657 277.048 1.000 19.732 603 GLU A O 1
ATOM 5235 N N . PRO A 1 603 ? 9.009 10.747 276.808 1.000 20.686 604 PRO A N 1
ATOM 5236 C CA . PRO A 1 603 ? 8.426 11.629 277.807 1.000 20.209 604 PRO A CA 1
ATOM 5237 C C . PRO A 1 603 ? 8.951 11.360 279.209 1.000 20.106 604 PRO A C 1
ATOM 5238 O O . PRO A 1 603 ? 9.314 10.234 279.547 1.000 20.035 604 PRO A O 1
ATOM 5242 N N . GLY A 1 604 ? 9.003 12.427 280.006 1.000 20.006 605 GLY A N 1
ATOM 5243 C CA . GLY A 1 604 ? 9.202 12.304 281.436 1.000 20.300 605 GLY A CA 1
ATOM 5244 C C . GLY A 1 604 ? 7.858 12.444 282.137 1.000 20.874 605 GLY A C 1
ATOM 5245 O O . GLY A 1 604 ? 6.937 11.686 281.846 1.000 21.991 605 GLY A O 1
ATOM 5246 N N . CYS A 1 605 ? 7.755 13.447 283.018 1.000 20.438 606 CYS A N 1
ATOM 5247 C CA . CYS A 1 605 ? 6.556 13.675 283.803 1.000 21.803 606 CYS A CA 1
ATOM 5248 C C . CYS A 1 605 ? 5.777 14.869 283.258 1.000 20.757 606 CYS A C 1
ATOM 5249 O O . CYS A 1 605 ? 6.317 15.715 282.547 1.000 19.199 606 CYS A O 1
ATOM 5252 N N . ARG A 1 606 ? 4.493 14.934 283.622 1.000 20.799 607 ARG A N 1
ATOM 5253 C CA . ARG A 1 606 ? 3.676 16.096 283.326 1.000 20.791 607 ARG A CA 1
ATOM 5254 C C . ARG A 1 606 ? 4.183 17.274 284.151 1.000 20.245 607 ARG A C 1
ATOM 5255 O O . ARG A 1 606 ? 4.767 17.084 285.215 1.000 20.208 607 ARG A O 1
ATOM 5263 N N . ILE A 1 607 ? 3.963 18.484 283.636 1.000 19.290 608 ILE A N 1
ATOM 5264 C CA . ILE A 1 607 ? 4.355 19.695 284.330 1.000 19.158 608 ILE A CA 1
ATOM 5265 C C . ILE A 1 607 ? 3.168 20.649 284.401 1.000 18.856 608 ILE A C 1
ATOM 5266 O O . ILE A 1 607 ? 2.322 20.683 283.508 1.000 18.231 608 ILE A O 1
ATOM 5271 N N . VAL A 1 608 ? 3.162 21.434 285.484 1.000 18.486 609 VAL A N 1
ATOM 5272 C CA . VAL A 1 608 ? 2.077 22.337 285.820 1.000 18.949 609 VAL A CA 1
ATOM 5273 C C . VAL A 1 608 ? 2.659 23.660 286.307 1.000 18.550 609 VAL A C 1
ATOM 5274 O O . VAL A 1 608 ? 3.796 23.736 286.762 1.000 19.164 609 VAL A O 1
ATOM 5278 N N . CYS A 1 609 ? 1.821 24.692 286.240 1.000 18.057 610 CYS A N 1
ATOM 5279 C CA . CYS A 1 609 ? 2.110 25.985 286.822 1.000 18.808 610 CYS A CA 1
ATOM 5280 C C . CYS A 1 609 ? 2.385 25.838 288.314 1.000 19.653 610 CYS A C 1
ATOM 5281 O O . CYS A 1 609 ? 1.584 25.246 289.032 1.000 20.117 610 CYS A O 1
ATOM 5284 N N . SER A 1 610 ? 3.504 26.401 288.781 1.000 19.919 611 SER A N 1
ATOM 5285 C CA . SER A 1 610 ? 3.853 26.302 290.189 1.000 21.481 611 SER A CA 1
ATOM 5286 C C . SER A 1 610 ? 2.885 27.104 291.062 1.000 22.760 611 SER A C 1
ATOM 5287 O O . SER A 1 610 ? 2.730 26.793 292.239 1.000 24.012 611 SER A O 1
ATOM 5290 N N A GLU A 1 611 ? 2.253 28.138 290.489 0.700 23.796 612 GLU A N 1
ATOM 5291 N N B GLU A 1 611 ? 2.233 28.119 290.478 0.300 22.965 612 GLU A N 1
ATOM 5292 C CA A GLU A 1 611 ? 1.331 28.984 291.233 0.700 25.481 612 GLU A CA 1
ATOM 5293 C CA B GLU A 1 611 ? 1.341 28.998 291.218 0.300 23.440 612 GLU A CA 1
ATOM 5294 C C A GLU A 1 611 ? -0.027 28.307 291.401 0.700 24.805 612 GLU A C 1
ATOM 5295 C C B GLU A 1 611 ? -0.045 28.373 291.382 0.300 23.644 612 GLU A C 1
ATOM 5296 O O A GLU A 1 611 ? -0.548 28.249 292.515 0.700 26.806 612 GLU A O 1
ATOM 5297 O O B GLU A 1 611 ? -0.605 28.423 292.476 0.300 24.612 612 GLU A O 1
ATOM 5308 N N . CYS A 1 612 ? -0.603 27.810 290.301 1.000 23.289 613 CYS A N 1
ATOM 5309 C CA . CYS A 1 612 ? -2.005 27.406 290.296 1.000 23.789 613 CYS A CA 1
ATOM 5310 C C . CYS A 1 612 ? -2.279 25.959 289.865 1.000 23.718 613 CYS A C 1
ATOM 5311 O O . CYS A 1 612 ? -3.434 25.544 289.907 1.000 25.164 613 CYS A O 1
ATOM 5314 N N A ARG A 1 613 ? -1.242 25.221 289.444 0.700 23.048 614 ARG A N 1
ATOM 5315 N N B ARG A 1 613 ? -1.238 25.229 289.436 0.300 22.931 614 ARG A N 1
ATOM 5316 C CA A ARG A 1 613 ? -1.340 23.806 289.100 0.700 24.141 614 ARG A CA 1
ATOM 5317 C CA B ARG A 1 613 ? -1.325 23.815 289.088 0.300 22.884 614 ARG A CA 1
ATOM 5318 C C A ARG A 1 613 ? -1.994 23.584 287.731 0.700 22.312 614 ARG A C 1
ATOM 5319 C C B ARG A 1 613 ? -2.031 23.590 287.748 0.300 21.786 614 ARG A C 1
ATOM 5320 O O A ARG A 1 613 ? -2.261 22.440 287.360 0.700 21.863 614 ARG A O 1
ATOM 5321 O O B ARG A 1 613 ? -2.376 22.455 287.424 0.300 21.758 614 ARG A O 1
ATOM 5336 N N . GLN A 1 614 ? -2.211 24.654 286.955 1.000 20.442 615 GLN A N 1
ATOM 5337 C CA . GLN A 1 614 ? -2.666 24.520 285.575 1.000 20.110 615 GLN A CA 1
ATOM 5338 C C . GLN A 1 614 ? -1.685 23.640 284.799 1.000 19.291 615 GLN A C 1
ATOM 5339 O O . GLN A 1 614 ? -0.480 23.855 284.859 1.000 18.525 615 GLN A O 1
ATOM 5345 N N . GLU A 1 615 ? -2.222 22.676 284.047 1.000 20.390 616 GLU A N 1
ATOM 5346 C CA . GLU A 1 615 ? -1.429 21.830 283.169 1.000 20.956 616 GLU A CA 1
ATOM 5347 C C . GLU A 1 615 ? -0.754 22.692 282.106 1.000 19.435 616 GLU A C 1
ATOM 5348 O O . GLU A 1 615 ? -1.404 23.556 281.522 1.000 19.463 616 GLU A O 1
ATOM 5354 N N . TRP A 1 616 ? 0.540 22.445 281.860 1.000 18.749 617 TRP A N 1
ATOM 5355 C CA . TRP A 1 616 ? 1.313 23.202 280.883 1.000 17.911 617 TRP A CA 1
ATOM 5356 C C . TRP A 1 616 ? 1.849 22.335 279.747 1.000 18.164 617 TRP A C 1
ATOM 5357 O O . TRP A 1 616 ? 2.017 22.830 278.639 1.000 18.407 617 TRP A O 1
ATOM 5368 N N . GLY A 1 617 ? 2.170 21.076 280.037 1.000 17.899 618 GLY A N 1
ATOM 5369 C CA . GLY A 1 617 ? 2.844 20.219 279.079 1.000 17.987 618 GLY A CA 1
ATOM 5370 C C . GLY A 1 617 ? 3.482 19.028 279.783 1.000 18.343 618 GLY A C 1
ATOM 5371 O O . GLY A 1 617 ? 2.928 18.498 280.747 1.000 18.873 618 GLY A O 1
ATOM 5372 N N . MET A 1 618 ? 4.652 18.621 279.290 1.000 18.153 619 MET A N 1
ATOM 5373 C CA . MET A 1 618 ? 5.347 17.470 279.830 1.000 18.440 619 MET A CA 1
ATOM 5374 C C . MET A 1 618 ? 6.843 17.623 279.578 1.000 17.922 619 MET A C 1
ATOM 5375 O O . MET A 1 618 ? 7.270 18.385 278.712 1.000 17.607 619 MET A O 1
ATOM 5380 N N . GLU A 1 619 ? 7.630 16.881 280.352 1.000 17.839 620 GLU A N 1
ATOM 5381 C CA . GLU A 1 619 ? 9.064 16.827 280.156 1.000 18.452 620 GLU A CA 1
ATOM 5382 C C . GLU A 1 619 ? 9.381 15.964 278.946 1.000 18.391 620 GLU A C 1
ATOM 5383 O O . GLU A 1 619 ? 8.718 14.960 278.679 1.000 18.828 620 GLU A O 1
ATOM 5389 N N . MET A 1 620 ? 10.423 16.393 278.241 1.000 18.484 621 MET A N 1
ATOM 5390 C CA . MET A 1 620 ? 11.061 15.615 277.203 1.000 19.090 621 MET A CA 1
ATOM 5391 C C . MET A 1 620 ? 12.409 15.172 277.754 1.000 18.956 621 MET A C 1
ATOM 5392 O O . MET A 1 620 ? 13.219 16.016 278.122 1.000 18.567 621 MET A O 1
ATOM 5397 N N . ILE A 1 621 ? 12.628 13.857 277.830 1.000 19.508 622 ILE A N 1
ATOM 5398 C CA . ILE A 1 621 ? 13.963 13.343 278.079 1.000 20.279 622 ILE A CA 1
ATOM 5399 C C . ILE A 1 621 ? 14.627 13.125 276.723 1.000 20.504 622 ILE A C 1
ATOM 5400 O O . ILE A 1 621 ? 14.380 12.122 276.059 1.000 21.061 622 ILE A O 1
ATOM 5405 N N . TYR A 1 622 ? 15.432 14.111 276.321 1.000 20.942 623 TYR A N 1
ATOM 5406 C CA . TYR A 1 622 ? 16.089 14.130 275.030 1.000 22.684 623 TYR A CA 1
ATOM 5407 C C . TYR A 1 622 ? 17.541 13.725 275.248 1.000 23.296 623 TYR A C 1
ATOM 5408 O O . TYR A 1 622 ? 18.325 14.499 275.790 1.000 23.084 623 TYR A O 1
ATOM 5417 N N A ARG A 1 623 ? 17.890 12.508 274.821 0.470 24.634 624 ARG A N 1
ATOM 5418 N N B ARG A 1 623 ? 17.879 12.496 274.850 0.530 24.344 624 ARG A N 1
ATOM 5419 C CA A ARG A 1 623 ? 19.213 11.956 275.069 0.470 26.511 624 ARG A CA 1
ATOM 5420 C CA B ARG A 1 623 ? 19.219 11.972 275.050 0.530 25.982 624 ARG A CA 1
ATOM 5421 C C A ARG A 1 623 ? 19.544 12.109 276.555 0.470 26.028 624 ARG A C 1
ATOM 5422 C C B ARG A 1 623 ? 19.567 12.089 276.537 0.530 25.754 624 ARG A C 1
ATOM 5423 O O A ARG A 1 623 ? 18.848 11.547 277.396 0.470 26.964 624 ARG A O 1
ATOM 5424 O O B ARG A 1 623 ? 18.903 11.476 277.367 0.530 27.125 624 ARG A O 1
ATOM 5439 N N . ASN A 1 624 ? 20.570 12.906 276.886 1.000 25.634 625 ASN A N 1
ATOM 5440 C CA . ASN A 1 624 ? 21.045 12.997 278.264 1.000 26.350 625 ASN A CA 1
ATOM 5441 C C . ASN A 1 624 ? 20.566 14.262 278.982 1.000 25.171 625 ASN A C 1
ATOM 5442 O O . ASN A 1 624 ? 21.130 14.617 280.019 1.000 24.868 625 ASN A O 1
ATOM 5447 N N . VAL A 1 625 ? 19.541 14.946 278.449 1.000 22.596 626 VAL A N 1
ATOM 5448 C CA . VAL A 1 625 ? 18.986 16.114 279.121 1.000 22.602 626 VAL A CA 1
ATOM 5449 C C . VAL A 1 625 ? 17.474 15.952 279.244 1.000 21.033 626 VAL A C 1
ATOM 5450 O O . VAL A 1 625 ? 16.865 15.172 278.513 1.000 21.371 626 VAL A O 1
ATOM 5454 N N . THR A 1 626 ? 16.890 16.692 280.196 1.000 20.611 627 THR A N 1
ATOM 5455 C CA . THR A 1 626 ? 15.452 16.766 280.373 1.000 19.955 627 THR A CA 1
ATOM 5456 C C . THR A 1 626 ? 15.026 18.223 280.205 1.000 19.575 627 THR A C 1
ATOM 5457 O O . THR A 1 626 ? 15.567 19.102 280.881 1.000 20.313 627 THR A O 1
ATOM 5461 N N A LEU A 1 627 ? 14.082 18.464 279.292 0.560 19.197 628 LEU A N 1
ATOM 5462 N N B LEU A 1 627 ? 14.036 18.438 279.317 0.440 19.133 628 LEU A N 1
ATOM 5463 C CA A LEU A 1 627 ? 13.590 19.804 279.028 0.560 18.941 628 LEU A CA 1
ATOM 5464 C CA B LEU A 1 627 ? 13.583 19.745 278.852 0.440 18.718 628 LEU A CA 1
ATOM 5465 C C A LEU A 1 627 ? 12.069 19.805 279.088 0.560 17.582 628 LEU A C 1
ATOM 5466 C C B LEU A 1 627 ? 12.060 19.833 278.980 0.440 17.437 628 LEU A C 1
ATOM 5467 O O A LEU A 1 627 ? 11.421 18.813 278.763 0.560 17.487 628 LEU A O 1
ATOM 5468 O O B LEU A 1 627 ? 11.368 18.927 278.524 0.440 17.171 628 LEU A O 1
ATOM 5477 N N . PRO A 1 628 ? 11.464 20.929 279.512 1.000 16.213 629 PRO A N 1
ATOM 5478 C CA . PRO A 1 628 ? 10.013 21.066 279.508 1.000 15.774 629 PRO A CA 1
ATOM 5479 C C . PRO A 1 628 ? 9.433 21.443 278.148 1.000 15.208 629 PRO A C 1
ATOM 5480 O O . PRO A 1 628 ? 9.857 22.434 277.561 1.000 15.641 629 PRO A O 1
ATOM 5484 N N . ILE A 1 629 ? 8.448 20.663 277.685 1.000 15.176 630 ILE A N 1
ATOM 5485 C CA . ILE A 1 629 ? 7.692 20.976 276.477 1.000 15.397 630 ILE A CA 1
ATOM 5486 C C . ILE A 1 629 ? 6.431 21.726 276.888 1.000 15.660 630 ILE A C 1
ATOM 5487 O O . ILE A 1 629 ? 5.704 21.249 277.753 1.000 16.946 630 ILE A O 1
ATOM 5492 N N . LEU A 1 630 ? 6.148 22.844 276.214 1.000 15.096 631 LEU A N 1
ATOM 5493 C CA . LEU A 1 630 ? 4.946 23.618 276.467 1.000 15.797 631 LEU A CA 1
ATOM 5494 C C . LEU A 1 630 ? 3.905 23.367 275.383 1.000 15.366 631 LEU A C 1
ATOM 5495 O O . LEU A 1 630 ? 4.214 23.441 274.188 1.000 14.785 631 LEU A O 1
ATOM 5500 N N . SER A 1 631 ? 2.664 23.120 275.819 1.000 16.060 632 SER A N 1
ATOM 5501 C CA . SER A 1 631 ? 1.524 23.103 274.917 1.000 17.375 632 SER A CA 1
ATOM 5502 C C . SER A 1 631 ? 0.913 24.505 274.853 1.000 17.619 632 SER A C 1
ATOM 5503 O O . SER A 1 631 ? 0.530 25.082 275.872 1.000 17.498 632 SER A O 1
ATOM 5506 N N . ILE A 1 632 ? 0.791 25.031 273.632 1.000 17.881 633 ILE A N 1
ATOM 5507 C CA . ILE A 1 632 ? 0.422 26.418 273.389 1.000 19.076 633 ILE A CA 1
ATOM 5508 C C . ILE A 1 632 ? -0.927 26.766 274.027 1.000 18.357 633 ILE A C 1
ATOM 5509 O O . ILE A 1 632 ? -1.107 27.890 274.503 1.000 18.778 633 ILE A O 1
ATOM 5514 N N . LYS A 1 633 ? -1.866 25.810 274.067 1.000 18.188 634 LYS A N 1
ATOM 5515 C CA . LYS A 1 633 ? -3.221 26.088 274.523 1.000 18.937 634 LYS A CA 1
ATOM 5516 C C . LYS A 1 633 ? -3.284 26.429 276.014 1.000 17.851 634 LYS A C 1
ATOM 5517 O O . LYS A 1 633 ? -4.334 26.849 276.492 1.000 18.484 634 LYS A O 1
ATOM 5523 N N . ASN A 1 634 ? -2.181 26.249 276.745 1.000 16.436 635 ASN A N 1
ATOM 5524 C CA . ASN A 1 634 ? -2.181 26.464 278.188 1.000 16.119 635 ASN A CA 1
ATOM 5525 C C . ASN A 1 634 ? -1.695 27.867 278.563 1.000 16.256 635 ASN A C 1
ATOM 5526 O O . ASN A 1 634 ? -1.501 28.150 279.748 1.000 16.440 635 ASN A O 1
ATOM 5531 N N . PHE A 1 635 ? -1.536 28.748 277.568 1.000 15.668 636 PHE A N 1
ATOM 5532 C CA . PHE A 1 635 ? -0.949 30.058 277.777 1.000 15.725 636 PHE A CA 1
ATOM 5533 C C . PHE A 1 635 ? -1.753 31.139 277.069 1.000 16.614 636 PHE A C 1
ATOM 5534 O O . PHE A 1 635 ? -2.466 30.877 276.104 1.000 17.563 636 PHE A O 1
ATOM 5542 N N . VAL A 1 636 ? -1.583 32.367 277.562 1.000 16.398 637 VAL A N 1
ATOM 5543 C CA . VAL A 1 636 ? -1.906 33.552 276.795 1.000 17.358 637 VAL A CA 1
ATOM 5544 C C . VAL A 1 636 ? -0.585 34.172 276.359 1.000 17.258 637 VAL A C 1
ATOM 5545 O O . VAL A 1 636 ? 0.292 34.411 277.189 1.000 17.091 637 VAL A O 1
ATOM 5549 N N . VAL A 1 637 ? -0.463 34.427 275.051 1.000 17.223 638 VAL A N 1
ATOM 5550 C CA . VAL A 1 637 ? 0.737 35.024 274.497 1.000 17.732 638 VAL A CA 1
ATOM 5551 C C . VAL A 1 637 ? 0.523 36.533 274.429 1.000 17.283 638 VAL A C 1
ATOM 5552 O O . VAL A 1 637 ? -0.466 37.004 273.866 1.000 17.639 638 VAL A O 1
ATOM 5556 N N . VAL A 1 638 ? 1.458 37.275 275.028 1.000 17.460 639 VAL A N 1
ATOM 5557 C CA . VAL A 1 638 ? 1.379 38.720 275.122 1.000 18.509 639 VAL A CA 1
ATOM 5558 C C . VAL A 1 638 ? 2.517 39.322 274.303 1.000 19.260 639 VAL A C 1
ATOM 5559 O O . VAL A 1 638 ? 3.691 39.056 274.565 1.000 18.594 639 VAL A O 1
ATOM 5563 N N . THR A 1 639 ? 2.151 40.132 273.306 1.000 21.044 640 THR A N 1
ATOM 5564 C CA . THR A 1 639 ? 3.118 40.865 272.508 1.000 23.161 640 THR A CA 1
ATOM 5565 C C . THR A 1 639 ? 2.844 42.350 272.717 1.000 25.773 640 THR A C 1
ATOM 5566 O O . THR A 1 639 ? 1.871 42.713 273.378 1.000 26.132 640 THR A O 1
ATOM 5570 N N . PRO A 1 640 ? 3.676 43.258 272.157 1.000 28.417 641 PRO A N 1
ATOM 5571 C CA . PRO A 1 640 ? 3.380 44.684 272.212 1.000 31.678 641 PRO A CA 1
ATOM 5572 C C . PRO A 1 640 ? 2.021 45.060 271.620 1.000 34.083 641 PRO A C 1
ATOM 5573 O O . PRO A 1 640 ? 1.444 46.064 272.025 1.000 38.811 641 PRO A O 1
ATOM 5577 N N . ASP A 1 641 ? 1.493 44.231 270.705 1.000 34.542 642 ASP A N 1
ATOM 5578 C CA . ASP A 1 641 ? 0.294 44.569 269.951 1.000 36.000 642 ASP A CA 1
ATOM 5579 C C . ASP A 1 641 ? -0.975 43.974 270.569 1.000 34.687 642 ASP A C 1
ATOM 5580 O O . ASP A 1 641 ? -2.037 44.587 270.475 1.000 37.076 642 ASP A O 1
ATOM 5585 N N . GLU A 1 642 ? -0.901 42.786 271.182 1.000 31.649 643 GLU A N 1
ATOM 5586 C CA . GLU A 1 642 ? -2.121 42.168 271.680 1.000 31.051 643 GLU A CA 1
ATOM 5587 C C . GLU A 1 642 ? -1.837 41.010 272.633 1.000 27.279 643 GLU A C 1
ATOM 5588 O O . GLU A 1 642 ? -0.695 40.584 272.796 1.000 26.017 643 GLU A O 1
ATOM 5594 N N . LYS A 1 643 ? -2.921 40.526 273.254 1.000 26.131 644 LYS A N 1
ATOM 5595 C CA . LYS A 1 643 ? -2.910 39.316 274.060 1.000 24.728 644 LYS A CA 1
ATOM 5596 C C . LYS A 1 643 ? -3.804 38.285 273.377 1.000 23.369 644 LYS A C 1
ATOM 5597 O O . LYS A 1 643 ? -4.962 38.573 273.072 1.000 23.922 644 LYS A O 1
ATOM 5603 N N . LYS A 1 644 ? -3.268 37.085 273.138 1.000 21.399 645 LYS A N 1
ATOM 5604 C CA . LYS A 1 644 ? -3.991 36.088 272.368 1.000 22.768 645 LYS A CA 1
ATOM 5605 C C . LYS A 1 644 ? -3.748 34.686 272.918 1.000 21.013 645 LYS A C 1
ATOM 5606 O O . LYS A 1 644 ? -2.612 34.327 273.219 1.000 19.954 645 LYS A O 1
ATOM 5612 N N . LYS A 1 645 ? -4.837 33.911 273.026 1.000 21.770 646 LYS A N 1
ATOM 5613 C CA . LYS A 1 645 ? -4.766 32.490 273.317 1.000 23.811 646 LYS A CA 1
ATOM 5614 C C . LYS A 1 645 ? -4.731 31.737 271.991 1.000 24.140 646 LYS A C 1
ATOM 5615 O O . LYS A 1 645 ? -5.732 31.678 271.274 1.000 26.617 646 LYS A O 1
ATOM 5621 N N . TYR A 1 646 ? -3.563 31.176 271.675 1.000 22.164 647 TYR A N 1
ATOM 5622 C CA . TYR A 1 646 ? -3.362 30.420 270.451 1.000 22.692 647 TYR A CA 1
ATOM 5623 C C . TYR A 1 646 ? -3.688 28.948 270.676 1.000 23.876 647 TYR A C 1
ATOM 5624 O O . TYR A 1 646 ? -3.430 28.411 271.748 1.000 24.649 647 TYR A O 1
ATOM 5633 N N . LYS A 1 647 ? -4.185 28.287 269.625 1.000 24.239 648 LYS A N 1
ATOM 5634 C CA . LYS A 1 647 ? -4.437 26.857 269.674 1.000 25.664 648 LYS A CA 1
ATOM 5635 C C . LYS A 1 647 ? -3.380 26.104 268.868 1.000 24.628 648 LYS A C 1
ATOM 5636 O O . LYS A 1 647 ? -3.317 24.882 268.944 1.000 26.317 648 LYS A O 1
ATOM 5642 N N . LYS A 1 648 ? -2.562 26.835 268.099 1.000 22.939 649 LYS A N 1
ATOM 5643 C CA . LYS A 1 648 ? -1.468 26.247 267.344 1.000 23.493 649 LYS A CA 1
ATOM 5644 C C . LYS A 1 648 ? -0.259 27.169 267.411 1.000 23.021 649 LYS A C 1
ATOM 5645 O O . LYS A 1 648 ? -0.422 28.376 267.460 1.000 22.195 649 LYS A O 1
ATOM 5651 N N . TRP A 1 649 ? 0.947 26.594 267.399 1.000 23.373 650 TRP A N 1
ATOM 5652 C CA . TRP A 1 649 ? 2.172 27.382 267.349 1.000 24.954 650 TRP A CA 1
ATOM 5653 C C . TRP A 1 649 ? 2.375 28.001 265.973 1.000 26.138 650 TRP A C 1
ATOM 5654 O O . TRP A 1 649 ? 3.141 28.948 265.815 1.000 27.459 650 TRP A O 1
ATOM 5665 N N . SER A 1 650 ? 1.750 27.409 264.958 1.000 29.402 651 SER A N 1
ATOM 5666 C CA . SER A 1 650 ? 2.124 27.721 263.590 1.000 30.442 651 SER A CA 1
ATOM 5667 C C . SER A 1 650 ? 1.715 29.141 263.190 1.000 31.128 651 SER A C 1
ATOM 5668 O O . SER A 1 650 ? 2.225 29.646 262.197 1.000 35.775 651 SER A O 1
ATOM 5671 N N . THR A 1 651 ? 0.863 29.818 263.983 1.000 30.218 652 THR A N 1
ATOM 5672 C CA . THR A 1 651 ? 0.388 31.150 263.629 1.000 28.746 652 THR A CA 1
ATOM 5673 C C . THR A 1 651 ? 0.914 32.232 264.577 1.000 25.960 652 THR A C 1
ATOM 5674 O O . THR A 1 651 ? 0.461 33.372 264.504 1.000 26.155 652 THR A O 1
ATOM 5678 N N . VAL A 1 652 ? 1.870 31.909 265.460 1.000 23.729 653 VAL A N 1
ATOM 5679 C CA . VAL A 1 652 ? 2.387 32.918 266.376 1.000 22.043 653 VAL A CA 1
ATOM 5680 C C . VAL A 1 652 ? 3.174 33.952 265.571 1.000 21.595 653 VAL A C 1
ATOM 5681 O O . VAL A 1 652 ? 3.595 33.678 264.446 1.000 23.881 653 VAL A O 1
ATOM 5685 N N . THR A 1 653 ? 3.364 35.136 266.161 1.000 20.569 654 THR A N 1
ATOM 5686 C CA . THR A 1 653 ? 3.876 36.298 265.445 1.000 20.951 654 THR A CA 1
ATOM 5687 C C . THR A 1 653 ? 5.324 36.613 265.829 1.000 20.105 654 THR A C 1
ATOM 5688 O O . THR A 1 653 ? 5.749 37.765 265.760 1.000 21.161 654 THR A O 1
ATOM 5692 N N . PHE A 1 654 ? 6.099 35.590 266.189 1.000 19.555 655 PHE A N 1
ATOM 5693 C CA . PHE A 1 654 ? 7.512 35.763 266.474 1.000 19.111 655 PHE A CA 1
ATOM 5694 C C . PHE A 1 654 ? 8.231 34.496 266.022 1.000 19.036 655 PHE A C 1
ATOM 5695 O O . PHE A 1 654 ? 7.620 33.424 265.973 1.000 19.135 655 PHE A O 1
ATOM 5703 N N . PRO A 1 655 ? 9.527 34.591 265.647 1.000 18.509 656 PRO A N 1
ATOM 5704 C CA . PRO A 1 655 ? 10.281 33.428 265.204 1.000 19.167 656 PRO A CA 1
ATOM 5705 C C . PRO A 1 655 ? 10.811 32.578 266.351 1.000 18.590 656 PRO A C 1
ATOM 5706 O O .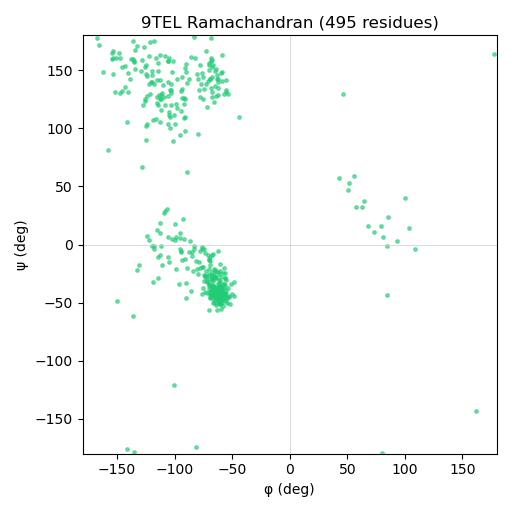 PRO A 1 655 ? 11.173 33.110 267.398 1.000 19.663 656 PRO A O 1
ATOM 5710 N N . ILE A 1 656 ? 10.872 31.265 266.117 1.000 18.241 657 ILE A N 1
ATOM 5711 C CA . ILE A 1 656 ? 11.414 30.323 267.079 1.000 17.598 657 ILE A CA 1
ATOM 5712 C C . ILE A 1 656 ? 12.511 29.504 266.405 1.000 18.023 657 ILE A C 1
ATOM 5713 O O . ILE A 1 656 ? 12.293 28.894 265.358 1.000 19.689 657 ILE A O 1
ATOM 5718 N N . GLU A 1 657 ? 13.697 29.513 267.020 1.000 18.819 658 GLU A N 1
ATOM 5719 C CA . GLU A 1 657 ? 14.848 28.791 266.508 1.000 20.528 658 GLU A CA 1
ATOM 5720 C C . GLU A 1 657 ? 14.743 27.302 266.828 1.000 19.902 658 GLU A C 1
ATOM 5721 O O . GLU A 1 657 ? 14.109 26.887 267.799 1.000 17.950 658 GLU A O 1
ATOM 5727 N N . GLU A 1 658 ? 15.414 26.501 266.003 1.000 20.202 659 GLU A N 1
ATOM 5728 C CA . GLU A 1 658 ? 15.551 25.078 266.247 1.000 21.022 659 GLU A CA 1
ATOM 5729 C C . GLU A 1 658 ? 16.460 24.848 267.452 1.000 19.677 659 GLU A C 1
ATOM 5730 O O . GLU A 1 658 ? 17.456 25.542 267.640 1.000 19.549 659 GLU A O 1
ATOM 5736 N N . PHE A 1 659 ? 16.109 23.840 268.251 1.000 19.093 660 PHE A N 1
ATOM 5737 C CA . PHE A 1 659 ? 16.951 23.385 269.339 1.000 19.121 660 PHE A CA 1
ATOM 5738 C C . PHE A 1 659 ? 18.247 22.805 268.786 1.000 20.641 660 PHE A C 1
ATOM 5739 O O . PHE A 1 659 ? 18.218 22.049 267.814 1.000 22.692 660 PHE A O 1
ATOM 5747 N N . SER A 1 660 ? 19.364 23.166 269.428 1.000 21.474 661 SER A N 1
ATOM 5748 C CA . SER A 1 660 ? 20.665 22.578 269.170 1.000 23.852 661 SER A CA 1
ATOM 5749 C C . SER A 1 660 ? 21.123 21.852 270.431 1.000 24.622 661 SER A C 1
ATOM 5750 O O . SER A 1 660 ? 21.461 22.494 271.422 1.000 25.125 661 SER A O 1
ATOM 5753 N N . TYR A 1 661 ? 21.112 20.516 270.387 1.000 25.145 662 TYR A N 1
ATOM 5754 C CA . TYR A 1 661 ? 21.524 19.712 271.526 1.000 25.571 662 TYR A CA 1
ATOM 5755 C C . TYR A 1 661 ? 22.961 20.060 271.915 1.000 27.492 662 TYR A C 1
ATOM 5756 O O . TYR A 1 661 ? 23.265 20.235 273.094 1.000 26.812 662 TYR A O 1
ATOM 5765 N N . LEU A 1 662 ? 23.841 20.171 270.915 1.000 29.754 663 LEU A N 1
ATOM 5766 C CA . LEU A 1 662 ? 25.244 20.468 271.157 1.000 32.230 663 LEU A CA 1
ATOM 5767 C C . LEU A 1 662 ? 25.403 21.814 271.865 1.000 32.824 663 LEU A C 1
ATOM 5768 O O . LEU A 1 662 ? 26.132 21.912 272.850 1.000 34.625 663 LEU A O 1
ATOM 5773 N N . GLU A 1 663 ? 24.724 22.848 271.354 1.000 32.165 664 GLU A N 1
ATOM 5774 C CA . GLU A 1 663 ? 24.835 24.193 271.900 1.000 34.045 664 GLU A CA 1
ATOM 5775 C C . GLU A 1 663 ? 24.267 24.211 273.319 1.000 31.839 664 GLU A C 1
ATOM 5776 O O . GLU A 1 663 ? 24.807 24.871 274.206 1.000 32.666 664 GLU A O 1
ATOM 5782 N N . TYR A 1 664 ? 23.169 23.471 273.519 1.000 28.320 665 TYR A N 1
ATOM 5783 C CA . TYR A 1 664 ? 22.493 23.431 274.805 1.000 26.888 665 TYR A CA 1
ATOM 5784 C C . TYR A 1 664 ? 23.401 22.800 275.859 1.000 28.719 665 TYR A C 1
ATOM 5785 O O . TYR A 1 664 ? 23.498 23.304 276.974 1.000 29.571 665 TYR A O 1
ATOM 5794 N N . CYS A 1 665 ? 24.044 21.683 275.507 1.000 29.973 666 CYS A N 1
ATOM 5795 C CA . CYS A 1 665 ? 24.948 21.006 276.425 1.000 32.527 666 CYS A CA 1
ATOM 5796 C C . CYS A 1 665 ? 26.131 21.914 276.765 1.000 34.831 666 CYS A C 1
ATOM 5797 O O . CYS A 1 665 ? 26.487 22.039 277.933 1.000 36.372 666 CYS A O 1
ATOM 5800 N N . SER A 1 666 ? 26.713 22.562 275.745 1.000 37.530 667 SER A N 1
ATOM 5801 C CA . SER A 1 666 ? 27.845 23.463 275.927 1.000 40.546 667 SER A CA 1
ATOM 5802 C C . SER A 1 666 ? 27.485 24.591 276.890 1.000 42.068 667 SER A C 1
ATOM 5803 O O . SER A 1 666 ? 28.289 24.962 277.743 1.000 43.787 667 SER A O 1
ATOM 5806 N N . SER A 1 667 ? 26.267 25.123 276.741 1.000 43.407 668 SER A N 1
ATOM 5807 C CA . SER A 1 667 ? 25.818 26.265 277.518 1.000 46.301 668 SER A CA 1
ATOM 5808 C C . SER A 1 667 ? 25.625 25.884 278.987 1.000 47.893 668 SER A C 1
ATOM 5809 O O . SER A 1 667 ? 26.025 26.636 279.872 1.000 50.361 668 SER A O 1
ATOM 5812 N N . THR A 1 668 ? 25.032 24.712 279.248 1.000 48.392 669 THR A N 1
ATOM 5813 C CA . THR A 1 668 ? 24.729 24.302 280.612 1.000 52.369 669 THR A CA 1
ATOM 5814 C C . THR A 1 668 ? 26.009 23.892 281.343 1.000 56.113 669 THR A C 1
ATOM 5815 O O . THR A 1 668 ? 26.071 23.993 282.565 1.000 57.757 669 THR A O 1
ATOM 5819 N N . GLN A 1 669 ? 27.023 23.435 280.595 1.000 59.693 670 GLN A N 1
ATOM 5820 C CA . GLN A 1 669 ? 28.306 23.057 281.173 1.000 64.222 670 GLN A CA 1
ATOM 5821 C C . GLN A 1 669 ? 29.041 24.290 281.700 1.000 68.463 670 GLN A C 1
ATOM 5822 O O . GLN A 1 669 ? 29.728 24.211 282.716 1.000 70.065 670 GLN A O 1
ATOM 5828 N N . ASP A 1 670 ? 28.889 25.421 280.999 1.000 72.637 671 ASP A N 1
ATOM 5829 C CA . ASP A 1 670 ? 29.537 26.672 281.370 1.000 76.608 671 ASP A CA 1
ATOM 5830 C C . ASP A 1 670 ? 28.943 27.230 282.665 1.000 79.271 671 ASP A C 1
ATOM 5831 O O . ASP A 1 670 ? 29.618 27.961 283.389 1.000 80.728 671 ASP A O 1
ATOM 5836 N N . GLU A 1 671 ? 27.680 26.884 282.948 1.000 80.486 672 GLU A N 1
ATOM 5837 C CA . GLU A 1 671 ? 26.974 27.377 284.122 1.000 81.403 672 GLU A CA 1
ATOM 5838 C C . GLU A 1 671 ? 27.332 26.574 285.374 1.000 82.478 672 GLU A C 1
ATOM 5839 O O . GLU A 1 671 ? 27.022 27.005 286.483 1.000 80.587 672 GLU A O 1
ATOM 5845 N N . SER A 1 672 ? 27.967 25.407 285.190 1.000 85.187 673 SER A N 1
ATOM 5846 C CA . SER A 1 672 ? 28.352 24.541 286.294 1.000 85.593 673 SER A CA 1
ATOM 5847 C C . SER A 1 672 ? 29.876 24.576 286.481 1.000 84.671 673 SER A C 1
ATOM 5848 O O . SER A 1 672 ? 30.352 25.521 287.145 1.000 85.344 673 SER A O 1
#

Solvent-accessible surface area: 32011 Å² total

Nearest PDB structures (foldseek):
  5jaj-assembly1_A  TM=9.993E-01  e=0.000E+00  Gallus gallus
  5jb2-assembly1_A  TM=9.941E-01  e=0.000E+00  Gallus gallus
  5jbg-assembly1_A  TM=9.878E-01  e=0.000E+00  Gallus gallus
  7nic-assembly1_A  TM=9.005E-01  e=6.165E-63  Mus musculus
  7niq-assembly1_B  TM=8.940E-01  e=1.838E-59  Mus musculus